Protein AF-A0A9P3LY08-F1 (afdb_monomer_lite)

Foldseek 3Di:
DLVQLCCVLPVVCPPDPDRHDLEDEDDQQQAAFWKWKWWFDPNDIRIHTDDYPPLFDADPVRVVVNVCCPPPVNVVVVVVSVVVSQPDPGTDIDIDGDHDDDDDPDDDDDDDDDDPPPPDDDDDDDDDPPVVVVCVVDDDDDDDDDDDDDDDDDDDDDDDDDDDDDDDPDPDPCPPTFFDDPPDFDDPVRLVVVLVVLLVVLQVLLCVQLPVPQFQAAFLFPCRVPSVLSQLLLQLLQQLQVAWDWDFAFDLVLPQQDFPAAVLLQVLVVLLLVQVVVVPDDDDQQDQDPVVRGGSYFRQSRIAIDGDCVDQNACHPTGHNDRLSDQDDDDLVLLVVLCVLAEEEFEAAPQSVVLVRLLCSRLVWDDQAHDQCGQQVTDFIDSDVSYTYGYDYFQLLAADVVDDPVVPPDAPPLGDHGHQNDPVNLVRHQEYEDEHFFDDDPSVSSLVRLLVNLSVCLVPPRSHAYEYEQQAFFDQDCVVCVVLVQLRSFDDPVPRDGDDPPRCLDDFAPWFDDDDRDDCPDPDPDSGDHSSRSVSSLSSNCSNQSSSNYHYNHNHGVCSSPQNQFNHPSGRRHGRPPGSSSNVSSSVSSSSSSSHDDDPDD

Sequence (602 aa):
MEQFMDAHANKNSMPGNRVIPPFFFPKGNPTGPNIVFSIRINGDLFPVFVQLKLRKILSAAQVKYAASTVSAPKIERHATGSRRFCLSNNTFISIIVAYPAGVVDKLKRPAPSYDLSRLLPRTASKSTYLTQLVLFFKSHGPSPDSYDSQEFETSSSFSSDPNNNQDNSNKHWDDPGRNRHPTVPLSLKDLLVLDELADKIAKIEADRVFEDKEAGRIHGTPIRSNPFLASKMREQINCWTTHGRWVRQDSESTKTLKHLGDSRFAKCDKNFMKALDREGHGHFLGQYDHVHERLLVREAVKYKWVPDEMICGPGTDIGLKDIKAEYQTFTKPRFCEIMDRREILVVGDLTQYQIHDVLLSAFQSSFVCYGELGCLHHSSHGLCPGVALKYARNDLLSVPWAVNPEEEEFPSASTVEQPWATPEMLLKYKVLILNRGLFWRPDEVFMGEMVFTMKHLAKYYPDLLILYRASHPVTSDCTQLKTQGEDEAIFDKETGGTVVEGTILQKPLSEPPKRTESSSTSGKAEFRPTVADIQRQNRIAKTIVEAAGGIYLDTEAMFAMRPDGRMGEGDCTRFCAPGPLDAYADLIYNTLRILRAPLPQE

Structure (mmCIF, N/CA/C/O backbone):
data_AF-A0A9P3LY08-F1
#
_entry.id   AF-A0A9P3LY08-F1
#
loop_
_atom_site.group_PDB
_atom_site.id
_atom_site.type_symbol
_atom_site.label_atom_id
_atom_site.label_alt_id
_atom_site.label_comp_id
_atom_site.label_asym_id
_atom_site.label_entity_id
_atom_site.label_seq_id
_atom_site.pdbx_PDB_ins_code
_atom_site.Cartn_x
_atom_site.Cartn_y
_atom_site.Cartn_z
_atom_site.occupancy
_atom_site.B_iso_or_equiv
_atom_site.auth_seq_id
_atom_site.auth_comp_id
_atom_site.auth_asym_id
_atom_site.auth_atom_id
_atom_site.pdbx_PDB_model_num
ATOM 1 N N . MET A 1 1 ? -14.993 30.500 25.871 1.00 62.88 1 MET A N 1
ATOM 2 C CA . MET A 1 1 ? -15.206 30.144 27.286 1.00 62.88 1 MET A CA 1
ATOM 3 C C . MET A 1 1 ? -16.562 30.617 27.784 1.00 62.88 1 MET A C 1
ATOM 5 O O . MET A 1 1 ? -17.350 29.767 28.136 1.00 62.88 1 MET A O 1
ATOM 9 N N . GLU A 1 2 ? -16.897 31.912 27.767 1.00 71.31 2 GLU A N 1
ATOM 10 C CA . GLU A 1 2 ? -18.178 32.388 28.333 1.00 71.31 2 GLU A CA 1
ATOM 11 C C . GLU A 1 2 ? -19.435 31.729 27.744 1.00 71.31 2 GLU A C 1
ATOM 13 O O . GLU A 1 2 ? -20.264 31.246 28.501 1.00 71.31 2 GLU A O 1
ATOM 18 N N . GLN A 1 3 ? -19.551 31.644 26.416 1.00 71.44 3 GLN A N 1
ATOM 19 C CA . GLN A 1 3 ? -20.675 30.957 25.757 1.00 71.44 3 GLN A CA 1
ATOM 20 C C . GLN A 1 3 ? -20.732 29.458 26.092 1.00 71.44 3 GLN A C 1
ATOM 22 O O . GLN A 1 3 ? -21.809 28.884 26.193 1.00 71.44 3 GLN A O 1
ATOM 27 N N . PHE A 1 4 ? -19.566 28.833 26.281 1.00 72.56 4 PHE A N 1
ATOM 28 C CA . PHE A 1 4 ? -19.446 27.432 26.683 1.00 72.56 4 PHE A CA 1
ATOM 29 C C . PHE A 1 4 ? -19.890 27.243 28.145 1.00 72.56 4 PHE A C 1
ATOM 31 O O . PHE A 1 4 ? -20.673 26.351 28.446 1.00 72.56 4 PHE A O 1
ATOM 38 N N . MET A 1 5 ? -19.458 28.131 29.045 1.00 72.06 5 MET A N 1
ATOM 39 C CA . MET A 1 5 ? -19.880 28.126 30.447 1.00 72.06 5 MET A CA 1
ATOM 40 C C . MET A 1 5 ? -21.378 28.383 30.589 1.00 72.06 5 MET A C 1
ATOM 42 O O . MET A 1 5 ? -22.031 27.692 31.355 1.00 72.06 5 MET A O 1
ATOM 46 N N . ASP A 1 6 ? -21.934 29.319 29.821 1.00 78.06 6 ASP A N 1
ATOM 47 C CA . ASP A 1 6 ? -23.372 29.596 29.797 1.00 78.06 6 ASP A CA 1
ATOM 48 C C . ASP A 1 6 ? -24.183 28.391 29.292 1.00 78.06 6 ASP A C 1
ATOM 50 O O . ASP A 1 6 ? -25.204 28.031 29.875 1.00 78.06 6 ASP A O 1
ATOM 54 N N . ALA A 1 7 ? -23.689 27.717 28.248 1.00 76.88 7 ALA A N 1
ATOM 55 C CA . ALA A 1 7 ? -24.290 26.495 27.728 1.00 76.88 7 ALA A CA 1
ATOM 56 C C . ALA A 1 7 ? -24.394 25.399 28.799 1.00 76.88 7 ALA A C 1
ATOM 58 O O . ALA A 1 7 ? -25.456 24.802 28.967 1.00 76.88 7 ALA A O 1
ATOM 59 N N . HIS A 1 8 ? -23.315 25.150 29.542 1.00 72.25 8 HIS A N 1
ATOM 60 C CA . HIS A 1 8 ? -23.301 24.108 30.566 1.00 72.25 8 HIS A CA 1
ATOM 61 C C . HIS A 1 8 ? -24.016 24.529 31.850 1.00 72.25 8 HIS A C 1
ATOM 63 O O . HIS A 1 8 ? -24.848 23.773 32.333 1.00 72.25 8 HIS A O 1
ATOM 69 N N . ALA A 1 9 ? -23.746 25.726 32.375 1.00 71.81 9 ALA A N 1
ATOM 70 C CA . ALA A 1 9 ? -24.271 26.170 33.666 1.00 71.81 9 ALA A CA 1
ATOM 71 C C . ALA A 1 9 ? -25.758 26.552 33.623 1.00 71.81 9 ALA A C 1
ATOM 73 O O . ALA A 1 9 ? -26.477 26.263 34.573 1.00 71.81 9 ALA A O 1
ATOM 74 N N . ASN A 1 10 ? -26.223 27.183 32.537 1.00 76.44 10 ASN A N 1
ATOM 75 C CA . ASN A 1 10 ? -27.567 27.770 32.477 1.00 76.44 10 ASN A CA 1
ATOM 76 C C . ASN A 1 10 ? -28.501 27.083 31.472 1.00 76.44 10 ASN A C 1
ATOM 78 O O . ASN A 1 10 ? -29.710 27.293 31.525 1.00 76.44 10 ASN A O 1
ATOM 82 N N . LYS A 1 11 ? -27.968 26.293 30.530 1.00 77.62 11 LYS A N 1
ATOM 83 C CA . LYS A 1 11 ? -28.745 25.730 29.409 1.00 77.62 11 LYS A CA 1
ATOM 84 C C . LYS A 1 11 ? -28.697 24.203 29.340 1.00 77.62 11 LYS A C 1
ATOM 86 O O . LYS A 1 11 ? -28.913 23.650 28.269 1.00 77.62 11 LYS A O 1
ATOM 91 N N . ASN A 1 12 ? -28.391 23.514 30.445 1.00 77.06 12 ASN A N 1
ATOM 92 C CA . ASN A 1 12 ? -28.292 22.045 30.510 1.00 77.06 12 ASN A CA 1
ATOM 93 C C . ASN A 1 12 ? -27.431 21.432 29.387 1.00 77.06 12 ASN A C 1
ATOM 95 O O . ASN A 1 12 ? -27.752 20.383 28.835 1.00 77.06 12 ASN A O 1
ATOM 99 N N . SER A 1 13 ? -26.326 22.090 29.024 1.00 74.69 13 SER A N 1
ATOM 100 C CA . SER A 1 13 ? -25.446 21.687 27.912 1.00 74.69 13 SER A CA 1
ATOM 101 C C . SER A 1 13 ? -26.122 21.695 26.528 1.00 74.69 13 SER A C 1
ATOM 103 O O . SER A 1 13 ? -25.612 21.083 25.590 1.00 74.69 13 SER A O 1
ATOM 105 N N . MET A 1 14 ? -27.246 22.403 26.377 1.00 76.19 14 MET A N 1
ATOM 106 C CA . MET A 1 14 ? -28.053 22.500 25.155 1.00 76.19 14 MET A CA 1
ATOM 107 C C . MET A 1 14 ? -28.388 23.959 24.779 1.00 76.19 14 MET A C 1
ATOM 109 O O . MET A 1 14 ? -29.523 24.418 24.913 1.00 76.19 14 MET A O 1
ATOM 113 N N . PRO A 1 15 ? -27.420 24.752 24.294 1.00 75.25 15 PRO A N 1
ATOM 114 C CA . PRO A 1 15 ? -27.709 26.027 23.656 1.00 75.25 15 PRO A CA 1
ATOM 115 C C . PRO A 1 15 ? -28.429 25.796 22.314 1.00 75.25 15 PRO A C 1
ATOM 117 O O . PRO A 1 15 ? -27.815 25.463 21.299 1.00 75.25 15 PRO A O 1
ATOM 120 N N . GLY A 1 16 ? -29.753 25.980 22.317 1.00 80.88 16 GLY A N 1
ATOM 121 C CA . GLY A 1 16 ? -30.627 25.648 21.186 1.00 80.88 16 GLY A CA 1
ATOM 122 C C . GLY A 1 16 ? -30.883 24.138 21.091 1.00 80.88 16 GLY A C 1
ATOM 123 O O . GLY A 1 16 ? -30.967 23.462 22.109 1.00 80.88 16 GLY A O 1
ATOM 124 N N . ASN A 1 17 ? -30.954 23.589 19.872 1.00 79.44 17 ASN A N 1
ATOM 125 C CA . ASN A 1 17 ? -31.139 22.143 19.629 1.00 79.44 17 ASN A CA 1
ATOM 126 C C . ASN A 1 17 ? -29.815 21.368 19.469 1.00 79.44 17 ASN A C 1
ATOM 128 O O . ASN A 1 17 ? -29.797 20.276 18.903 1.00 79.44 17 ASN A O 1
ATOM 132 N N . ARG A 1 18 ? -28.681 21.933 19.903 1.00 69.25 18 ARG A N 1
ATOM 133 C CA . ARG A 1 18 ? -27.362 21.294 19.787 1.00 69.25 18 ARG A CA 1
ATOM 134 C C . ARG A 1 18 ? -26.812 20.962 21.166 1.00 69.25 18 ARG A C 1
ATOM 136 O O . ARG A 1 18 ? -26.703 21.842 22.012 1.00 69.25 18 ARG A O 1
ATOM 143 N N . VAL A 1 19 ? -26.425 19.703 21.359 1.00 76.31 19 VAL A N 1
ATOM 144 C CA . VAL A 1 19 ? -25.704 19.252 22.555 1.00 76.31 19 VAL A CA 1
ATOM 145 C C . VAL A 1 19 ? -24.260 19.736 22.463 1.00 76.31 19 VAL A C 1
ATOM 147 O O . VAL A 1 19 ? -23.573 19.462 21.477 1.00 76.31 19 VAL A O 1
ATOM 150 N N . ILE A 1 20 ? -23.795 20.451 23.484 1.00 69.69 20 ILE A N 1
ATOM 151 C CA . ILE A 1 20 ? -22.395 20.851 23.611 1.00 69.69 20 ILE A CA 1
ATOM 152 C C . ILE A 1 20 ? -21.678 19.804 24.466 1.00 69.69 20 ILE A C 1
ATOM 154 O O . ILE A 1 20 ? -22.097 19.552 25.597 1.00 69.69 20 ILE A O 1
ATOM 158 N N . PRO A 1 21 ? -20.625 19.155 23.941 1.00 68.88 21 PRO A N 1
ATOM 159 C CA . PRO A 1 21 ? -19.878 18.160 24.695 1.00 68.88 21 PRO A CA 1
ATOM 160 C C . PRO A 1 21 ? -19.071 18.836 25.820 1.00 68.88 21 PRO A C 1
ATOM 162 O O . PRO A 1 21 ? -18.706 20.002 25.678 1.00 68.88 21 PRO A O 1
ATOM 165 N N . PRO A 1 22 ? -18.709 18.122 26.903 1.00 65.81 22 PRO A N 1
ATOM 166 C CA . PRO A 1 22 ? -18.007 18.688 28.064 1.00 65.81 22 PRO A CA 1
ATOM 167 C C . PRO A 1 22 ? -16.520 19.016 27.800 1.00 65.81 22 PRO A C 1
ATOM 169 O O . PRO A 1 22 ? -15.693 19.046 28.713 1.00 65.81 22 PRO A O 1
ATOM 172 N N . PHE A 1 23 ? -16.159 19.261 26.541 1.00 67.56 23 PHE A N 1
ATOM 173 C CA . PHE A 1 23 ? -14.809 19.567 26.093 1.00 67.56 23 PHE A CA 1
ATOM 174 C C . PHE A 1 23 ? -14.803 20.937 25.416 1.00 67.56 23 PHE A C 1
ATOM 176 O O . PHE A 1 23 ? -15.587 21.190 24.500 1.00 67.56 23 PHE A O 1
ATOM 183 N N . PHE A 1 24 ? -13.891 21.813 25.833 1.00 63.16 24 PHE A N 1
ATOM 184 C CA . PHE A 1 24 ? -13.678 23.109 25.196 1.00 63.16 24 PHE A CA 1
ATOM 185 C C . PHE A 1 24 ? -12.280 23.170 24.580 1.00 63.16 24 PHE A C 1
ATOM 187 O O . PHE A 1 24 ? -11.275 23.093 25.285 1.00 63.16 24 PHE A O 1
ATOM 194 N N . PHE A 1 25 ? -12.224 23.368 23.263 1.00 61.38 25 PHE A N 1
ATOM 195 C CA . PHE A 1 25 ? -10.988 23.636 22.532 1.00 61.38 25 PHE A CA 1
ATOM 196 C C . PHE A 1 25 ? -10.928 25.135 22.209 1.00 61.38 25 PHE A C 1
ATOM 198 O O . PHE A 1 25 ? -11.711 25.606 21.380 1.00 61.38 25 PHE A O 1
ATOM 205 N N . PRO A 1 26 ? -10.054 25.930 22.847 1.00 55.81 26 PRO A N 1
ATOM 206 C CA . PRO A 1 26 ? -9.899 27.324 22.458 1.00 55.81 26 PRO A CA 1
ATOM 207 C C . PRO A 1 26 ? -9.272 27.452 21.068 1.00 55.81 26 PRO A C 1
ATOM 209 O O . PRO A 1 26 ? -8.606 26.544 20.569 1.00 55.81 26 PRO A O 1
ATOM 212 N N . LYS A 1 27 ? -9.493 28.620 20.453 1.00 53.78 27 LYS A N 1
ATOM 213 C CA . LYS A 1 27 ? -8.933 28.993 19.146 1.00 53.78 27 LYS A CA 1
ATOM 214 C C . LYS A 1 27 ? -7.400 28.880 19.153 1.00 53.78 27 LYS A C 1
ATOM 216 O O . LYS A 1 27 ? -6.785 29.068 20.200 1.00 53.78 27 LYS A O 1
ATOM 221 N N . GLY A 1 28 ? -6.812 28.609 17.982 1.00 54.00 28 GLY A N 1
ATOM 222 C CA . GLY A 1 28 ? -5.448 28.094 17.745 1.00 54.00 28 GLY A CA 1
ATOM 223 C C . GLY A 1 28 ? -4.234 28.907 18.223 1.00 54.00 28 GLY A C 1
ATOM 224 O O . GLY A 1 28 ? -3.115 28.616 17.801 1.00 54.00 28 GLY A O 1
ATOM 225 N N . ASN A 1 29 ? -4.412 29.883 19.110 1.00 55.03 29 ASN A N 1
ATOM 226 C CA . ASN A 1 29 ? -3.307 30.558 19.776 1.00 55.03 29 ASN A CA 1
ATOM 227 C C . ASN A 1 29 ? -2.895 29.771 21.031 1.00 55.03 29 ASN A C 1
ATOM 229 O O . ASN A 1 29 ? -3.770 29.319 21.778 1.00 55.03 29 ASN A O 1
ATOM 233 N N . PRO A 1 30 ? -1.585 29.614 21.299 1.00 57.19 30 PRO A N 1
ATOM 234 C CA . PRO A 1 30 ? -1.107 28.945 22.500 1.00 57.19 30 PRO A CA 1
ATOM 235 C C . PRO A 1 30 ? -1.609 29.707 23.725 1.00 57.19 30 PRO A C 1
ATOM 237 O O . PRO A 1 30 ? -1.185 30.822 24.027 1.00 57.19 30 PRO A O 1
ATOM 240 N N . THR A 1 31 ? -2.562 29.102 24.414 1.00 53.84 31 THR A N 1
ATOM 241 C CA . THR A 1 31 ? -3.161 29.627 25.631 1.00 53.84 31 THR A CA 1
ATOM 242 C C . THR A 1 31 ? -2.867 28.585 26.692 1.00 53.84 31 THR A C 1
ATOM 244 O O . THR A 1 31 ? -3.355 27.483 26.561 1.00 53.84 31 THR A O 1
ATOM 247 N N . GLY A 1 32 ? -1.995 28.898 27.654 1.00 56.59 32 GLY A N 1
ATOM 248 C CA . GLY A 1 32 ? -1.827 28.212 28.945 1.00 56.59 32 GLY A CA 1
ATOM 249 C C . GLY A 1 32 ? -1.667 26.673 29.026 1.00 56.59 32 GLY A C 1
ATOM 250 O O . GLY A 1 32 ? -1.485 25.981 28.029 1.00 56.59 32 GLY A O 1
ATOM 251 N N . PRO A 1 33 ? -1.660 26.134 30.262 1.00 55.25 33 PRO A N 1
ATOM 252 C CA . PRO A 1 33 ? -1.739 24.697 30.585 1.00 55.25 33 PRO A CA 1
ATOM 253 C C . PRO A 1 33 ? -3.168 24.150 30.515 1.00 55.25 33 PRO A C 1
ATOM 255 O O . PRO A 1 33 ? -4.097 24.895 30.808 1.00 55.25 33 PRO A O 1
ATOM 258 N N . ASN A 1 34 ? -3.342 22.855 30.213 1.00 57.06 34 ASN A N 1
ATOM 259 C CA . ASN A 1 34 ? -4.658 22.201 30.180 1.00 57.06 34 ASN A CA 1
ATOM 260 C C . ASN A 1 34 ? -5.414 22.456 31.490 1.00 57.06 34 ASN A C 1
ATOM 262 O O . ASN A 1 34 ? -4.885 22.240 32.584 1.00 57.06 34 ASN A O 1
ATOM 266 N N . ILE A 1 35 ? -6.658 22.914 31.375 1.00 58.97 35 ILE A N 1
ATOM 267 C CA . ILE A 1 35 ? -7.492 23.204 32.539 1.00 58.97 35 ILE A CA 1
ATOM 268 C C . ILE A 1 35 ? -8.557 22.121 32.606 1.00 58.97 35 ILE A C 1
ATOM 270 O O . ILE A 1 35 ? -9.348 21.962 31.683 1.00 58.97 35 ILE A O 1
ATOM 274 N N . VAL A 1 36 ? -8.595 21.381 33.703 1.00 55.62 36 VAL A N 1
ATOM 275 C CA . VAL A 1 36 ? -9.724 20.514 34.032 1.00 55.62 36 VAL A CA 1
ATOM 276 C C . VAL A 1 36 ? -10.491 21.215 35.131 1.00 55.62 36 VAL A C 1
ATOM 278 O O . VAL A 1 36 ? -9.899 21.600 36.134 1.00 55.62 36 VAL A O 1
ATOM 281 N N . PHE A 1 37 ? -11.792 21.404 34.976 1.00 64.62 37 PHE A N 1
ATOM 282 C CA . PHE A 1 37 ? -12.605 21.843 36.099 1.00 64.62 37 PHE A CA 1
ATOM 283 C C . PHE A 1 37 ? -13.894 21.055 36.198 1.00 64.62 37 PHE A C 1
ATOM 285 O O . PHE A 1 37 ? -14.440 20.619 35.196 1.00 64.62 37 PHE A O 1
ATOM 292 N N . SER A 1 38 ? -14.380 20.863 37.417 1.00 55.50 38 SER A N 1
ATOM 293 C CA . SER A 1 38 ? -15.657 20.192 37.652 1.00 55.50 38 SER A CA 1
ATOM 294 C C . SER A 1 38 ? -16.731 21.237 37.915 1.00 55.50 38 SER A C 1
ATOM 296 O O . SER A 1 38 ? -16.536 22.107 38.768 1.00 55.50 38 SER A O 1
ATOM 298 N N . ILE A 1 39 ? -17.852 21.144 37.200 1.00 60.84 39 ILE A N 1
ATOM 299 C CA . ILE A 1 39 ? -19.060 21.930 37.469 1.00 60.84 39 ILE A CA 1
ATOM 300 C C . ILE A 1 39 ? -20.062 21.015 38.175 1.00 60.84 39 ILE A C 1
ATOM 302 O O . ILE A 1 39 ? -20.380 19.947 37.657 1.00 60.84 39 ILE A O 1
ATOM 306 N N . ARG A 1 40 ? -20.581 21.420 39.341 1.00 56.66 40 ARG A N 1
ATOM 307 C CA . ARG A 1 40 ? -21.734 20.749 39.963 1.00 56.66 40 ARG A CA 1
ATOM 308 C C . ARG A 1 40 ? -23.033 21.462 39.582 1.00 56.66 40 ARG A C 1
ATOM 310 O O . ARG A 1 40 ? -23.174 22.652 39.863 1.00 56.66 40 ARG A O 1
ATOM 317 N N . ILE A 1 41 ? -23.972 20.737 38.978 1.00 55.97 41 ILE A N 1
ATOM 318 C CA . ILE A 1 41 ? -25.290 21.242 38.565 1.00 55.97 41 ILE A CA 1
ATOM 319 C C . ILE A 1 41 ? -26.349 20.306 39.145 1.00 55.97 41 ILE A C 1
ATOM 321 O O . ILE A 1 41 ? -26.326 19.114 38.869 1.00 55.97 41 ILE A O 1
ATOM 325 N N . ASN A 1 42 ? -27.249 20.833 39.982 1.00 60.56 42 ASN A N 1
ATOM 326 C CA . ASN A 1 42 ? -28.344 20.073 40.610 1.00 60.56 42 ASN A CA 1
ATOM 327 C C . ASN A 1 42 ? -27.914 18.792 41.360 1.00 60.56 42 ASN A C 1
ATOM 329 O O . ASN A 1 42 ? -28.679 17.843 41.460 1.00 60.56 42 ASN A O 1
ATOM 333 N N . GLY A 1 43 ? -26.701 18.777 41.922 1.00 57.94 43 GLY A N 1
ATOM 334 C CA . GLY A 1 43 ? -26.147 17.627 42.649 1.00 57.94 43 GLY A CA 1
ATOM 335 C C . GLY A 1 43 ? -25.213 16.747 41.815 1.00 57.94 43 GLY A C 1
ATOM 336 O O . GLY A 1 43 ? -24.321 16.123 42.391 1.00 57.94 43 GLY A O 1
ATOM 337 N N . ASP A 1 44 ? -25.319 16.802 40.488 1.00 50.53 44 ASP A N 1
ATOM 338 C CA . ASP A 1 44 ? -24.503 16.019 39.561 1.00 50.53 44 ASP A CA 1
ATOM 339 C C . ASP A 1 44 ? -23.204 16.739 39.197 1.00 50.53 44 ASP A C 1
ATOM 341 O O . ASP A 1 44 ? -23.160 17.966 39.062 1.00 50.53 44 ASP A O 1
ATOM 345 N N . LEU A 1 45 ? -22.118 15.973 39.061 1.00 49.88 45 LEU A N 1
ATOM 346 C CA . LEU A 1 45 ? -20.777 16.493 38.806 1.00 49.88 45 LEU A CA 1
ATOM 347 C C . LEU A 1 45 ? -20.389 16.272 37.342 1.00 49.88 45 LEU A C 1
ATOM 349 O O . LEU A 1 45 ? -20.257 15.137 36.889 1.00 49.88 45 LEU A O 1
ATOM 353 N N . PHE A 1 46 ? -20.145 17.360 36.622 1.00 48.88 46 PHE A N 1
ATOM 354 C CA . PHE A 1 46 ? -19.749 17.345 35.221 1.00 48.88 46 PHE A CA 1
ATOM 355 C C . PHE A 1 46 ? -18.266 17.706 35.112 1.00 48.88 46 PHE A C 1
ATOM 357 O O . PHE A 1 46 ? -17.895 18.849 35.406 1.00 48.88 46 PHE A O 1
ATOM 364 N N . PRO A 1 47 ? -17.395 16.762 34.718 1.00 44.38 47 PRO A N 1
ATOM 365 C CA . PRO A 1 47 ? -16.009 17.083 34.431 1.00 44.38 47 PRO A CA 1
ATOM 366 C C . PRO A 1 47 ? -15.947 17.856 33.114 1.00 44.38 47 PRO A C 1
ATOM 368 O O . PRO A 1 47 ? -16.411 17.377 32.084 1.00 44.38 47 PRO A O 1
ATOM 371 N N . VAL A 1 48 ? -15.370 19.050 33.148 1.00 55.59 48 VAL A N 1
ATOM 372 C CA . VAL A 1 48 ? -15.107 19.877 31.976 1.00 55.59 48 VAL A CA 1
ATOM 373 C C . VAL A 1 48 ? -13.620 19.853 31.681 1.00 55.59 48 VAL A C 1
ATOM 375 O O . VAL A 1 48 ? -12.786 20.227 32.509 1.00 55.59 48 VAL A O 1
ATOM 378 N N . PHE A 1 49 ? -13.292 19.456 30.460 1.00 50.16 49 PHE A N 1
ATOM 379 C CA . PHE A 1 49 ? -11.921 19.399 29.985 1.00 50.16 49 PHE A CA 1
ATOM 380 C C . PHE A 1 49 ? -11.675 20.547 29.010 1.00 50.16 49 PHE A C 1
ATOM 382 O O . PHE A 1 49 ? -12.237 20.601 27.916 1.00 50.16 49 PHE A O 1
ATOM 389 N N . VAL A 1 50 ? -10.796 21.465 29.387 1.00 58.59 50 VAL A N 1
ATOM 390 C CA . VAL A 1 50 ? -10.247 22.473 28.483 1.00 58.59 50 VAL A CA 1
ATOM 391 C C . VAL A 1 50 ? -8.916 21.950 27.981 1.00 58.59 50 VAL A C 1
ATOM 393 O O . VAL A 1 50 ? -7.874 22.105 28.625 1.00 58.59 50 VAL A O 1
ATOM 396 N N . GLN A 1 51 ? -8.969 21.289 26.830 1.00 52.03 51 GLN A N 1
ATOM 397 C CA . GLN A 1 51 ? -7.779 20.777 26.176 1.00 52.03 51 GLN A CA 1
ATOM 398 C C . GLN A 1 51 ? -7.224 21.846 25.241 1.00 52.03 51 GLN A C 1
ATOM 400 O O . GLN A 1 51 ? -7.863 22.276 24.278 1.00 52.03 51 GLN A O 1
ATOM 405 N N . LEU A 1 52 ? -6.005 22.274 25.532 1.00 58.78 52 LEU A N 1
ATOM 406 C CA . LEU A 1 52 ? -5.307 23.291 24.769 1.00 58.78 52 LEU A CA 1
ATOM 407 C C . LEU A 1 52 ? -4.541 22.559 23.674 1.00 58.78 52 LEU A C 1
ATOM 409 O O . LEU A 1 52 ? -3.792 21.619 23.945 1.00 58.78 52 LEU A O 1
ATOM 413 N N . LYS A 1 53 ? -4.763 22.943 22.411 1.00 51.44 53 LYS A N 1
ATOM 414 C CA . LYS A 1 53 ? -4.004 22.398 21.280 1.00 51.44 53 LYS A CA 1
ATOM 415 C C . LYS A 1 53 ? -2.563 22.912 21.362 1.00 51.44 53 LYS A C 1
ATOM 417 O O . LYS A 1 53 ? -2.187 23.844 20.660 1.00 51.44 53 LYS A O 1
ATOM 422 N N . LEU A 1 54 ? -1.727 22.287 22.183 1.00 51.72 54 LEU A N 1
ATOM 423 C CA . LEU A 1 54 ? -0.276 22.455 22.117 1.00 51.72 54 LEU A CA 1
ATOM 424 C C . LEU A 1 54 ? 0.266 21.564 20.994 1.00 51.72 54 LEU A C 1
ATOM 426 O O . LEU A 1 54 ? 0.954 20.581 21.225 1.00 51.72 54 LEU A O 1
ATOM 430 N N . ARG A 1 55 ? -0.107 21.898 19.752 1.00 44.25 55 ARG A N 1
ATOM 431 C CA . ARG A 1 55 ? 0.410 21.258 18.529 1.00 44.25 55 ARG A CA 1
ATOM 432 C C . ARG A 1 55 ? 1.655 21.965 17.971 1.00 44.25 55 ARG A C 1
ATOM 434 O O . ARG A 1 55 ? 2.080 21.660 16.863 1.00 44.25 55 ARG A O 1
ATOM 441 N N . LYS A 1 56 ? 2.213 22.948 18.688 1.00 51.94 56 LYS A N 1
ATOM 442 C CA . LYS A 1 56 ? 3.370 23.742 18.248 1.00 51.94 56 LYS A CA 1
ATOM 443 C C . LYS A 1 56 ? 4.460 23.738 19.318 1.00 51.94 56 LYS A C 1
ATOM 445 O O . LYS A 1 56 ? 4.155 23.916 20.497 1.00 51.94 56 LYS A O 1
ATOM 450 N N . ILE A 1 57 ? 5.715 23.584 18.890 1.00 54.28 57 ILE A N 1
ATOM 451 C CA . ILE A 1 57 ? 6.888 23.903 19.711 1.00 54.28 57 ILE A CA 1
ATOM 452 C C . ILE A 1 57 ? 6.774 25.382 20.089 1.00 54.28 57 ILE A C 1
ATOM 454 O O . ILE A 1 57 ? 6.652 26.242 19.218 1.00 54.28 57 ILE A O 1
ATOM 458 N N . LEU A 1 58 ? 6.753 25.672 21.387 1.00 55.97 58 LEU A N 1
ATOM 459 C CA . LEU A 1 58 ? 6.636 27.037 21.886 1.00 55.97 58 LEU A CA 1
ATOM 460 C C . LEU A 1 58 ? 8.018 27.696 21.903 1.00 55.97 58 LEU A C 1
ATOM 462 O O . LEU A 1 58 ? 8.966 27.143 22.461 1.00 55.97 58 LEU A O 1
ATOM 466 N N . SER A 1 59 ? 8.135 28.906 21.356 1.00 66.06 59 SER A N 1
ATOM 467 C CA . SER A 1 59 ? 9.319 29.741 21.575 1.00 66.06 59 SER A CA 1
ATOM 468 C C . SER A 1 59 ? 9.474 30.069 23.064 1.00 66.06 59 SER A C 1
ATOM 470 O O . SER A 1 59 ? 8.493 30.085 23.807 1.00 66.06 59 SER A O 1
ATOM 472 N N . ALA A 1 60 ? 10.682 30.401 23.529 1.00 63.88 60 ALA A N 1
ATOM 473 C CA . ALA A 1 60 ? 10.898 30.782 24.930 1.00 63.88 60 ALA A CA 1
ATOM 474 C C . ALA A 1 60 ? 9.977 31.938 25.381 1.00 63.88 60 ALA A C 1
ATOM 476 O O . ALA A 1 60 ? 9.481 31.943 26.509 1.00 63.88 60 ALA A O 1
ATOM 477 N N . ALA A 1 61 ? 9.679 32.880 24.480 1.00 67.56 61 ALA A N 1
ATOM 478 C CA . ALA A 1 61 ? 8.717 33.952 24.721 1.00 67.56 61 ALA A CA 1
ATOM 479 C C . ALA A 1 61 ? 7.278 33.424 24.857 1.00 67.56 61 ALA A C 1
ATOM 481 O O . ALA A 1 61 ? 6.557 33.848 25.757 1.00 67.56 61 ALA A O 1
ATOM 482 N N . GLN A 1 62 ? 6.872 32.463 24.021 1.00 62.78 62 GLN A N 1
ATOM 483 C CA . GLN A 1 62 ? 5.562 31.809 24.104 1.00 62.78 62 GLN A CA 1
ATOM 484 C C . GLN A 1 62 ? 5.431 30.920 25.345 1.00 62.78 62 GLN A C 1
ATOM 486 O O . GLN A 1 62 ? 4.371 30.916 25.961 1.00 62.78 62 GLN A O 1
ATOM 491 N N . VAL A 1 63 ? 6.497 30.229 25.765 1.00 60.44 63 VAL A N 1
ATOM 492 C CA . VAL A 1 63 ? 6.545 29.483 27.035 1.00 60.44 63 VAL A CA 1
ATOM 493 C C . VAL A 1 63 ? 6.399 30.443 28.210 1.00 60.44 63 VAL A C 1
ATOM 495 O O . VAL A 1 63 ? 5.568 30.217 29.086 1.00 60.44 63 VAL A O 1
ATOM 498 N N . LYS A 1 64 ? 7.152 31.552 28.218 1.00 64.19 64 LYS A N 1
ATOM 499 C CA . LYS A 1 64 ? 7.067 32.578 29.267 1.00 64.19 64 LYS A CA 1
ATOM 500 C C . LYS A 1 64 ? 5.680 33.223 29.304 1.00 64.19 64 LYS A C 1
ATOM 502 O O . LYS A 1 64 ? 5.133 33.430 30.383 1.00 64.19 64 LYS A O 1
ATOM 507 N N . TYR A 1 65 ? 5.083 33.478 28.142 1.00 67.06 65 TYR A N 1
ATOM 508 C CA . TYR A 1 65 ? 3.715 33.972 28.024 1.00 67.06 65 TYR A CA 1
ATOM 509 C C . TYR A 1 65 ? 2.693 32.950 28.538 1.00 67.06 65 TYR A C 1
ATOM 511 O O . TYR A 1 65 ? 1.886 33.295 29.400 1.00 67.06 65 TYR A O 1
ATOM 519 N N . ALA A 1 66 ? 2.757 31.692 28.096 1.00 61.62 66 ALA A N 1
ATOM 520 C CA . ALA A 1 66 ? 1.878 30.617 28.550 1.00 61.62 66 ALA A CA 1
ATOM 521 C C . ALA A 1 66 ? 1.998 30.396 30.067 1.00 61.62 66 ALA A C 1
ATOM 523 O O . ALA A 1 66 ? 0.982 30.340 30.755 1.00 61.62 66 ALA A O 1
ATOM 524 N N . ALA A 1 67 ? 3.213 30.392 30.617 1.00 61.75 67 ALA A N 1
ATOM 525 C CA . ALA A 1 67 ? 3.445 30.348 32.060 1.00 61.75 67 ALA A CA 1
ATOM 526 C C . ALA A 1 67 ? 2.900 31.599 32.774 1.00 61.75 67 ALA A C 1
ATOM 528 O O . ALA A 1 67 ? 2.352 31.503 33.865 1.00 61.75 67 ALA A O 1
ATOM 529 N N . SER A 1 68 ? 2.964 32.783 32.156 1.00 65.88 68 SER A N 1
ATOM 530 C CA . SER A 1 68 ? 2.368 33.995 32.736 1.00 65.88 68 SER A CA 1
ATOM 531 C C . SER A 1 68 ? 0.839 33.935 32.821 1.00 65.88 68 SER A C 1
ATOM 533 O O . SER A 1 68 ? 0.254 34.608 33.671 1.00 65.88 68 SER A O 1
ATOM 535 N N . THR A 1 69 ? 0.171 33.114 31.997 1.00 57.59 69 THR A N 1
ATOM 536 C CA . THR A 1 69 ? -1.296 32.964 32.048 1.00 57.59 69 THR A CA 1
ATOM 537 C C . THR A 1 69 ? -1.791 32.282 33.325 1.00 57.59 69 THR A C 1
ATOM 539 O O . THR A 1 69 ? -2.946 32.478 33.692 1.00 57.59 69 THR A O 1
ATOM 542 N N . VAL A 1 70 ? -0.913 31.577 34.053 1.00 52.75 70 VAL A N 1
ATOM 543 C CA . VAL A 1 70 ? -1.210 31.040 35.394 1.00 52.75 70 VAL A CA 1
ATOM 544 C C . VAL A 1 70 ? -0.771 31.957 36.534 1.00 52.75 70 VAL A C 1
ATOM 546 O O . VAL A 1 70 ? -0.820 31.569 37.698 1.00 52.75 70 VAL A O 1
ATOM 549 N N . SER A 1 71 ? -0.307 33.171 36.235 1.00 61.06 71 SER A N 1
ATOM 550 C CA . SER A 1 71 ? -0.054 34.147 37.294 1.00 61.06 71 SER A CA 1
ATOM 551 C C . SER A 1 71 ? -1.358 34.456 38.030 1.00 61.06 71 SER A C 1
ATOM 553 O O . SER A 1 71 ? -2.420 34.521 37.405 1.00 61.06 71 SER A O 1
ATOM 555 N N . ALA A 1 72 ? -1.282 34.678 39.345 1.00 57.38 72 ALA A N 1
ATOM 556 C CA . ALA A 1 72 ? -2.453 35.013 40.156 1.00 57.38 72 ALA A CA 1
ATOM 557 C C . ALA A 1 72 ? -3.315 36.139 39.536 1.00 57.38 72 ALA A C 1
ATOM 559 O O . ALA A 1 72 ? -4.519 35.930 39.427 1.00 57.38 72 ALA A O 1
ATOM 560 N N . PRO A 1 73 ? -2.755 37.238 38.980 1.00 67.19 73 PRO A N 1
ATOM 561 C CA . PRO A 1 73 ? -3.558 38.287 38.338 1.00 67.19 73 PRO A CA 1
ATOM 562 C C . PRO A 1 73 ? -4.279 37.844 37.054 1.00 67.19 73 PRO A C 1
ATOM 564 O O . PRO A 1 73 ? -5.347 38.361 36.718 1.00 67.19 73 PRO A O 1
ATOM 567 N N . LYS A 1 74 ? -3.698 36.910 36.290 1.00 62.53 74 LYS A N 1
ATOM 568 C CA . LYS A 1 74 ? -4.313 36.369 35.067 1.00 62.53 74 LYS A CA 1
ATOM 569 C C . LYS A 1 74 ? -5.376 35.332 35.408 1.00 62.53 74 LYS A C 1
ATOM 571 O O . LYS A 1 74 ? -6.467 35.409 34.848 1.00 62.53 74 LYS A O 1
ATOM 576 N N . ILE A 1 75 ? -5.096 34.436 36.357 1.00 54.78 75 ILE A N 1
ATOM 577 C CA . ILE A 1 75 ? -6.082 33.493 36.900 1.00 54.78 75 ILE A 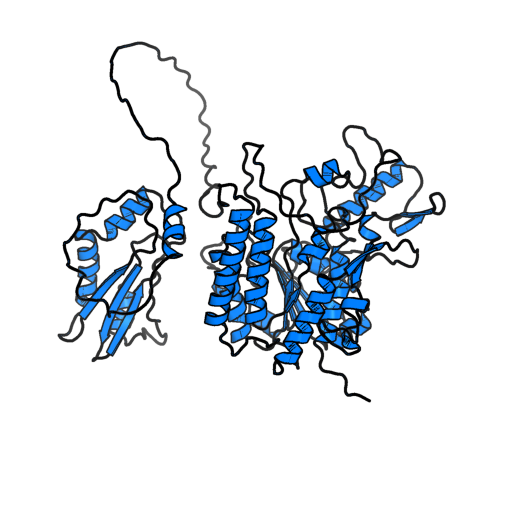CA 1
ATOM 578 C C . ILE A 1 75 ? -7.255 34.256 37.498 1.00 54.78 75 ILE A C 1
ATOM 580 O O . ILE A 1 75 ? -8.391 33.931 37.183 1.00 54.78 75 ILE A O 1
ATOM 584 N N . GLU A 1 76 ? -7.001 35.292 38.297 1.00 58.56 76 GLU A N 1
ATOM 585 C CA . GLU A 1 76 ? -8.048 36.117 38.889 1.00 58.56 76 GLU A CA 1
ATOM 586 C C . GLU A 1 76 ? -8.899 36.759 37.798 1.00 58.56 76 GLU A C 1
ATOM 588 O O . GLU A 1 76 ? -10.105 36.570 37.808 1.00 58.56 76 GLU A O 1
ATOM 593 N N . ARG A 1 77 ? -8.295 37.365 36.767 1.00 64.19 77 ARG A N 1
ATOM 594 C CA . ARG A 1 77 ? -9.035 37.901 35.611 1.00 64.19 77 ARG A CA 1
ATOM 595 C C . ARG A 1 77 ? -9.895 36.846 34.898 1.00 64.19 77 ARG A C 1
ATOM 597 O O . ARG A 1 77 ? -11.022 37.148 34.509 1.00 64.19 77 ARG A O 1
ATOM 604 N N . HIS A 1 78 ? -9.389 35.624 34.724 1.00 55.78 78 HIS A N 1
ATOM 605 C CA . HIS A 1 78 ? -10.157 34.510 34.155 1.00 55.78 78 HIS A CA 1
ATOM 606 C C . HIS A 1 78 ? -11.277 34.038 35.103 1.00 55.78 78 HIS A C 1
ATOM 608 O O . HIS A 1 78 ? -12.385 33.726 34.659 1.00 55.78 78 HIS A O 1
ATOM 614 N N . ALA A 1 79 ? -11.027 34.045 36.412 1.00 55.41 79 ALA A N 1
ATOM 615 C CA . ALA A 1 79 ? -11.971 33.658 37.450 1.00 55.41 79 ALA A CA 1
ATOM 616 C C . ALA A 1 79 ? -13.076 34.706 37.658 1.00 55.41 79 ALA A C 1
ATOM 618 O O . ALA A 1 79 ? -14.222 34.323 37.885 1.00 55.41 79 ALA A O 1
ATOM 619 N N . THR A 1 80 ? -12.799 36.007 37.515 1.00 60.31 80 THR A N 1
ATOM 620 C CA . THR A 1 80 ? -13.800 37.076 37.674 1.00 60.31 80 THR A C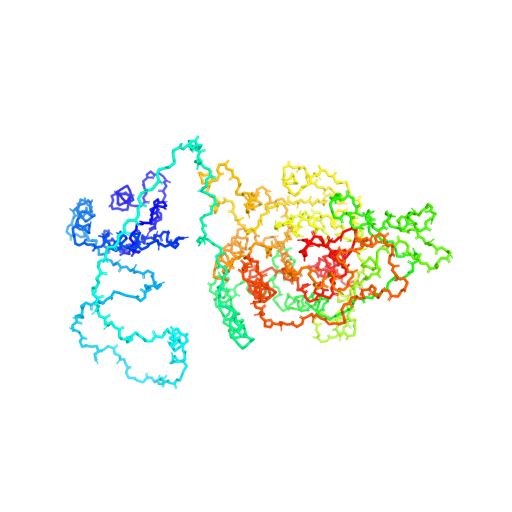A 1
ATOM 621 C C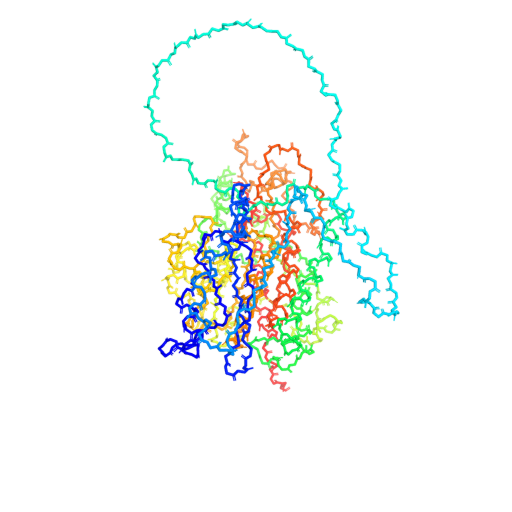 . THR A 1 80 ? -14.936 36.927 36.662 1.00 60.31 80 THR A C 1
ATOM 623 O O . THR A 1 80 ? -16.100 37.036 37.037 1.00 60.31 80 THR A O 1
ATOM 626 N N . GLY A 1 81 ? -14.624 36.568 35.409 1.00 62.47 81 GLY A N 1
ATOM 627 C CA . GLY A 1 81 ? -15.636 36.244 34.390 1.00 62.47 81 GLY A CA 1
ATOM 628 C C . GLY A 1 81 ? -16.372 34.921 34.640 1.00 62.47 81 GLY A C 1
ATOM 629 O O . GLY A 1 81 ? -17.458 34.705 34.108 1.00 62.47 81 GLY A O 1
ATOM 630 N N . SER A 1 82 ? -15.804 34.048 35.477 1.00 59.06 82 SER A N 1
ATOM 631 C CA . SER A 1 82 ? -16.365 32.738 35.828 1.00 59.06 82 SER A CA 1
ATOM 632 C C . SER A 1 82 ? -17.315 32.804 37.031 1.00 59.06 82 SER A C 1
ATOM 634 O O . SER A 1 82 ? -18.259 32.023 37.108 1.00 59.06 82 SER A O 1
ATOM 636 N N . ARG A 1 83 ? -17.116 33.766 37.949 1.00 63.50 83 ARG A N 1
ATOM 637 C CA . ARG A 1 83 ? -17.928 33.938 39.174 1.00 63.50 83 ARG A CA 1
ATOM 638 C C . ARG A 1 83 ? -19.417 34.124 38.895 1.00 63.50 83 ARG A C 1
ATOM 640 O O . ARG A 1 83 ? -20.235 33.624 39.655 1.00 63.50 83 ARG A O 1
ATOM 647 N N . ARG A 1 84 ? -19.776 34.780 37.787 1.00 68.94 84 ARG A N 1
ATOM 648 C CA . ARG A 1 84 ? -21.180 34.965 37.375 1.00 68.94 84 ARG A CA 1
ATOM 649 C C . ARG A 1 84 ? -21.897 33.666 36.990 1.00 68.94 84 ARG A C 1
ATOM 651 O O . ARG A 1 84 ? -23.090 33.707 36.740 1.00 68.94 84 ARG A O 1
ATOM 658 N N . PHE A 1 85 ? -21.180 32.546 36.894 1.00 65.88 85 PHE A N 1
ATOM 659 C CA . PHE A 1 85 ? -21.748 31.216 36.661 1.00 65.88 85 PHE A CA 1
ATOM 660 C C . PHE A 1 85 ? -21.818 30.377 37.951 1.00 65.88 85 PHE A C 1
ATOM 662 O O . PHE A 1 85 ? -22.323 29.261 37.931 1.00 65.88 85 PHE A O 1
ATOM 669 N N . CYS A 1 86 ? -21.363 30.923 39.085 1.00 64.94 86 CYS A N 1
ATOM 670 C CA . CYS A 1 86 ? -21.503 30.347 40.424 1.00 64.94 86 CYS A CA 1
ATOM 671 C C . CYS A 1 86 ? -22.649 31.050 41.179 1.00 64.94 86 CYS A C 1
ATOM 673 O O . CYS A 1 86 ? -22.426 31.666 42.217 1.00 64.94 86 CYS A O 1
ATOM 675 N N . LEU A 1 87 ? -23.863 31.045 40.615 1.00 56.75 87 LEU A N 1
ATOM 676 C CA . LEU A 1 87 ? -24.988 31.871 41.097 1.00 56.75 87 LEU A CA 1
ATOM 677 C C . LEU A 1 87 ? -25.773 31.262 42.272 1.00 56.75 87 LEU A C 1
ATOM 679 O O . LEU A 1 87 ? -26.649 31.926 42.818 1.00 56.75 87 LEU A O 1
ATOM 683 N N . SER A 1 88 ? -25.486 30.018 42.668 1.00 57.50 88 SER A N 1
ATOM 684 C CA . SER A 1 88 ? -26.198 29.325 43.749 1.00 57.50 88 SER A CA 1
ATOM 685 C C . SER A 1 88 ? -25.241 28.746 44.791 1.00 57.50 88 SER A C 1
ATOM 687 O O . SER A 1 88 ? -24.102 28.405 44.467 1.00 57.50 88 SER A O 1
ATOM 689 N N . ASN A 1 89 ? -25.734 28.535 46.018 1.00 55.19 89 ASN A N 1
ATOM 690 C CA . ASN A 1 89 ? -25.000 27.858 47.101 1.00 55.19 89 ASN A CA 1
ATOM 691 C C . ASN A 1 89 ? -24.542 26.425 46.739 1.00 55.19 89 ASN A C 1
ATOM 693 O O . ASN A 1 89 ? -23.744 25.844 47.467 1.00 55.19 89 ASN A O 1
ATOM 697 N N . ASN A 1 90 ? -25.015 25.865 45.617 1.00 55.78 90 ASN A N 1
ATOM 698 C CA . ASN A 1 90 ? -24.732 24.497 45.182 1.00 55.78 90 ASN A CA 1
ATOM 699 C C . ASN A 1 90 ? -23.906 24.407 43.885 1.00 55.78 90 ASN A C 1
ATOM 701 O O . ASN A 1 90 ? -23.637 23.296 43.422 1.00 55.78 90 ASN A O 1
ATOM 705 N N . THR A 1 91 ? -23.477 25.536 43.307 1.00 54.38 91 THR A N 1
ATOM 706 C CA . THR A 1 91 ? -22.656 25.566 42.086 1.00 54.38 91 THR A CA 1
ATOM 707 C C . THR A 1 91 ? -21.262 26.086 42.409 1.00 54.38 91 THR A C 1
ATOM 709 O O . THR A 1 91 ? -21.057 27.282 42.600 1.00 54.38 91 THR A O 1
ATOM 712 N N . PHE A 1 92 ? -20.282 25.185 42.444 1.00 56.91 92 PHE A N 1
ATOM 713 C CA . PHE A 1 92 ? -18.871 25.530 42.597 1.00 56.91 92 PHE A CA 1
ATOM 714 C C . PHE A 1 92 ? -18.070 25.041 41.391 1.00 56.91 92 PHE A C 1
ATOM 716 O O . PHE A 1 92 ? -18.348 23.978 40.835 1.00 56.91 92 PHE A O 1
ATOM 723 N N . ILE A 1 93 ? -17.069 25.828 40.999 1.00 58.00 93 ILE A N 1
ATOM 724 C CA . ILE A 1 93 ? -16.102 25.480 39.958 1.00 58.00 93 ILE A CA 1
ATOM 725 C C . ILE A 1 93 ? -14.794 25.136 40.670 1.00 58.00 93 ILE A C 1
ATOM 727 O O . ILE A 1 93 ? -14.162 26.009 41.263 1.00 58.00 93 ILE A O 1
ATOM 731 N N . SER A 1 94 ? -14.391 23.867 40.628 1.00 51.47 94 SER A N 1
ATOM 732 C CA . SER A 1 94 ? -13.071 23.439 41.110 1.00 51.47 94 SER A CA 1
ATOM 733 C C . SER A 1 94 ? -12.121 23.351 39.927 1.00 5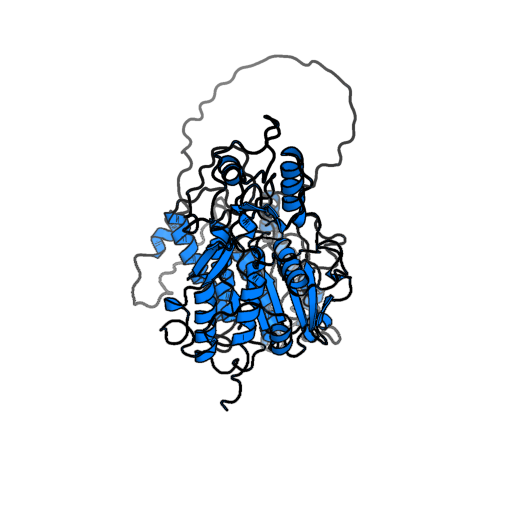1.47 94 SER A C 1
ATOM 735 O O . SER A 1 94 ? -12.409 22.603 39.001 1.00 51.47 94 SER A O 1
ATOM 737 N N . ILE A 1 95 ? -11.031 24.122 39.934 1.00 55.00 95 ILE A N 1
ATOM 738 C CA . ILE A 1 95 ? -10.095 24.228 38.808 1.00 55.00 95 ILE A CA 1
ATOM 739 C C . ILE A 1 95 ? -8.809 23.468 39.130 1.00 55.00 95 ILE A C 1
ATOM 741 O O . ILE A 1 95 ? -8.076 23.822 40.050 1.00 55.00 95 ILE A O 1
ATOM 745 N N . ILE A 1 96 ? -8.509 22.460 38.320 1.00 52.56 96 ILE A N 1
ATOM 746 C CA . ILE A 1 96 ? -7.240 21.744 38.286 1.00 52.56 96 ILE A CA 1
ATOM 747 C C . ILE A 1 96 ? -6.483 22.210 37.046 1.00 52.56 96 ILE A C 1
ATOM 749 O O . ILE A 1 96 ? -6.940 22.071 35.912 1.00 52.56 96 ILE A O 1
ATOM 753 N N . VAL A 1 97 ? -5.296 22.760 37.265 1.00 52.19 97 VAL A N 1
ATOM 754 C CA . VAL A 1 97 ? -4.411 23.198 36.189 1.00 52.19 97 VAL A CA 1
ATOM 755 C C . VAL A 1 97 ? -3.312 22.155 36.003 1.00 52.19 97 VAL A C 1
ATOM 757 O O . VAL A 1 97 ? -2.486 21.964 36.895 1.00 52.19 97 VAL A O 1
ATOM 760 N N . ALA A 1 98 ? -3.297 21.483 34.852 1.00 48.28 98 ALA A N 1
ATOM 761 C CA . ALA A 1 98 ? -2.347 20.422 34.533 1.00 48.28 98 ALA A CA 1
ATOM 762 C C . ALA A 1 98 ? -1.480 20.807 33.325 1.00 48.28 98 ALA A C 1
ATOM 764 O O . ALA A 1 98 ? -1.975 21.182 32.264 1.00 48.28 98 ALA A O 1
ATOM 765 N N . TYR A 1 99 ? -0.162 20.689 33.470 1.00 47.53 99 TYR A N 1
ATOM 766 C CA . TYR A 1 99 ? 0.768 20.878 32.359 1.00 47.53 99 TYR A CA 1
ATOM 767 C C . TYR A 1 99 ? 0.921 19.560 31.596 1.00 47.53 99 TYR A C 1
ATOM 769 O O . TYR A 1 99 ? 1.124 18.530 32.241 1.00 47.53 99 TYR A O 1
ATOM 777 N N . PRO A 1 100 ? 0.893 19.556 30.253 1.00 44.62 100 PRO A N 1
ATOM 778 C CA . PRO A 1 100 ? 1.506 18.453 29.532 1.00 44.62 100 PRO A CA 1
ATOM 779 C C . PRO A 1 100 ? 3.011 18.463 29.839 1.00 44.62 100 PRO A C 1
ATOM 781 O O . PRO A 1 100 ? 3.669 19.497 29.719 1.00 44.62 100 PRO A O 1
ATOM 784 N N . ALA A 1 101 ? 3.554 17.335 30.291 1.00 35.28 101 ALA A N 1
ATOM 785 C CA . ALA A 1 101 ? 5.000 17.125 30.335 1.00 35.28 101 ALA A CA 1
ATOM 786 C C . ALA A 1 101 ? 5.549 17.107 28.886 1.00 35.28 101 ALA A C 1
ATOM 788 O O . ALA A 1 101 ? 4.846 16.654 27.990 1.00 35.28 101 ALA A O 1
ATOM 789 N N . GLY A 1 102 ? 6.760 17.573 28.563 1.00 42.47 102 GLY A N 1
ATOM 790 C CA . GLY A 1 102 ? 7.884 17.953 29.417 1.00 42.47 102 GLY A CA 1
ATOM 791 C C . GLY A 1 102 ? 8.261 19.437 29.354 1.00 42.47 102 GLY A C 1
ATOM 792 O O . GLY A 1 102 ? 8.408 20.037 28.291 1.00 42.47 102 GLY A O 1
ATOM 793 N N . VAL A 1 103 ? 8.457 20.019 30.538 1.00 38.94 103 VAL A N 1
ATOM 794 C CA . VAL A 1 103 ? 9.113 21.316 30.713 1.00 38.94 103 VAL A CA 1
ATOM 795 C C . VAL A 1 103 ? 10.611 21.068 30.603 1.00 38.94 103 VAL A C 1
ATOM 797 O O . VAL A 1 103 ? 11.190 20.415 31.465 1.00 38.94 103 VAL A O 1
ATOM 800 N N . VAL A 1 104 ? 11.212 21.577 29.531 1.00 36.56 104 VAL A N 1
ATOM 801 C CA . VAL A 1 104 ? 12.664 21.633 29.344 1.00 36.56 104 VAL A CA 1
ATOM 802 C C . VAL A 1 104 ? 13.298 22.245 30.598 1.00 36.56 104 VAL A C 1
ATOM 804 O O . VAL A 1 104 ? 12.842 23.287 31.080 1.00 36.56 104 VAL A O 1
ATOM 807 N N . ASP A 1 105 ? 14.310 21.568 31.137 1.00 40.03 105 ASP A N 1
ATOM 808 C CA . ASP A 1 105 ? 15.093 21.950 32.312 1.00 40.03 105 ASP A CA 1
ATOM 809 C C . ASP A 1 105 ? 15.369 23.461 32.355 1.00 40.03 105 ASP A C 1
ATOM 811 O O . ASP A 1 105 ? 16.083 23.947 31.479 1.00 40.03 105 ASP A O 1
ATOM 815 N N . LYS A 1 106 ? 14.809 24.195 33.344 1.00 39.12 106 LYS A N 1
ATOM 816 C CA . LYS A 1 106 ? 15.349 25.471 33.907 1.00 39.12 106 LYS A CA 1
ATOM 817 C C . LYS A 1 106 ? 14.443 26.269 34.862 1.00 39.12 106 LYS A C 1
ATOM 819 O O . LYS A 1 106 ? 14.841 27.353 35.281 1.00 39.12 106 LYS A O 1
ATOM 824 N N . LEU A 1 107 ? 13.276 25.788 35.293 1.00 33.59 107 LEU A N 1
ATOM 825 C CA . LEU A 1 107 ? 12.500 26.499 36.326 1.00 33.59 107 LEU A CA 1
ATOM 826 C C . LEU A 1 107 ? 12.737 25.892 37.717 1.00 33.59 107 LEU A C 1
ATOM 828 O O . LEU A 1 107 ? 12.141 24.876 38.067 1.00 33.59 107 LEU A O 1
ATOM 832 N N . LYS A 1 108 ? 13.592 26.528 38.536 1.00 33.75 108 LYS A N 1
ATOM 833 C CA . LYS A 1 108 ? 13.688 26.219 39.975 1.00 33.75 108 LYS A CA 1
ATOM 834 C C . LYS A 1 108 ? 12.372 26.614 40.653 1.00 33.75 108 LYS A C 1
ATOM 836 O O . LYS A 1 108 ? 12.065 27.796 40.787 1.00 33.75 108 LYS A O 1
ATOM 841 N N . ARG A 1 109 ? 11.585 25.618 41.062 1.00 34.34 109 ARG A N 1
ATOM 842 C CA . ARG A 1 109 ? 10.365 25.793 41.864 1.00 34.34 109 ARG A CA 1
ATOM 843 C C . ARG A 1 109 ? 10.741 25.995 43.343 1.00 34.34 109 ARG A C 1
ATOM 845 O O . ARG A 1 109 ? 11.612 25.267 43.817 1.00 34.34 109 ARG A O 1
ATOM 852 N N . PRO A 1 110 ? 10.082 26.891 44.099 1.00 32.03 110 PRO A N 1
ATOM 853 C CA . PRO A 1 110 ? 10.147 26.859 45.557 1.00 32.03 110 PRO A CA 1
ATOM 854 C C . PRO A 1 110 ? 9.395 25.618 46.059 1.00 32.03 110 PRO A C 1
ATOM 856 O O . PRO A 1 110 ? 8.280 25.347 45.607 1.00 32.03 110 PRO A O 1
ATOM 859 N N . ALA A 1 111 ? 10.010 24.840 46.949 1.00 29.16 111 ALA A N 1
ATOM 860 C CA . ALA A 1 111 ? 9.420 23.619 47.490 1.00 29.16 111 ALA A CA 1
ATOM 861 C C . ALA A 1 111 ? 8.383 23.941 48.585 1.00 29.16 111 ALA A C 1
ATOM 863 O O . ALA A 1 111 ? 8.733 24.622 49.547 1.00 29.16 111 ALA A O 1
ATOM 864 N N . PRO A 1 112 ? 7.141 23.433 48.505 1.00 30.67 112 PRO A N 1
ATOM 865 C CA . PRO A 1 112 ? 6.286 23.303 49.676 1.00 30.67 112 PRO A CA 1
ATOM 866 C C . PRO A 1 112 ? 6.598 21.980 50.394 1.00 30.67 112 PRO A C 1
ATOM 868 O O . PRO A 1 112 ? 6.675 20.927 49.758 1.00 30.67 112 PRO A O 1
ATOM 871 N N . SER A 1 113 ? 6.787 22.024 51.715 1.00 32.09 113 SER A N 1
ATOM 872 C CA . SER A 1 113 ? 6.971 20.827 52.537 1.00 32.09 113 SER A CA 1
ATOM 873 C C . SER A 1 113 ? 5.631 20.121 52.752 1.00 32.09 113 SER A C 1
ATOM 875 O O . SER A 1 113 ? 4.740 20.629 53.426 1.00 32.09 113 SER A O 1
ATOM 877 N N . TYR A 1 114 ? 5.497 18.917 52.202 1.00 31.86 114 TYR A N 1
ATOM 878 C CA . TYR A 1 114 ? 4.458 17.977 52.609 1.00 31.86 114 TYR A CA 1
ATOM 879 C C . TYR A 1 114 ? 5.074 16.591 52.796 1.00 31.86 114 TYR A C 1
ATOM 881 O O . TYR A 1 114 ? 5.762 16.074 51.916 1.00 31.86 114 TYR A O 1
ATOM 889 N N . ASP A 1 115 ? 4.834 16.016 53.972 1.00 34.66 115 ASP A N 1
ATOM 890 C CA . ASP A 1 115 ? 5.271 14.682 54.372 1.00 34.66 115 ASP A CA 1
ATOM 891 C C . ASP A 1 115 ? 4.376 13.614 53.719 1.00 34.66 115 ASP A C 1
ATOM 893 O O . ASP A 1 115 ? 3.214 13.423 54.080 1.00 34.66 115 ASP A O 1
ATOM 897 N N . LEU A 1 116 ? 4.931 12.936 52.713 1.00 33.28 116 LEU A N 1
ATOM 898 C CA . LEU A 1 116 ? 4.279 11.901 51.904 1.00 33.28 116 LEU A CA 1
ATOM 899 C C . LEU A 1 116 ? 4.361 10.492 52.519 1.00 33.28 116 LEU A C 1
ATOM 901 O O . LEU A 1 116 ? 3.959 9.519 51.880 1.00 33.28 116 LEU A O 1
ATOM 905 N N . SER A 1 117 ? 4.833 10.346 53.761 1.00 33.59 117 SER A N 1
ATOM 906 C CA . SER A 1 117 ? 4.979 9.037 54.417 1.00 33.59 117 SER A CA 1
ATOM 907 C C . SER A 1 117 ? 3.656 8.330 54.765 1.00 33.59 117 SER A C 1
ATOM 909 O O . SER A 1 117 ? 3.673 7.169 55.169 1.00 33.59 117 SER A O 1
ATOM 911 N N . ARG A 1 118 ? 2.495 8.974 54.565 1.00 34.06 118 ARG A N 1
ATOM 912 C CA . ARG A 1 118 ? 1.173 8.435 54.946 1.00 34.06 118 ARG A CA 1
ATOM 913 C C . ARG A 1 118 ? 0.307 7.866 53.812 1.00 34.06 118 ARG A C 1
ATOM 915 O O . ARG A 1 118 ? -0.815 7.460 54.094 1.00 34.06 118 ARG A O 1
ATOM 922 N N . LEU A 1 119 ? 0.775 7.807 52.559 1.00 31.91 119 LEU A N 1
ATOM 923 C CA . LEU A 1 119 ? -0.091 7.455 51.411 1.00 31.91 119 LEU A CA 1
ATOM 924 C C . LEU A 1 119 ? 0.337 6.241 50.567 1.00 31.91 119 LEU A C 1
ATOM 926 O O . LEU A 1 119 ? -0.099 6.118 49.426 1.00 31.91 119 LEU A O 1
ATOM 930 N N . LEU A 1 120 ? 1.123 5.299 51.097 1.00 32.09 120 LEU A N 1
ATOM 931 C CA . LEU A 1 120 ? 1.370 4.029 50.398 1.00 32.09 120 LEU A CA 1
ATOM 932 C C . LEU A 1 120 ? 0.942 2.813 51.233 1.00 32.09 120 LEU A C 1
ATOM 934 O O . LEU A 1 120 ? 1.384 2.683 52.378 1.00 32.09 120 LEU A O 1
ATOM 938 N N . PRO A 1 121 ? 0.154 1.880 50.664 1.00 29.83 121 PRO A N 1
ATOM 939 C CA . PRO A 1 121 ? 0.031 0.533 51.197 1.00 29.83 121 PRO A CA 1
ATOM 940 C C . PRO A 1 121 ? 1.385 -0.179 51.116 1.00 29.83 121 PRO A C 1
ATOM 942 O O . PRO A 1 121 ? 2.101 -0.102 50.116 1.00 29.83 121 PRO A O 1
ATOM 945 N N . ARG A 1 122 ? 1.736 -0.877 52.196 1.00 38.56 122 ARG A N 1
ATOM 946 C CA . ARG A 1 122 ? 2.890 -1.776 52.251 1.00 38.56 122 ARG A CA 1
ATOM 947 C C . ARG A 1 122 ? 2.610 -3.031 51.413 1.00 38.56 122 ARG A C 1
ATOM 949 O O . ARG A 1 122 ? 1.512 -3.571 51.487 1.00 38.56 122 ARG A O 1
ATOM 956 N N . THR A 1 123 ? 3.664 -3.527 50.753 1.00 34.44 123 THR A N 1
ATOM 957 C CA . THR A 1 123 ? 3.776 -4.769 49.944 1.00 34.44 123 THR A CA 1
ATOM 958 C C . THR A 1 123 ? 3.249 -4.628 48.499 1.00 34.44 123 THR A C 1
ATOM 960 O O . THR A 1 123 ? 2.160 -4.121 48.301 1.00 34.44 123 THR A O 1
ATOM 963 N N . ALA A 1 124 ? 3.954 -4.970 47.414 1.00 30.81 124 ALA A N 1
ATOM 964 C CA . ALA A 1 124 ? 5.192 -5.720 47.219 1.00 30.81 124 ALA A CA 1
ATOM 965 C C . ALA A 1 124 ? 5.954 -5.259 45.946 1.00 30.81 124 ALA A C 1
ATOM 967 O O . ALA A 1 124 ? 5.358 -4.787 44.984 1.00 30.81 124 ALA A O 1
ATOM 968 N N . SER A 1 125 ? 7.279 -5.450 45.986 1.00 29.33 125 SER A N 1
ATOM 969 C CA . SER A 1 125 ? 8.272 -5.504 44.895 1.00 29.33 125 SER A CA 1
ATOM 970 C C . SER A 1 125 ? 8.400 -4.324 43.910 1.00 29.33 125 SER A C 1
ATOM 972 O O . SER A 1 125 ? 7.847 -4.304 42.814 1.00 29.33 125 SER A O 1
ATOM 974 N N . LYS A 1 126 ? 9.269 -3.372 44.275 1.00 33.50 126 LYS A N 1
ATOM 975 C CA . LYS A 1 126 ? 10.065 -2.568 43.332 1.00 33.50 126 LYS A CA 1
ATOM 976 C C . LYS A 1 126 ? 11.424 -3.245 43.148 1.00 33.50 126 LYS A C 1
ATOM 978 O O . LYS A 1 126 ? 11.953 -3.741 44.137 1.00 33.50 126 LYS A O 1
ATOM 983 N N . SER A 1 127 ? 12.025 -3.103 41.960 1.00 37.91 127 SER A N 1
ATOM 984 C CA . SER A 1 127 ? 13.430 -2.665 41.769 1.00 37.91 127 SER A CA 1
ATOM 985 C C . SER A 1 127 ? 14.139 -3.399 40.627 1.00 37.91 127 SER A C 1
ATOM 987 O O . SER A 1 127 ? 14.727 -4.446 40.872 1.00 37.91 127 SER A O 1
ATOM 989 N N . THR A 1 128 ? 14.147 -2.820 39.413 1.00 29.45 128 THR A N 1
ATOM 990 C CA . THR A 1 128 ? 15.376 -2.673 38.581 1.00 29.45 128 THR A CA 1
ATOM 991 C C . THR A 1 128 ? 15.165 -1.840 37.306 1.00 29.45 128 THR A C 1
ATOM 993 O O . THR A 1 128 ? 16.075 -1.127 36.900 1.00 29.45 128 THR A O 1
ATOM 996 N N . TYR A 1 129 ? 13.976 -1.846 36.693 1.00 31.95 129 TYR A N 1
ATOM 997 C CA . TYR A 1 129 ? 13.808 -1.293 35.333 1.00 31.95 129 TYR A CA 1
ATOM 998 C C . TYR A 1 129 ? 13.557 0.224 35.238 1.00 31.95 129 TYR A C 1
ATOM 1000 O O . TYR A 1 129 ? 13.873 0.835 34.221 1.00 31.95 129 TYR A O 1
ATOM 1008 N N . LEU A 1 130 ? 13.042 0.872 36.290 1.00 31.31 130 LEU A N 1
ATOM 1009 C CA . LEU A 1 130 ? 12.695 2.303 36.224 1.00 31.31 130 LEU A CA 1
ATOM 1010 C C . LEU A 1 130 ? 13.925 3.235 36.243 1.00 31.31 130 LEU A C 1
ATOM 1012 O O . LEU A 1 130 ? 13.846 4.377 35.797 1.00 31.31 130 LEU A O 1
ATOM 1016 N N . THR A 1 131 ? 15.066 2.764 36.752 1.00 30.05 131 THR A N 1
ATOM 1017 C CA . THR A 1 131 ? 16.264 3.596 36.956 1.00 30.05 131 THR A CA 1
ATOM 1018 C C . THR A 1 131 ? 17.073 3.799 35.669 1.00 30.05 131 THR A C 1
ATOM 1020 O O . THR A 1 131 ? 17.748 4.817 35.534 1.00 30.05 131 THR A O 1
ATOM 1023 N N . GLN A 1 132 ? 16.965 2.897 34.685 1.00 30.88 132 GLN A N 1
ATOM 1024 C CA . GLN A 1 132 ? 17.617 3.073 33.377 1.00 30.88 132 GLN A CA 1
ATOM 1025 C C . GLN A 1 132 ? 16.913 4.117 32.495 1.00 30.88 132 GLN A C 1
ATOM 1027 O O . GLN A 1 132 ? 17.575 4.797 31.715 1.00 30.88 132 GLN A O 1
ATOM 1032 N N . LEU A 1 133 ? 15.604 4.328 32.681 1.00 30.91 133 LEU A N 1
ATOM 1033 C CA . LEU A 1 133 ? 14.814 5.284 31.893 1.00 30.91 133 LEU A CA 1
ATOM 1034 C C . LEU A 1 133 ? 15.156 6.756 32.196 1.00 30.91 133 LEU A C 1
ATOM 1036 O O . LEU A 1 133 ? 14.986 7.622 31.345 1.00 30.91 133 LEU A O 1
ATOM 1040 N N . VAL A 1 134 ? 15.661 7.047 33.401 1.00 32.66 134 VAL A N 1
ATOM 1041 C CA . VAL A 1 134 ? 16.006 8.416 33.839 1.00 32.66 134 VAL A CA 1
ATOM 1042 C C . VAL A 1 134 ? 17.455 8.791 33.497 1.00 32.66 134 VAL A C 1
ATOM 1044 O O . VAL A 1 134 ? 17.768 9.972 33.364 1.00 32.66 134 VAL A O 1
ATOM 1047 N N . LEU A 1 135 ? 18.344 7.810 33.309 1.00 28.80 135 LEU A N 1
ATOM 1048 C CA . LEU A 1 135 ? 19.751 8.068 32.981 1.00 28.80 135 LEU A CA 1
ATOM 1049 C C . LEU A 1 135 ? 19.986 8.354 31.489 1.00 28.80 135 LEU A C 1
ATOM 1051 O O . LEU A 1 135 ? 20.923 9.076 31.164 1.00 28.80 135 LEU A O 1
ATOM 1055 N N . PHE A 1 136 ? 19.108 7.893 30.591 1.00 30.75 136 PHE A N 1
ATOM 1056 C CA . PHE A 1 136 ? 19.245 8.128 29.145 1.00 30.75 136 PHE A CA 1
ATOM 1057 C C . PHE A 1 136 ? 19.069 9.601 28.725 1.00 30.75 136 PHE A C 1
ATOM 1059 O O . PHE A 1 136 ? 19.637 10.024 27.725 1.00 30.75 136 PHE A O 1
ATOM 1066 N N . PHE A 1 137 ? 18.355 10.417 29.511 1.00 33.41 137 PHE A N 1
ATOM 1067 C CA . PHE A 1 137 ? 18.191 11.857 29.245 1.00 33.41 137 PHE A CA 1
ATOM 1068 C C . PHE A 1 137 ? 19.257 12.743 29.917 1.00 33.41 137 PHE A C 1
ATOM 1070 O O . PHE A 1 137 ? 19.176 13.969 29.853 1.00 33.41 137 PHE A O 1
ATOM 1077 N N . LYS A 1 138 ? 20.279 12.148 30.548 1.00 28.62 138 LYS A N 1
ATOM 1078 C CA . LYS A 1 138 ? 21.425 12.863 31.129 1.00 28.62 138 LYS A CA 1
ATOM 1079 C C . LYS A 1 138 ? 22.736 12.321 30.562 1.00 28.62 138 LYS A C 1
ATOM 1081 O O . LYS A 1 138 ? 23.434 11.563 31.226 1.00 28.62 138 LYS A O 1
ATOM 1086 N N . SER A 1 139 ? 23.130 12.767 29.372 1.00 26.44 139 SER A N 1
ATOM 1087 C CA . SER A 1 139 ? 24.515 12.605 28.922 1.00 26.44 139 SER A CA 1
ATOM 1088 C C . SER A 1 139 ? 25.099 13.904 28.354 1.00 26.44 139 SER A C 1
ATOM 1090 O O . SER A 1 139 ? 24.800 14.296 27.234 1.00 26.44 139 SER A O 1
ATOM 1092 N N . HIS A 1 140 ? 25.961 14.507 29.179 1.00 28.84 140 HIS A N 1
ATOM 1093 C CA . HIS A 1 140 ? 27.185 15.255 28.856 1.00 28.84 140 HIS A CA 1
ATOM 1094 C C . HIS A 1 140 ? 27.089 16.525 27.987 1.00 28.84 140 HIS A C 1
ATOM 1096 O O . HIS A 1 140 ? 27.376 16.511 26.796 1.00 28.84 140 HIS A O 1
ATOM 1102 N N . GLY A 1 141 ? 26.834 17.663 28.643 1.00 27.80 141 GLY A N 1
ATOM 1103 C CA . GLY A 1 141 ? 27.411 18.954 28.241 1.00 27.80 141 GLY A CA 1
ATOM 1104 C C . GLY A 1 141 ? 28.650 19.254 29.104 1.00 27.80 141 GLY A C 1
ATOM 1105 O O . GLY A 1 141 ? 28.639 18.885 30.282 1.00 27.80 141 GLY A O 1
ATOM 1106 N N . PRO A 1 142 ? 29.718 19.869 28.566 1.00 30.34 142 PRO A N 1
ATOM 1107 C CA . PRO A 1 142 ? 30.928 20.161 29.332 1.00 30.34 142 PRO A CA 1
ATOM 1108 C C . PRO A 1 142 ? 30.664 21.233 30.401 1.00 30.34 142 PRO A C 1
ATOM 1110 O O . PRO A 1 142 ? 29.908 22.180 30.180 1.00 30.34 142 PRO A O 1
ATOM 1113 N N . SER A 1 143 ? 31.273 21.047 31.575 1.00 27.78 143 SER A N 1
ATOM 1114 C CA . SER A 1 143 ? 31.201 21.968 32.716 1.00 27.78 143 SER A CA 1
ATOM 1115 C C . SER A 1 143 ? 31.926 23.288 32.403 1.00 27.78 143 SER A C 1
ATOM 1117 O O . SER A 1 143 ? 32.966 23.242 31.743 1.00 27.78 143 SER A O 1
ATOM 1119 N N . PRO A 1 144 ? 31.425 24.449 32.865 1.00 30.48 144 PRO A N 1
ATOM 1120 C CA . PRO A 1 144 ? 32.080 25.734 32.674 1.00 30.48 144 PRO A CA 1
ATOM 1121 C C . PRO A 1 144 ? 32.977 26.046 33.874 1.00 30.48 144 PRO A C 1
ATOM 1123 O O . PRO A 1 144 ? 32.467 26.270 34.967 1.00 30.48 144 PRO A O 1
ATOM 1126 N N . ASP A 1 145 ? 34.287 26.117 33.657 1.00 28.64 145 ASP A N 1
ATOM 1127 C CA . ASP A 1 145 ? 35.215 26.758 34.588 1.00 28.64 145 ASP A CA 1
ATOM 1128 C C . ASP A 1 145 ? 35.971 27.890 33.875 1.00 28.64 145 ASP A C 1
ATOM 1130 O O . ASP A 1 145 ? 36.223 27.835 32.673 1.00 28.64 145 ASP A O 1
ATOM 1134 N N . SER A 1 146 ? 36.286 28.914 34.672 1.00 26.88 146 SER A N 1
ATOM 1135 C CA . SER A 1 146 ? 37.024 30.156 34.399 1.00 26.88 146 SER A CA 1
ATOM 1136 C C . SER A 1 146 ? 36.344 31.215 33.518 1.00 26.88 146 SER A C 1
ATOM 1138 O O . SER A 1 146 ? 36.590 31.332 32.320 1.00 26.88 146 SER A O 1
ATOM 1140 N N . TYR A 1 147 ? 35.561 32.072 34.178 1.00 26.30 147 TYR A N 1
ATOM 1141 C CA . TYR A 1 147 ? 35.608 33.507 33.900 1.00 26.30 147 TYR A CA 1
ATOM 1142 C C . TYR A 1 147 ? 36.899 34.051 34.516 1.00 26.30 147 TYR A C 1
ATOM 1144 O O . TYR A 1 147 ? 37.082 33.921 35.726 1.00 26.30 147 TYR A O 1
ATOM 1152 N N . ASP A 1 148 ? 37.743 34.682 33.706 1.00 25.48 148 ASP A N 1
ATOM 1153 C CA . ASP A 1 148 ? 38.652 35.710 34.195 1.00 25.48 148 ASP A CA 1
ATOM 1154 C C . ASP A 1 148 ? 38.541 36.932 33.283 1.00 25.48 148 ASP A C 1
ATOM 1156 O O . ASP A 1 148 ? 38.419 36.835 32.059 1.00 25.48 148 ASP A O 1
ATOM 1160 N N . SER A 1 149 ? 38.453 38.079 33.929 1.00 29.89 149 SER A N 1
ATOM 1161 C CA . SER A 1 149 ? 38.122 39.379 33.364 1.00 29.89 149 SER A CA 1
ATOM 1162 C C . SER A 1 149 ? 39.385 40.208 33.237 1.00 29.89 149 SER A C 1
ATOM 1164 O O . SER A 1 149 ? 40.076 40.370 34.236 1.00 29.89 149 SER A O 1
ATOM 1166 N N . GLN A 1 150 ? 39.628 40.821 32.076 1.00 26.44 150 GLN A N 1
ATOM 1167 C CA . GLN A 1 150 ? 40.406 42.058 32.023 1.00 26.44 150 GLN A CA 1
ATOM 1168 C C . GLN A 1 150 ? 40.085 42.910 30.789 1.00 26.44 150 GLN A C 1
ATOM 1170 O O . GLN A 1 150 ? 39.943 42.425 29.669 1.00 26.44 150 GLN A O 1
ATOM 1175 N N . GLU A 1 151 ? 39.915 44.194 31.086 1.00 27.09 151 GLU A N 1
ATOM 1176 C CA . GLU A 1 151 ? 39.704 45.345 30.215 1.00 27.09 151 GLU A CA 1
ATOM 1177 C C . GLU A 1 151 ? 40.914 45.602 29.298 1.00 27.09 151 GLU A C 1
ATOM 1179 O O . GLU A 1 151 ? 42.039 45.322 29.697 1.00 27.09 151 GLU A O 1
ATOM 1184 N N . PHE A 1 152 ? 40.698 46.176 28.105 1.00 25.53 152 PHE A N 1
ATOM 1185 C CA . PHE A 1 152 ? 41.216 47.502 27.705 1.00 25.53 152 PHE A CA 1
ATOM 1186 C C . PHE A 1 152 ? 40.898 47.825 26.224 1.00 25.53 152 PHE A C 1
ATOM 1188 O O . PHE A 1 152 ? 41.258 47.100 25.304 1.00 25.53 152 PHE A O 1
ATOM 1195 N N . GLU A 1 153 ? 40.180 48.938 26.059 1.00 24.22 153 GLU A N 1
ATOM 1196 C CA . GLU A 1 153 ? 40.330 50.041 25.094 1.00 24.22 153 GLU A CA 1
ATOM 1197 C C . GLU A 1 153 ? 40.613 49.858 23.578 1.00 24.22 153 GLU A C 1
ATOM 1199 O O . GLU A 1 153 ? 41.666 49.431 23.125 1.00 24.22 153 GLU A O 1
ATOM 1204 N N . THR A 1 154 ? 39.695 50.481 22.818 1.00 25.72 154 THR A N 1
ATOM 1205 C CA . THR A 1 154 ? 39.901 51.419 21.686 1.00 25.72 154 THR A CA 1
ATOM 1206 C C . THR A 1 154 ? 40.498 50.933 20.356 1.00 25.72 154 THR A C 1
ATOM 1208 O O . THR A 1 154 ? 41.687 50.679 20.228 1.00 25.72 154 THR A O 1
ATOM 1211 N N . SER A 1 155 ? 39.715 51.046 19.275 1.00 25.98 155 SER A N 1
ATOM 1212 C CA . SER A 1 155 ? 39.718 52.216 18.364 1.00 25.98 155 SER A CA 1
ATOM 1213 C C . SER A 1 155 ? 39.269 51.856 16.936 1.00 25.98 155 SER A C 1
ATOM 1215 O O . SER A 1 155 ? 39.808 50.944 16.330 1.00 25.98 155 SER A O 1
ATOM 1217 N N . SER A 1 156 ? 38.366 52.686 16.385 1.00 25.47 156 SER A N 1
ATOM 1218 C CA . SER A 1 156 ? 38.209 53.036 14.953 1.00 25.47 156 SER A CA 1
ATOM 1219 C C . SER A 1 156 ? 37.866 51.907 13.951 1.00 25.47 156 SER A C 1
ATOM 1221 O O . SER A 1 156 ? 38.382 50.810 14.007 1.00 25.47 156 SER A O 1
ATOM 1223 N N . SER A 1 157 ? 37.023 52.070 12.936 1.00 25.41 157 SER A N 1
ATOM 1224 C CA . SER A 1 157 ? 36.643 53.255 12.174 1.00 25.41 157 SER A CA 1
ATOM 1225 C C . SER A 1 157 ? 35.362 52.952 11.386 1.00 25.41 157 SER A C 1
ATOM 1227 O O . SER A 1 157 ? 35.146 51.847 10.892 1.00 25.41 157 SER A O 1
ATOM 1229 N N . PHE A 1 158 ? 34.515 53.971 11.284 1.00 25.48 158 PHE A N 1
ATOM 1230 C CA . PHE A 1 158 ? 33.429 54.070 10.320 1.00 25.48 158 PHE A CA 1
ATOM 1231 C C . PHE A 1 158 ? 34.010 54.198 8.905 1.00 25.48 158 PHE A C 1
ATOM 1233 O O . PHE A 1 158 ? 34.874 55.041 8.677 1.00 25.48 158 PHE A O 1
ATOM 1240 N N . SER A 1 159 ? 33.457 53.454 7.948 1.00 26.92 159 SER A N 1
ATOM 1241 C CA . SER A 1 159 ? 33.408 53.882 6.550 1.00 26.92 159 SER A CA 1
ATOM 1242 C C . SER A 1 159 ? 32.046 53.521 5.977 1.00 26.92 159 SER A C 1
ATOM 1244 O O . SER A 1 159 ? 31.636 52.364 5.947 1.00 26.92 159 SER A O 1
ATOM 1246 N N . SER A 1 160 ? 31.344 54.576 5.597 1.00 27.78 160 SER A N 1
ATOM 1247 C CA . SER A 1 160 ? 30.050 54.643 4.940 1.00 27.78 160 SER A CA 1
ATOM 1248 C C . SER A 1 160 ? 30.093 54.095 3.518 1.00 27.78 160 SER A C 1
ATOM 1250 O O . SER A 1 160 ? 30.944 54.523 2.745 1.00 27.78 160 SER A O 1
ATOM 1252 N N . ASP A 1 161 ? 29.101 53.285 3.153 1.00 26.98 161 ASP A N 1
ATOM 1253 C CA . ASP A 1 161 ? 28.643 53.196 1.767 1.00 26.98 161 ASP A CA 1
ATOM 1254 C C . ASP A 1 161 ? 27.109 53.040 1.737 1.00 26.98 161 ASP A C 1
ATOM 1256 O O . ASP A 1 161 ? 26.577 52.058 2.268 1.00 26.98 161 ASP A O 1
ATOM 1260 N N . PRO A 1 162 ? 26.362 54.018 1.191 1.00 32.38 162 PRO A N 1
ATOM 1261 C CA . PRO A 1 162 ? 24.926 53.928 0.993 1.00 32.38 162 PRO A CA 1
ATOM 1262 C C . PRO A 1 162 ? 24.645 53.535 -0.459 1.00 32.38 162 PRO A C 1
ATOM 1264 O O . PRO A 1 162 ? 25.039 54.267 -1.357 1.00 32.38 162 PRO A O 1
ATOM 1267 N N . ASN A 1 163 ? 23.971 52.402 -0.691 1.00 30.19 163 ASN A N 1
ATOM 1268 C CA . ASN A 1 163 ? 23.037 52.160 -1.809 1.00 30.19 163 ASN A CA 1
ATOM 1269 C C . ASN A 1 163 ? 22.758 50.656 -1.965 1.00 30.19 163 ASN A C 1
ATOM 1271 O O . ASN A 1 163 ? 23.529 49.947 -2.599 1.00 30.19 163 ASN A O 1
ATOM 1275 N N . ASN A 1 164 ? 21.627 50.172 -1.448 1.00 29.45 164 ASN A N 1
ATOM 1276 C CA . ASN A 1 164 ? 20.545 49.694 -2.317 1.00 29.45 164 ASN A CA 1
ATOM 1277 C C . ASN A 1 164 ? 19.324 49.294 -1.481 1.00 29.45 164 ASN A C 1
ATOM 1279 O O . ASN A 1 164 ? 19.317 48.278 -0.788 1.00 29.45 164 ASN A O 1
ATOM 1283 N N . ASN A 1 165 ? 18.271 50.101 -1.593 1.00 33.59 165 ASN A N 1
ATOM 1284 C CA . ASN A 1 165 ? 16.918 49.694 -1.256 1.00 33.59 165 ASN A CA 1
ATOM 1285 C C . ASN A 1 165 ? 16.456 48.676 -2.301 1.00 33.59 165 ASN A C 1
ATOM 1287 O O . ASN A 1 165 ? 16.152 49.047 -3.433 1.00 33.59 165 ASN A O 1
ATOM 1291 N N . GLN A 1 166 ? 16.339 47.413 -1.905 1.00 31.50 166 GLN A N 1
ATOM 1292 C CA . GLN A 1 166 ? 15.381 46.514 -2.530 1.00 31.50 166 GLN A CA 1
ATOM 1293 C C . GLN A 1 166 ? 14.674 45.702 -1.451 1.00 31.50 166 GLN A C 1
ATOM 1295 O O . GLN A 1 166 ? 15.249 44.851 -0.771 1.00 31.50 166 GLN A O 1
ATOM 1300 N N . ASP A 1 167 ? 13.408 46.070 -1.299 1.00 36.59 167 ASP A N 1
ATOM 1301 C CA . ASP A 1 167 ? 12.348 45.414 -0.557 1.00 36.59 167 ASP A CA 1
ATOM 1302 C C . ASP A 1 167 ? 12.416 43.890 -0.738 1.00 36.59 167 ASP A C 1
ATOM 1304 O O . ASP A 1 167 ? 12.252 43.368 -1.839 1.00 36.59 167 ASP A O 1
ATOM 1308 N N . ASN A 1 168 ? 12.692 43.170 0.349 1.00 31.61 168 ASN A N 1
ATOM 1309 C CA . ASN A 1 168 ? 12.749 41.709 0.371 1.00 31.61 168 ASN A CA 1
ATOM 1310 C C . ASN A 1 168 ? 11.822 41.181 1.473 1.00 31.61 168 ASN A C 1
ATOM 1312 O O . ASN A 1 168 ? 12.222 40.473 2.397 1.00 31.61 168 ASN A O 1
ATOM 1316 N N . SER A 1 169 ? 10.542 41.526 1.363 1.00 32.25 169 SER A N 1
ATOM 1317 C CA . SER A 1 169 ? 9.443 40.956 2.147 1.00 32.25 169 SER A CA 1
ATOM 1318 C C . SER A 1 169 ? 8.972 39.610 1.567 1.00 32.25 169 SER A C 1
ATOM 1320 O O . SER A 1 169 ? 7.786 39.383 1.379 1.00 32.25 169 SER A O 1
ATOM 1322 N N . ASN A 1 170 ? 9.905 38.691 1.281 1.00 33.56 170 ASN A N 1
ATOM 1323 C CA . ASN A 1 170 ? 9.589 37.371 0.708 1.00 33.56 170 ASN A CA 1
ATOM 1324 C C . ASN A 1 170 ? 10.421 36.212 1.297 1.00 33.56 170 ASN A C 1
ATOM 1326 O O . ASN A 1 170 ? 10.838 35.293 0.596 1.00 33.56 170 ASN A O 1
ATOM 1330 N N . LYS A 1 171 ? 10.660 36.221 2.614 1.00 32.75 171 LYS A N 1
ATOM 1331 C CA . LYS A 1 171 ? 11.253 35.079 3.336 1.00 32.75 171 LYS A CA 1
ATOM 1332 C C . LYS A 1 171 ? 10.507 34.795 4.637 1.00 32.75 171 LYS A C 1
ATOM 1334 O O . LYS A 1 171 ? 10.985 35.099 5.725 1.00 32.75 171 LYS A O 1
ATOM 1339 N N . HIS A 1 172 ? 9.327 34.193 4.528 1.00 31.78 172 HIS A N 1
ATOM 1340 C CA . HIS A 1 172 ? 8.667 33.586 5.686 1.00 31.78 172 HIS A CA 1
ATOM 1341 C C . HIS A 1 172 ? 7.994 32.252 5.335 1.00 31.78 172 HIS A C 1
ATOM 1343 O O . HIS A 1 172 ? 6.843 32.016 5.678 1.00 31.78 172 HIS A O 1
ATOM 1349 N N . TRP A 1 173 ? 8.728 31.383 4.629 1.00 33.03 173 TRP A N 1
ATOM 1350 C CA . TRP A 1 173 ? 8.262 30.045 4.232 1.00 33.03 173 TRP A CA 1
ATOM 1351 C C . TRP A 1 173 ? 8.957 28.887 4.966 1.00 33.03 173 TRP A C 1
ATOM 1353 O O . TRP A 1 173 ? 8.595 27.735 4.760 1.00 33.03 173 TRP A O 1
ATOM 1363 N N . ASP A 1 174 ? 9.865 29.184 5.898 1.00 37.25 174 ASP A N 1
ATOM 1364 C CA . ASP A 1 174 ? 10.542 28.185 6.727 1.00 37.25 174 ASP A CA 1
ATOM 1365 C C . ASP A 1 174 ? 10.126 28.348 8.197 1.00 37.25 174 ASP A C 1
ATOM 1367 O O . ASP A 1 174 ? 10.852 28.955 8.982 1.00 37.25 174 ASP A O 1
ATOM 1371 N N . ASP A 1 175 ? 8.959 27.829 8.600 1.00 37.66 175 ASP A N 1
ATOM 1372 C CA . ASP A 1 175 ? 8.725 27.527 10.023 1.00 37.66 175 ASP A CA 1
ATOM 1373 C C . ASP A 1 175 ? 9.293 26.120 10.316 1.00 37.66 175 ASP A C 1
ATOM 1375 O O . ASP A 1 175 ? 8.639 25.108 10.033 1.00 37.66 175 ASP A O 1
ATOM 1379 N N . PRO A 1 176 ? 10.519 25.996 10.864 1.00 37.81 176 PRO A N 1
ATOM 1380 C CA . PRO A 1 176 ? 11.289 24.753 10.895 1.00 37.81 176 PRO A CA 1
ATOM 1381 C C . PRO A 1 176 ? 10.905 23.846 12.079 1.00 37.81 176 PRO A C 1
ATOM 1383 O O . PRO A 1 176 ? 11.675 22.962 12.463 1.00 37.81 176 PRO A O 1
ATOM 1386 N N . GLY A 1 177 ? 9.763 24.099 12.728 1.00 37.34 177 GLY A N 1
ATOM 1387 C CA . GLY A 1 177 ? 9.337 23.423 13.956 1.00 37.34 177 GLY A CA 1
ATOM 1388 C C . GLY A 1 177 ? 8.417 22.215 13.764 1.00 37.34 177 GLY A C 1
ATOM 1389 O O . GLY A 1 177 ? 8.181 21.493 14.729 1.00 37.34 177 GLY A O 1
ATOM 1390 N N . ARG A 1 178 ? 7.875 21.978 12.560 1.00 40.78 178 ARG A N 1
ATOM 1391 C CA . ARG A 1 178 ? 6.847 20.935 12.347 1.00 40.78 178 ARG A CA 1
ATOM 1392 C C . ARG A 1 178 ? 7.383 19.548 11.973 1.00 40.78 178 ARG A C 1
ATOM 1394 O O . ARG A 1 178 ? 6.689 18.577 12.247 1.00 40.78 178 ARG A O 1
ATOM 1401 N N . ASN A 1 179 ? 8.592 19.440 11.412 1.00 41.34 179 ASN A N 1
ATOM 1402 C CA . ASN A 1 179 ? 9.098 18.199 10.797 1.00 41.34 179 ASN A CA 1
ATOM 1403 C C . ASN A 1 179 ? 10.577 17.904 11.127 1.00 41.34 179 ASN A C 1
ATOM 1405 O O . ASN A 1 179 ? 11.328 17.458 10.262 1.00 41.34 179 ASN A O 1
ATOM 1409 N N . ARG A 1 180 ? 11.050 18.179 12.350 1.00 44.00 180 ARG A N 1
ATOM 1410 C CA . ARG A 1 180 ? 12.426 17.793 12.700 1.00 44.00 180 ARG A CA 1
ATOM 1411 C C . ARG A 1 180 ? 12.475 16.302 13.019 1.00 44.00 180 ARG A C 1
ATOM 1413 O O . ARG A 1 180 ? 11.976 15.875 14.056 1.00 44.00 180 ARG A O 1
ATOM 1420 N N . HIS A 1 181 ? 13.092 15.541 12.121 1.00 43.41 181 HIS A N 1
ATOM 1421 C CA . HIS A 1 181 ? 13.657 14.229 12.427 1.00 43.41 181 HIS A CA 1
ATOM 1422 C C . HIS A 1 181 ? 14.532 14.346 13.689 1.00 43.41 181 HIS A C 1
ATOM 1424 O O . HIS A 1 181 ? 15.179 15.391 13.852 1.00 43.41 181 HIS A O 1
ATOM 1430 N N . PRO A 1 182 ? 14.583 13.339 14.584 1.00 46.56 182 PRO A N 1
ATOM 1431 C CA . PRO A 1 182 ? 15.572 13.321 15.653 1.00 46.56 182 PRO A CA 1
ATOM 1432 C C . PRO A 1 182 ? 16.950 13.617 15.054 1.00 46.56 182 PRO A C 1
ATOM 1434 O O . PRO A 1 182 ? 17.436 12.886 14.196 1.00 46.56 182 PRO A O 1
ATOM 1437 N N . THR A 1 183 ? 17.560 14.734 15.446 1.00 48.06 183 THR A N 1
ATOM 1438 C CA . THR A 1 183 ? 18.869 15.166 14.926 1.00 48.06 183 THR A CA 1
ATOM 1439 C C . THR A 1 183 ? 20.022 14.381 15.552 1.00 48.06 183 THR A C 1
ATOM 1441 O O . THR A 1 183 ? 21.182 14.710 15.325 1.00 48.06 183 THR A O 1
ATOM 1444 N N . VAL A 1 184 ? 19.707 13.387 16.384 1.00 56.28 184 VAL A N 1
ATOM 1445 C CA . VAL A 1 184 ? 20.678 12.536 17.060 1.00 56.28 184 VAL A CA 1
ATOM 1446 C C . VAL A 1 184 ? 20.765 11.228 16.273 1.00 56.28 184 VAL A C 1
ATOM 1448 O O . VAL A 1 184 ? 19.763 10.512 16.213 1.00 56.28 184 VAL A O 1
ATOM 1451 N N . PRO A 1 185 ? 21.915 10.908 15.655 1.00 61.75 185 PRO A N 1
ATOM 1452 C CA . PRO A 1 185 ? 22.129 9.586 15.083 1.00 61.75 185 PRO A CA 1
ATOM 1453 C C . PRO A 1 185 ? 21.996 8.535 16.194 1.00 61.75 185 PRO A C 1
ATOM 1455 O O . PRO A 1 185 ? 22.617 8.658 17.250 1.00 61.75 185 PRO A O 1
ATOM 1458 N N . LEU A 1 186 ? 21.149 7.530 15.973 1.00 65.81 186 LEU A N 1
ATOM 1459 C CA . LEU A 1 186 ? 20.915 6.436 16.917 1.00 65.81 186 LEU A CA 1
ATOM 1460 C C . LEU A 1 186 ? 21.830 5.255 16.582 1.00 65.81 186 LEU A C 1
ATOM 1462 O O . LEU A 1 186 ? 22.020 4.934 15.406 1.00 65.81 186 LEU A O 1
ATOM 1466 N N . SER A 1 187 ? 22.360 4.581 17.606 1.00 74.25 187 SER A N 1
ATOM 1467 C CA . SER A 1 187 ? 23.071 3.312 17.404 1.00 74.25 187 SER A CA 1
ATOM 1468 C C . SER A 1 187 ? 22.100 2.205 16.976 1.00 74.25 187 SER A C 1
ATOM 1470 O O . SER A 1 187 ? 20.893 2.298 17.224 1.00 74.25 187 SER A O 1
ATOM 1472 N N . LEU A 1 188 ? 22.602 1.104 16.398 1.00 73.94 188 LEU A N 1
ATOM 1473 C CA . LEU A 1 188 ? 21.748 -0.060 16.099 1.00 73.94 188 LEU A CA 1
ATOM 1474 C C . LEU A 1 188 ? 21.033 -0.591 17.347 1.00 73.94 188 LEU A C 1
ATOM 1476 O O . LEU A 1 188 ? 19.879 -1.008 17.269 1.00 73.94 188 LEU A O 1
ATOM 1480 N N . LYS A 1 189 ? 21.697 -0.547 18.506 1.00 77.56 189 LYS A N 1
ATOM 1481 C CA . LYS A 1 189 ? 21.108 -0.974 19.778 1.00 77.56 189 LYS A CA 1
ATOM 1482 C C . LYS A 1 189 ? 19.951 -0.065 20.194 1.00 77.56 189 LYS A C 1
ATOM 1484 O O . LYS A 1 189 ? 18.910 -0.573 20.601 1.00 77.56 189 LYS A O 1
ATOM 1489 N N . ASP A 1 190 ? 20.113 1.249 20.068 1.00 73.62 190 ASP A N 1
ATOM 1490 C CA . ASP A 1 190 ? 19.056 2.208 20.411 1.00 73.62 190 ASP A CA 1
ATOM 1491 C C . ASP A 1 190 ? 17.868 2.085 19.456 1.00 73.62 190 ASP A C 1
ATOM 1493 O O . ASP A 1 190 ? 16.718 2.141 19.885 1.00 73.62 190 ASP A O 1
ATOM 1497 N N . LEU A 1 191 ? 18.139 1.837 18.173 1.00 75.19 191 LEU A N 1
ATOM 1498 C CA . LEU A 1 191 ? 17.108 1.560 17.181 1.00 75.19 191 LEU A CA 1
ATOM 1499 C C . LEU A 1 191 ? 16.314 0.287 17.511 1.00 75.19 191 LEU A C 1
ATOM 1501 O O . LEU A 1 191 ? 15.096 0.294 17.375 1.00 75.19 191 LEU A O 1
ATOM 1505 N N . LEU A 1 192 ? 16.965 -0.780 17.986 1.00 77.19 192 LEU A N 1
ATOM 1506 C CA . LEU A 1 192 ? 16.271 -1.996 18.434 1.00 77.19 192 LEU A CA 1
ATOM 1507 C C . LEU A 1 192 ? 15.378 -1.738 19.656 1.00 77.19 192 LEU A C 1
ATOM 1509 O O . LEU A 1 192 ? 14.251 -2.225 19.704 1.00 77.19 192 LEU A O 1
ATOM 1513 N N . VAL A 1 193 ? 15.854 -0.949 20.626 1.00 78.56 193 VAL A N 1
ATOM 1514 C CA . VAL A 1 193 ? 15.050 -0.563 21.799 1.00 78.56 193 VAL A CA 1
ATOM 1515 C C . VAL A 1 193 ? 13.849 0.285 21.378 1.00 78.56 193 VAL A C 1
ATOM 1517 O O . VAL A 1 193 ? 12.739 0.067 21.864 1.00 78.56 193 VAL A O 1
ATOM 1520 N N . LEU A 1 194 ? 14.056 1.238 20.466 1.00 78.50 194 LEU A N 1
ATOM 1521 C CA . LEU A 1 194 ? 12.990 2.082 19.933 1.00 78.50 194 LEU A CA 1
ATOM 1522 C C . LEU A 1 194 ? 11.948 1.255 19.173 1.00 78.50 194 LEU A C 1
ATOM 1524 O O . LEU A 1 194 ? 10.753 1.483 19.335 1.00 78.50 194 LEU A O 1
ATOM 1528 N N . ASP A 1 195 ? 12.391 0.278 18.384 1.00 80.88 195 ASP A N 1
ATOM 1529 C CA . ASP A 1 195 ? 11.516 -0.645 17.669 1.00 80.88 195 ASP A CA 1
ATOM 1530 C C . ASP A 1 195 ? 10.657 -1.477 18.636 1.00 80.88 195 ASP A C 1
ATOM 1532 O O . ASP A 1 195 ? 9.439 -1.532 18.478 1.00 80.88 195 ASP A O 1
ATOM 1536 N N . GLU A 1 196 ? 11.266 -2.066 19.671 1.00 81.12 196 GLU A N 1
ATOM 1537 C CA . GLU A 1 196 ? 10.546 -2.841 20.690 1.00 81.12 196 GLU A CA 1
ATOM 1538 C C . GLU A 1 196 ? 9.524 -1.972 21.441 1.00 81.12 196 GLU A C 1
ATOM 1540 O O . GLU A 1 196 ? 8.408 -2.410 21.737 1.00 81.12 196 GLU A O 1
ATOM 1545 N N . LEU A 1 197 ? 9.895 -0.727 21.753 1.00 80.00 197 LEU A N 1
ATOM 1546 C CA . LEU A 1 197 ? 9.012 0.219 22.421 1.00 80.00 197 LEU A CA 1
ATOM 1547 C C . LEU A 1 197 ? 7.840 0.625 21.519 1.00 80.00 197 LEU A C 1
ATOM 1549 O O . LEU A 1 197 ? 6.699 0.614 21.982 1.00 80.00 197 LEU A O 1
ATOM 1553 N N . ALA A 1 198 ? 8.104 0.947 20.252 1.00 80.12 198 ALA A N 1
ATOM 1554 C CA . ALA A 1 198 ? 7.081 1.302 19.273 1.00 80.12 198 ALA A CA 1
ATOM 1555 C C . ALA A 1 198 ? 6.064 0.168 19.093 1.00 80.12 198 ALA A C 1
ATOM 1557 O O . ALA A 1 198 ? 4.859 0.415 19.146 1.00 80.12 198 ALA A O 1
ATOM 1558 N N . ASP A 1 199 ? 6.533 -1.077 18.985 1.00 84.75 199 ASP A N 1
ATOM 1559 C CA . ASP A 1 199 ? 5.668 -2.252 18.872 1.00 84.75 199 ASP A CA 1
ATOM 1560 C C . ASP A 1 199 ? 4.808 -2.449 20.132 1.00 84.75 199 ASP A C 1
ATOM 1562 O O . ASP A 1 199 ? 3.610 -2.726 20.035 1.00 84.75 199 ASP A O 1
ATOM 1566 N N . LYS A 1 200 ? 5.383 -2.278 21.332 1.00 86.31 200 LYS A N 1
ATOM 1567 C CA . LYS A 1 200 ? 4.630 -2.366 22.598 1.00 86.31 200 LYS A CA 1
ATOM 1568 C C . LYS A 1 200 ? 3.565 -1.281 22.706 1.00 86.31 200 LYS A C 1
ATOM 1570 O O . LYS A 1 200 ? 2.434 -1.584 23.078 1.00 86.31 200 LYS A O 1
ATOM 1575 N N . ILE A 1 201 ? 3.912 -0.035 22.390 1.00 86.31 201 ILE A N 1
ATOM 1576 C CA . ILE A 1 201 ? 2.975 1.092 22.442 1.00 86.31 201 ILE A CA 1
ATOM 1577 C C . ILE A 1 201 ? 1.852 0.888 21.420 1.00 86.31 201 ILE A C 1
ATOM 1579 O O . ILE A 1 201 ? 0.685 1.035 21.778 1.00 86.31 201 ILE A O 1
ATOM 1583 N N . ALA A 1 202 ? 2.180 0.490 20.187 1.00 89.94 202 ALA A N 1
ATOM 1584 C CA . ALA A 1 202 ? 1.188 0.229 19.149 1.00 89.94 202 ALA A CA 1
ATOM 1585 C C . ALA A 1 202 ? 0.206 -0.877 19.557 1.00 89.94 202 ALA A C 1
ATOM 1587 O O . ALA A 1 202 ? -0.992 -0.720 19.341 1.00 89.94 202 ALA A O 1
ATOM 1588 N N . LYS A 1 203 ? 0.687 -1.954 20.196 1.00 90.94 203 LYS A N 1
ATOM 1589 C CA . LYS A 1 203 ? -0.170 -3.024 20.735 1.00 90.94 203 LYS A CA 1
ATOM 1590 C C . LYS A 1 203 ? -1.089 -2.518 21.844 1.00 90.94 203 LYS A C 1
ATOM 1592 O O . LYS A 1 203 ? -2.293 -2.706 21.756 1.00 90.94 203 LYS A O 1
ATOM 1597 N N . ILE A 1 204 ? -0.547 -1.800 22.832 1.00 89.94 204 ILE A N 1
ATOM 1598 C CA . ILE A 1 204 ? -1.348 -1.226 23.927 1.00 89.94 204 ILE A CA 1
ATOM 1599 C C . ILE A 1 204 ? -2.439 -0.298 23.378 1.00 89.94 204 ILE A C 1
ATOM 1601 O O . ILE A 1 204 ? -3.587 -0.360 23.817 1.00 89.94 204 ILE A O 1
ATOM 1605 N N . GLU A 1 205 ? -2.101 0.565 22.419 1.00 90.31 205 GLU A N 1
ATOM 1606 C CA . GLU A 1 205 ? -3.068 1.477 21.807 1.00 90.31 205 GLU A CA 1
ATOM 1607 C C . GLU A 1 205 ? -4.092 0.750 20.931 1.00 90.31 205 GLU A C 1
ATOM 1609 O O . GLU A 1 205 ? -5.273 1.103 20.968 1.00 90.31 205 GLU A O 1
ATOM 1614 N N . ALA A 1 206 ? -3.676 -0.278 20.190 1.00 91.31 206 ALA A N 1
ATOM 1615 C CA . ALA A 1 206 ? -4.578 -1.140 19.438 1.00 91.31 206 ALA A CA 1
ATOM 1616 C C . ALA A 1 206 ? -5.601 -1.818 20.362 1.00 91.31 206 ALA A C 1
ATOM 1618 O O . ALA A 1 206 ? -6.807 -1.644 20.166 1.00 91.31 206 ALA A O 1
ATOM 1619 N N . ASP A 1 207 ? -5.130 -2.492 21.412 1.00 88.75 207 ASP A N 1
ATOM 1620 C CA . ASP A 1 207 ? -5.965 -3.200 22.387 1.00 88.75 207 ASP A CA 1
ATOM 1621 C C . ASP A 1 207 ? -6.945 -2.238 23.074 1.00 88.75 207 ASP A C 1
ATOM 1623 O O . ASP A 1 207 ? -8.142 -2.512 23.197 1.00 88.75 207 ASP A O 1
ATOM 1627 N N . ARG A 1 208 ? -6.456 -1.052 23.463 1.00 89.56 208 ARG A N 1
ATOM 1628 C CA . ARG A 1 208 ? -7.259 -0.002 24.104 1.00 89.56 208 ARG A CA 1
ATOM 1629 C C . ARG A 1 208 ? -8.367 0.534 23.197 1.00 89.56 208 ARG A C 1
ATOM 1631 O O . ARG A 1 208 ? -9.412 0.951 23.698 1.00 89.56 208 ARG A O 1
ATOM 1638 N N . VAL A 1 209 ? -8.126 0.639 21.890 1.00 90.06 209 VAL A N 1
ATOM 1639 C CA . VAL A 1 209 ? -9.031 1.340 20.965 1.00 90.06 209 VAL A CA 1
ATOM 1640 C C . VAL A 1 209 ? -10.017 0.411 20.281 1.00 90.06 209 VAL A C 1
ATOM 1642 O O . VAL A 1 209 ? -11.178 0.802 20.119 1.00 90.06 209 VAL A O 1
ATOM 1645 N N . PHE A 1 210 ? -9.558 -0.759 19.850 1.00 88.56 210 PHE A N 1
ATOM 1646 C CA . PHE A 1 210 ? -10.367 -1.684 19.066 1.00 88.56 210 PHE A CA 1
ATOM 1647 C C . PHE A 1 210 ? -11.081 -2.723 19.941 1.00 88.56 210 PHE A C 1
ATOM 1649 O O . PHE A 1 210 ? -12.064 -3.295 19.472 1.00 88.56 210 PHE A O 1
ATOM 1656 N N . GLU A 1 211 ? -10.678 -2.868 21.218 1.00 70.62 211 GLU A N 1
ATOM 1657 C CA . GLU A 1 211 ? -11.088 -3.946 22.136 1.00 70.62 211 GLU A CA 1
ATOM 1658 C C . GLU A 1 211 ? -10.888 -5.345 21.496 1.00 70.62 211 GLU A C 1
ATOM 1660 O O . GLU A 1 211 ? -10.793 -5.505 20.280 1.00 70.62 211 GLU A O 1
ATOM 1665 N N . ASP A 1 212 ? -10.908 -6.423 22.282 1.00 61.59 212 ASP A N 1
ATOM 1666 C CA . ASP A 1 212 ? -10.867 -7.803 21.742 1.00 61.59 212 ASP A CA 1
ATOM 1667 C C . ASP A 1 212 ? -12.058 -8.144 20.806 1.00 61.59 212 ASP A C 1
ATOM 1669 O O . ASP A 1 212 ? -12.166 -9.244 20.269 1.00 61.59 212 ASP A O 1
ATOM 1673 N N . LYS A 1 213 ? -12.999 -7.211 20.605 1.00 62.38 213 LYS A N 1
ATOM 1674 C CA . LYS A 1 213 ? -14.199 -7.396 19.780 1.00 62.38 213 LYS A CA 1
ATOM 1675 C C . LYS A 1 213 ? -13.903 -7.407 18.287 1.00 62.38 213 LYS A C 1
ATOM 1677 O O . LYS A 1 213 ? -14.575 -8.142 17.569 1.00 62.38 213 LYS A O 1
ATOM 1682 N N . GLU A 1 214 ? -12.967 -6.590 17.810 1.00 64.25 214 GLU A N 1
ATOM 1683 C CA . GLU A 1 214 ? -12.585 -6.565 16.389 1.00 64.25 214 GLU A CA 1
ATOM 1684 C C . GLU A 1 214 ? -11.266 -7.299 16.120 1.00 64.25 214 GLU A C 1
ATOM 1686 O O . GLU A 1 214 ? -11.018 -7.715 14.982 1.00 64.25 214 GLU A O 1
ATOM 1691 N N . ALA A 1 215 ? -10.475 -7.544 17.172 1.00 60.41 215 ALA A N 1
ATOM 1692 C CA . ALA A 1 215 ? -9.261 -8.339 17.108 1.00 60.41 215 ALA A CA 1
ATOM 1693 C C . ALA A 1 215 ? -9.545 -9.721 16.493 1.00 60.41 215 ALA A C 1
ATOM 1695 O O . ALA A 1 215 ? -10.473 -10.440 16.865 1.00 60.41 215 ALA A O 1
ATOM 1696 N N . GLY A 1 216 ? -8.758 -10.072 15.477 1.00 72.94 216 GLY A N 1
ATOM 1697 C CA . GLY A 1 216 ? -8.900 -11.336 14.760 1.00 72.94 216 GLY A CA 1
ATOM 1698 C C . GLY A 1 216 ? -9.973 -11.357 13.668 1.00 72.94 216 GLY A C 1
ATOM 1699 O O . GLY A 1 216 ? -10.045 -12.343 12.955 1.00 72.94 216 GLY A O 1
ATOM 1700 N N . ARG A 1 217 ? -10.767 -10.304 13.442 1.00 88.06 217 ARG A N 1
ATOM 1701 C CA . ARG A 1 217 ? -11.742 -10.272 12.328 1.00 88.06 217 ARG A CA 1
ATOM 1702 C C . ARG A 1 217 ? -11.140 -9.693 11.051 1.00 88.06 217 ARG A C 1
ATOM 1704 O O . ARG A 1 217 ? -10.152 -8.971 11.118 1.00 88.06 217 ARG A O 1
ATOM 1711 N N . ILE A 1 218 ? -11.759 -9.959 9.897 1.00 92.31 218 ILE A N 1
ATOM 1712 C CA . ILE A 1 218 ? -11.487 -9.246 8.635 1.00 92.31 218 ILE A CA 1
ATOM 1713 C C . ILE A 1 218 ? -12.786 -8.613 8.123 1.00 92.31 218 ILE A C 1
ATOM 1715 O O . ILE A 1 218 ? -13.730 -9.320 7.764 1.00 92.31 218 ILE A O 1
ATOM 1719 N N . HIS A 1 219 ? -12.856 -7.282 8.116 1.00 91.94 219 HIS A N 1
ATOM 1720 C CA . HIS A 1 219 ? -14.043 -6.518 7.702 1.00 91.94 219 HIS A CA 1
ATOM 1721 C C . HIS A 1 219 ? -14.291 -6.605 6.193 1.00 91.94 219 HIS A C 1
ATOM 1723 O O . HIS A 1 219 ? -13.389 -6.922 5.420 1.00 91.94 219 HIS A O 1
ATOM 1729 N N . GLY A 1 220 ? -15.541 -6.385 5.775 1.00 90.75 220 GLY A N 1
ATOM 1730 C CA . GLY A 1 220 ? -15.936 -6.465 4.362 1.00 90.75 220 GLY A CA 1
ATOM 1731 C C . GLY A 1 220 ? -15.755 -7.841 3.706 1.00 90.75 220 GLY A C 1
ATOM 1732 O O . GLY A 1 220 ? -15.669 -7.933 2.478 1.00 90.75 220 GLY A O 1
ATOM 1733 N N . THR A 1 221 ? -15.684 -8.913 4.508 1.00 91.06 221 THR A N 1
ATOM 1734 C CA . THR A 1 221 ? -15.550 -10.297 4.028 1.00 91.06 221 THR A CA 1
ATOM 1735 C C . THR A 1 221 ? -16.550 -11.245 4.697 1.00 91.06 221 THR A C 1
ATOM 1737 O O . THR A 1 221 ? -16.968 -11.000 5.833 1.00 91.06 221 THR A O 1
ATOM 1740 N N . PRO A 1 222 ? -16.895 -12.375 4.049 1.00 87.19 222 PRO A N 1
ATOM 1741 C CA . PRO A 1 222 ? -17.745 -13.406 4.650 1.00 87.19 222 PRO A CA 1
ATOM 1742 C C . PRO A 1 222 ? -17.126 -14.086 5.878 1.00 87.19 222 PRO A C 1
ATOM 1744 O O . PRO A 1 222 ? -17.842 -14.650 6.698 1.00 87.19 222 PRO A O 1
ATOM 1747 N N . ILE A 1 223 ? -15.797 -14.043 6.018 1.00 86.69 223 ILE A N 1
ATOM 1748 C CA . ILE A 1 223 ? -15.065 -14.716 7.100 1.00 86.69 223 ILE A CA 1
ATOM 1749 C C . ILE A 1 223 ? -14.910 -13.851 8.356 1.00 86.69 223 ILE A C 1
ATOM 1751 O O . ILE A 1 223 ? -14.246 -14.263 9.305 1.00 86.69 223 ILE A O 1
ATOM 1755 N N . ARG A 1 224 ? -15.529 -12.663 8.392 1.00 83.81 224 ARG A N 1
ATOM 1756 C CA . ARG A 1 224 ? -15.446 -11.717 9.515 1.00 83.81 224 ARG A CA 1
ATOM 1757 C C . ARG A 1 224 ? -15.759 -12.356 10.871 1.00 83.81 224 ARG A C 1
ATOM 1759 O O . ARG A 1 224 ? -15.198 -11.945 11.880 1.00 83.81 224 ARG A O 1
ATOM 1766 N N . SER A 1 225 ? -16.655 -13.339 10.904 1.00 83.00 225 SER A N 1
ATOM 1767 C CA . SER A 1 225 ? -17.085 -14.038 12.118 1.00 83.00 225 SER A CA 1
ATOM 1768 C C . SER A 1 225 ? -16.176 -15.197 12.543 1.00 83.00 225 SER A C 1
ATOM 1770 O O . SER A 1 225 ? -16.442 -15.800 13.580 1.00 83.00 225 SER A O 1
ATOM 1772 N N . ASN A 1 226 ? -15.113 -15.511 11.791 1.00 89.06 226 ASN A N 1
ATOM 1773 C CA . ASN A 1 226 ? -14.200 -16.619 12.077 1.00 89.06 226 ASN A CA 1
ATOM 1774 C C . ASN A 1 226 ? -12.761 -16.115 12.320 1.00 89.06 226 ASN A C 1
ATOM 1776 O O . ASN A 1 226 ? -11.964 -16.059 11.377 1.00 89.06 226 ASN A O 1
ATOM 1780 N N . PRO A 1 227 ? -12.405 -15.783 13.578 1.00 88.44 227 PRO A N 1
ATOM 1781 C CA . PRO A 1 227 ? -11.086 -15.250 13.901 1.00 88.44 227 PRO A CA 1
ATOM 1782 C C . PRO A 1 227 ? -9.923 -16.191 13.591 1.00 88.44 227 PRO A C 1
ATOM 1784 O O . PRO A 1 227 ? -8.853 -15.750 13.177 1.00 88.44 227 PRO A O 1
ATOM 1787 N N . PHE A 1 228 ? -10.137 -17.499 13.748 1.00 89.88 228 PHE A N 1
ATOM 1788 C CA . PHE A 1 228 ? -9.121 -18.503 13.441 1.00 89.88 228 PHE A CA 1
ATOM 1789 C C . PHE A 1 228 ? -8.789 -18.516 11.945 1.00 89.88 228 PHE A C 1
ATOM 1791 O O . PHE A 1 228 ? -7.623 -18.429 11.562 1.00 89.88 228 PHE A O 1
ATOM 1798 N N . LEU A 1 229 ? -9.814 -18.557 11.088 1.00 90.81 229 LEU A N 1
ATOM 1799 C CA . LEU A 1 229 ? -9.623 -18.533 9.639 1.00 90.81 229 LEU A CA 1
ATOM 1800 C C . LEU A 1 229 ? -9.022 -17.203 9.168 1.00 90.81 229 LEU A C 1
ATOM 1802 O O . LEU A 1 229 ? -8.146 -17.201 8.310 1.00 90.81 229 LEU A O 1
ATOM 1806 N N . ALA A 1 230 ? -9.446 -16.083 9.752 1.00 91.50 230 ALA A N 1
ATOM 1807 C CA . ALA A 1 230 ? -8.859 -14.775 9.484 1.00 91.50 230 ALA A CA 1
ATOM 1808 C C . ALA A 1 230 ? -7.362 -14.722 9.833 1.00 91.50 230 ALA A C 1
ATOM 1810 O O . ALA A 1 230 ? -6.577 -14.216 9.031 1.00 91.50 230 ALA A O 1
ATOM 1811 N N . SER A 1 231 ? -6.952 -15.297 10.972 1.00 92.19 231 SER A N 1
ATOM 1812 C CA . SER A 1 231 ? -5.531 -15.450 11.322 1.00 92.19 231 SER A CA 1
ATOM 1813 C C . SER A 1 231 ? -4.782 -16.250 10.260 1.00 92.19 231 SER A C 1
ATOM 1815 O O . SER A 1 231 ? -3.765 -15.789 9.749 1.00 92.19 231 SER A O 1
ATOM 1817 N N . LYS A 1 232 ? -5.325 -17.403 9.846 1.00 93.88 232 LYS A N 1
ATOM 1818 C CA . LYS A 1 232 ? -4.709 -18.234 8.803 1.00 93.88 232 LYS A CA 1
ATOM 1819 C C . LYS A 1 232 ? -4.622 -17.541 7.445 1.00 93.88 232 LYS A C 1
ATOM 1821 O O . LYS A 1 232 ? -3.626 -17.702 6.750 1.00 93.88 232 LYS A O 1
ATOM 1826 N N . MET A 1 233 ? -5.597 -16.714 7.077 1.00 94.25 233 MET A N 1
ATOM 1827 C CA . MET A 1 233 ? -5.505 -15.920 5.848 1.00 94.25 233 MET A CA 1
ATOM 1828 C C . MET A 1 233 ? -4.445 -14.820 5.935 1.00 94.25 233 MET A C 1
ATOM 1830 O O . MET A 1 233 ? -3.720 -14.610 4.965 1.00 94.25 233 MET A O 1
ATOM 1834 N N . ARG A 1 234 ? -4.308 -14.142 7.082 1.00 95.06 234 ARG A N 1
ATOM 1835 C CA . ARG A 1 234 ? -3.224 -13.167 7.296 1.00 95.06 234 ARG A CA 1
ATOM 1836 C C . ARG A 1 234 ? -1.853 -13.836 7.245 1.00 95.06 234 ARG A C 1
ATOM 1838 O O . ARG A 1 234 ? -0.972 -13.335 6.557 1.00 95.06 234 ARG A O 1
ATOM 1845 N N . GLU A 1 235 ? -1.699 -14.988 7.899 1.00 95.75 235 GLU A N 1
ATOM 1846 C CA . GLU A 1 235 ? -0.484 -15.810 7.825 1.00 95.75 235 GLU A CA 1
ATOM 1847 C C . GLU A 1 235 ? -0.157 -16.201 6.378 1.00 95.75 235 GLU A C 1
ATOM 1849 O O . GLU A 1 235 ? 0.990 -16.063 5.963 1.00 95.75 235 GLU A O 1
ATOM 1854 N N . GLN A 1 236 ? -1.160 -16.611 5.593 1.00 97.25 236 GLN A N 1
ATOM 1855 C CA . GLN A 1 236 ? -0.991 -16.960 4.181 1.00 97.25 236 GLN A CA 1
ATOM 1856 C C . GLN A 1 236 ? -0.512 -15.770 3.337 1.00 97.25 236 GLN A C 1
ATOM 1858 O O . GLN A 1 236 ? 0.446 -15.890 2.575 1.00 97.25 236 GLN A O 1
ATOM 1863 N N . ILE A 1 237 ? -1.161 -14.611 3.485 1.00 97.00 237 ILE A N 1
ATOM 1864 C CA . ILE A 1 237 ? -0.807 -13.390 2.746 1.00 97.00 237 ILE A CA 1
ATOM 1865 C C . ILE A 1 237 ? 0.602 -12.933 3.114 1.00 97.00 237 ILE A C 1
ATOM 1867 O O . ILE A 1 237 ? 1.390 -12.612 2.226 1.00 97.00 237 ILE A O 1
ATOM 1871 N N . ASN A 1 238 ? 0.924 -12.945 4.409 1.00 96.75 238 ASN A N 1
ATOM 1872 C CA . ASN A 1 238 ? 2.257 -12.627 4.899 1.00 96.75 238 ASN A CA 1
ATOM 1873 C C . ASN A 1 238 ? 3.289 -13.610 4.335 1.00 96.75 238 ASN A C 1
ATOM 1875 O O . ASN A 1 238 ? 4.339 -13.181 3.877 1.00 96.75 238 ASN A O 1
ATOM 1879 N N . CYS A 1 239 ? 2.976 -14.910 4.296 1.00 97.19 239 CYS A N 1
ATOM 1880 C CA . CYS A 1 239 ? 3.868 -15.918 3.732 1.00 97.19 239 CYS A CA 1
ATOM 1881 C C . CYS A 1 239 ? 4.245 -15.588 2.288 1.00 97.19 239 CYS A C 1
ATOM 1883 O O . CYS A 1 239 ? 5.428 -15.546 1.957 1.00 97.19 239 CYS A O 1
ATOM 1885 N N . TRP A 1 240 ? 3.260 -15.265 1.444 1.00 97.31 240 TRP A N 1
ATOM 1886 C CA . TRP A 1 240 ? 3.523 -14.949 0.043 1.00 97.31 240 TRP A CA 1
ATOM 1887 C C . TRP A 1 240 ? 4.431 -13.740 -0.162 1.00 97.31 240 TRP A C 1
ATOM 1889 O O . TRP A 1 240 ? 5.101 -13.675 -1.188 1.00 97.31 240 TRP A O 1
ATOM 1899 N N . THR A 1 241 ? 4.457 -12.776 0.759 1.00 95.19 241 THR A N 1
ATOM 1900 C CA . THR A 1 241 ? 5.304 -11.583 0.625 1.00 95.19 241 THR A CA 1
ATOM 1901 C C . THR A 1 241 ? 6.653 -11.716 1.331 1.00 95.19 241 THR A C 1
ATOM 1903 O O . THR A 1 241 ? 7.606 -11.057 0.916 1.00 95.19 241 THR A O 1
ATOM 1906 N N . THR A 1 242 ? 6.771 -12.571 2.355 1.00 93.56 242 THR A N 1
ATOM 1907 C CA . THR A 1 242 ? 8.014 -12.756 3.127 1.00 93.56 242 THR A CA 1
ATOM 1908 C C . THR A 1 242 ? 8.836 -13.969 2.700 1.00 93.56 242 THR A C 1
ATOM 1910 O O . THR A 1 242 ? 10.055 -13.956 2.858 1.00 93.56 242 THR A O 1
ATOM 1913 N N . HIS A 1 243 ? 8.201 -15.007 2.153 1.00 94.62 243 HIS A N 1
ATOM 1914 C CA . HIS A 1 243 ? 8.845 -16.240 1.700 1.00 94.62 243 HIS A CA 1
ATOM 1915 C C . HIS A 1 243 ? 8.671 -16.387 0.191 1.00 94.62 243 HIS A C 1
ATOM 1917 O O . HIS A 1 243 ? 7.716 -16.979 -0.304 1.00 94.62 243 HIS A O 1
ATOM 1923 N N . GLY A 1 244 ? 9.613 -15.827 -0.555 1.00 94.00 244 GLY A N 1
ATOM 1924 C CA . GLY A 1 244 ? 9.635 -15.910 -2.005 1.00 94.00 244 GLY A CA 1
ATOM 1925 C C . GLY A 1 244 ? 10.922 -15.337 -2.567 1.00 94.00 244 GLY A C 1
ATOM 1926 O O . GLY A 1 244 ? 11.840 -14.970 -1.830 1.00 94.00 244 GLY A O 1
ATOM 1927 N N . ARG A 1 245 ? 10.994 -15.269 -3.892 1.00 94.81 245 ARG A N 1
ATOM 1928 C CA . ARG A 1 245 ? 12.147 -14.716 -4.603 1.00 94.81 245 ARG A CA 1
ATOM 1929 C C . ARG A 1 245 ? 11.740 -14.083 -5.919 1.00 94.81 245 ARG A C 1
ATOM 1931 O O . ARG A 1 245 ? 10.743 -14.454 -6.538 1.00 94.81 245 ARG A O 1
ATOM 1938 N N . TRP A 1 246 ? 12.566 -13.154 -6.377 1.00 93.19 246 TRP A N 1
ATOM 1939 C CA . TRP A 1 246 ? 12.477 -12.619 -7.726 1.00 93.19 246 TRP A CA 1
ATOM 1940 C C . TRP A 1 246 ? 13.088 -13.615 -8.711 1.00 93.19 246 TRP A C 1
ATOM 1942 O O . TRP A 1 246 ? 14.284 -13.892 -8.679 1.00 93.19 246 TRP A O 1
ATOM 1952 N N . VAL A 1 247 ? 12.251 -14.172 -9.581 1.00 92.00 247 VAL A N 1
ATOM 1953 C CA . VAL A 1 247 ? 12.643 -15.137 -10.609 1.00 92.00 247 VAL A CA 1
ATOM 1954 C C . VAL A 1 247 ? 12.696 -14.425 -11.950 1.00 92.00 247 VAL A C 1
ATOM 1956 O O . VAL A 1 247 ? 11.737 -13.759 -12.346 1.00 92.00 247 VAL A O 1
ATOM 1959 N N . ARG A 1 248 ? 13.823 -14.574 -12.645 1.00 89.12 248 ARG A N 1
ATOM 1960 C CA . ARG A 1 248 ? 14.021 -14.011 -13.978 1.00 89.12 248 ARG A CA 1
ATOM 1961 C C . ARG A 1 248 ? 13.163 -14.745 -15.017 1.00 89.12 248 ARG A C 1
ATOM 1963 O O . ARG A 1 248 ? 13.007 -15.961 -14.953 1.00 89.12 248 ARG A O 1
ATOM 1970 N N . GLN A 1 249 ? 12.603 -13.992 -15.951 1.00 84.00 249 GLN A N 1
ATOM 1971 C CA . GLN A 1 249 ? 11.690 -14.403 -17.009 1.00 84.00 249 GLN A CA 1
ATOM 1972 C C . GLN A 1 249 ? 12.259 -13.882 -18.338 1.00 84.00 249 GLN A C 1
ATOM 1974 O O . GLN A 1 249 ? 11.986 -12.756 -18.744 1.00 84.00 249 GLN A O 1
ATOM 1979 N N . ASP A 1 250 ? 13.094 -14.686 -18.998 1.00 72.50 250 ASP A N 1
ATOM 1980 C CA . ASP A 1 250 ? 13.761 -14.308 -20.259 1.00 72.50 250 ASP A CA 1
ATOM 1981 C C . ASP A 1 250 ? 12.978 -14.726 -21.520 1.00 72.50 250 ASP A C 1
ATOM 1983 O O . ASP A 1 250 ? 13.454 -14.555 -22.639 1.00 72.50 250 ASP A O 1
ATOM 1987 N N . SER A 1 251 ? 11.776 -15.288 -21.364 1.00 66.69 251 SER A N 1
ATOM 1988 C CA . SER A 1 251 ? 11.007 -15.825 -22.493 1.00 66.69 251 SER A CA 1
ATOM 1989 C C . SER A 1 251 ? 10.264 -14.737 -23.279 1.00 66.69 251 SER A C 1
ATOM 1991 O O . SER A 1 251 ? 9.714 -13.812 -22.681 1.00 66.69 251 SER A O 1
ATOM 1993 N N . GLU A 1 252 ? 10.139 -14.900 -24.599 1.00 54.91 252 GLU A N 1
ATOM 1994 C CA . GLU A 1 252 ? 9.287 -14.063 -25.468 1.00 54.91 252 GLU A CA 1
ATOM 1995 C C . GLU A 1 252 ? 7.797 -14.120 -25.061 1.00 54.91 252 GLU A C 1
ATOM 1997 O O . GLU A 1 252 ? 7.044 -13.167 -25.250 1.00 54.91 252 GLU A O 1
ATOM 2002 N N . SER A 1 253 ? 7.370 -15.207 -24.400 1.00 51.25 253 SER A N 1
ATOM 2003 C CA . SER A 1 253 ? 6.033 -15.326 -23.802 1.00 51.25 253 SER A CA 1
ATOM 2004 C C . SER A 1 253 ? 5.803 -14.426 -22.584 1.00 51.25 253 SER A C 1
ATOM 2006 O O . SER A 1 253 ? 4.658 -14.268 -22.147 1.00 51.25 253 SER A O 1
ATOM 2008 N N . THR A 1 254 ? 6.857 -13.809 -22.042 1.00 56.84 254 THR A N 1
ATOM 2009 C CA . THR A 1 254 ? 6.760 -12.848 -20.940 1.00 56.84 254 THR A CA 1
ATOM 2010 C C . THR A 1 254 ? 6.207 -11.533 -21.483 1.00 56.84 254 THR A C 1
ATOM 2012 O O . THR A 1 254 ? 6.943 -10.600 -21.793 1.00 56.84 254 THR A O 1
ATOM 2015 N N . LYS A 1 255 ? 4.880 -11.447 -21.622 1.00 61.41 255 LYS A N 1
ATOM 2016 C CA . LYS A 1 255 ? 4.218 -10.178 -21.935 1.00 61.41 255 LYS A CA 1
ATOM 2017 C C . LYS A 1 255 ? 4.479 -9.204 -20.795 1.00 61.41 255 LYS A C 1
ATOM 2019 O O . LYS A 1 255 ? 3.901 -9.335 -19.716 1.00 61.41 255 LYS A O 1
ATOM 2024 N N . THR A 1 256 ? 5.341 -8.229 -21.045 1.00 68.94 256 THR A N 1
ATOM 2025 C CA . THR A 1 256 ? 5.546 -7.116 -20.128 1.00 68.94 256 THR A CA 1
ATOM 2026 C C . THR A 1 256 ? 4.260 -6.312 -20.023 1.00 68.94 256 THR A C 1
ATOM 2028 O O . THR A 1 256 ? 3.504 -6.159 -20.992 1.00 68.94 256 THR A O 1
ATOM 2031 N N . LEU A 1 257 ? 3.965 -5.837 -18.815 1.00 78.50 257 LEU A N 1
ATOM 2032 C CA . LEU A 1 257 ? 2.773 -5.042 -18.605 1.00 78.50 257 LEU A CA 1
ATOM 2033 C C . LEU A 1 257 ? 2.936 -3.713 -19.343 1.00 78.50 257 LEU A C 1
ATOM 2035 O O . LEU A 1 257 ? 3.867 -2.954 -19.087 1.00 78.50 257 LEU A O 1
ATOM 2039 N N . LYS A 1 258 ? 2.039 -3.428 -20.290 1.00 80.88 258 LYS A N 1
ATOM 2040 C CA . LYS A 1 258 ? 2.062 -2.151 -20.999 1.00 80.88 258 LYS A CA 1
ATOM 2041 C C . LYS A 1 258 ? 1.437 -1.085 -20.110 1.00 80.88 258 LYS A C 1
ATOM 2043 O O . LYS A 1 258 ? 0.215 -1.036 -19.979 1.00 80.88 258 LYS A O 1
ATOM 2048 N N . HIS A 1 259 ? 2.274 -0.226 -19.541 1.00 81.50 259 HIS A N 1
ATOM 2049 C CA . HIS A 1 259 ? 1.800 0.917 -18.770 1.00 81.50 259 HIS A CA 1
ATOM 2050 C C . HIS A 1 259 ? 1.316 2.034 -19.685 1.00 81.50 259 HIS A C 1
ATOM 2052 O O . HIS A 1 259 ? 2.002 2.424 -20.631 1.00 81.50 259 HIS A O 1
ATOM 2058 N N . LEU A 1 260 ? 0.104 2.516 -19.417 1.00 73.19 260 LEU A N 1
ATOM 2059 C CA . LEU A 1 260 ? -0.551 3.590 -20.175 1.00 73.19 260 LEU A CA 1
ATOM 2060 C C . LEU A 1 260 ? -0.753 4.859 -19.335 1.00 73.19 260 LEU A C 1
ATOM 2062 O O . LEU A 1 260 ? -1.333 5.822 -19.838 1.00 73.19 260 LEU A O 1
ATOM 2066 N N . GLY A 1 261 ? -0.311 4.842 -18.075 1.00 73.44 261 GLY A N 1
ATOM 2067 C CA . GLY A 1 261 ? -0.485 5.932 -17.131 1.00 73.44 261 GLY A CA 1
ATOM 2068 C C . GLY A 1 261 ? 0.533 7.052 -17.277 1.00 73.44 261 GLY A C 1
ATOM 2069 O O . GLY A 1 261 ? 0.783 7.565 -18.371 1.00 73.44 261 GLY A O 1
ATOM 2070 N N . ASP A 1 262 ? 1.073 7.513 -16.151 1.00 76.50 262 ASP A N 1
ATOM 2071 C CA . ASP A 1 262 ? 1.862 8.741 -16.134 1.00 76.50 262 ASP A CA 1
ATOM 2072 C C . ASP A 1 262 ? 3.179 8.563 -16.900 1.00 76.50 262 ASP A C 1
ATOM 2074 O O . ASP A 1 262 ? 4.044 7.749 -16.562 1.00 76.50 262 ASP A O 1
ATOM 2078 N N . SER A 1 263 ? 3.364 9.397 -17.924 1.00 79.06 263 SER A N 1
ATOM 2079 C CA . SER A 1 263 ? 4.566 9.406 -18.757 1.00 79.06 263 SER A CA 1
ATOM 2080 C C . SER A 1 263 ? 5.867 9.614 -17.970 1.00 79.06 263 SER A C 1
ATOM 2082 O O . SER A 1 263 ? 6.944 9.300 -18.490 1.00 79.06 263 SER A O 1
ATOM 2084 N N . ARG A 1 264 ? 5.777 10.130 -16.735 1.00 81.56 264 ARG A N 1
ATOM 2085 C CA . ARG A 1 264 ? 6.887 10.267 -15.795 1.00 81.56 264 ARG A CA 1
ATOM 2086 C C . ARG A 1 264 ? 7.428 8.910 -15.353 1.00 81.56 264 ARG A C 1
ATOM 2088 O O . ARG A 1 264 ? 8.645 8.757 -15.322 1.00 81.56 264 ARG A O 1
ATOM 2095 N N . PHE A 1 265 ? 6.575 7.923 -15.076 1.00 82.12 265 PHE A N 1
ATOM 2096 C CA . PHE A 1 265 ? 7.018 6.583 -14.661 1.00 82.12 265 PHE A CA 1
ATOM 2097 C C . PHE A 1 265 ? 7.579 5.769 -15.831 1.00 82.12 265 PHE A C 1
ATOM 2099 O O . PHE A 1 265 ? 8.502 4.978 -15.644 1.00 82.12 265 PHE A O 1
ATOM 2106 N N . ALA A 1 266 ? 7.107 6.052 -17.048 1.00 80.00 266 ALA A N 1
ATOM 2107 C CA . ALA A 1 266 ? 7.642 5.497 -18.292 1.00 80.00 266 ALA A CA 1
ATOM 2108 C C . ALA A 1 266 ? 8.946 6.177 -18.768 1.00 80.00 266 ALA A C 1
ATOM 2110 O O . ALA A 1 266 ? 9.488 5.824 -19.818 1.00 80.00 266 ALA A O 1
ATOM 2111 N N . LYS A 1 267 ? 9.472 7.174 -18.036 1.00 81.75 267 LYS A N 1
ATOM 2112 C CA . LYS A 1 267 ? 10.715 7.873 -18.409 1.00 81.75 267 LYS A CA 1
ATOM 2113 C C . LYS A 1 267 ? 11.901 6.911 -18.512 1.00 81.75 267 LYS A C 1
ATOM 2115 O O . LYS A 1 267 ? 12.714 7.063 -19.418 1.00 81.75 267 LYS A O 1
ATOM 2120 N N . CYS A 1 268 ? 11.962 5.909 -17.639 1.00 79.62 268 CYS A N 1
ATOM 2121 C CA . CYS A 1 268 ? 13.044 4.928 -17.629 1.00 79.62 268 CYS A CA 1
ATOM 2122 C C . CYS A 1 268 ? 13.101 4.121 -18.932 1.00 79.62 268 CYS A C 1
ATOM 2124 O O . CYS A 1 268 ? 14.178 3.915 -19.478 1.00 79.62 268 CYS A O 1
ATOM 2126 N N . ASP A 1 269 ? 11.946 3.736 -19.480 1.00 79.62 269 ASP A N 1
ATOM 2127 C CA . ASP A 1 269 ? 11.877 3.024 -20.759 1.00 79.62 269 ASP A CA 1
ATOM 2128 C C . ASP A 1 269 ? 12.229 3.941 -21.937 1.00 79.62 269 ASP A C 1
ATOM 2130 O O . ASP A 1 269 ? 12.909 3.521 -22.868 1.00 79.62 269 ASP A O 1
ATOM 2134 N N . LYS A 1 270 ? 11.843 5.224 -21.885 1.00 80.19 270 LYS A N 1
ATOM 2135 C CA . LYS A 1 270 ? 12.266 6.212 -22.894 1.00 80.19 270 LYS A CA 1
ATOM 2136 C C . LYS A 1 270 ? 13.782 6.407 -22.900 1.00 80.19 270 LYS A C 1
ATOM 2138 O O . LYS A 1 270 ? 14.366 6.523 -23.972 1.00 80.19 270 LYS A O 1
ATOM 2143 N N . ASN A 1 271 ? 14.403 6.482 -21.724 1.00 78.50 271 ASN A N 1
ATOM 2144 C CA . ASN A 1 271 ? 15.855 6.596 -21.594 1.00 78.50 271 ASN A CA 1
ATOM 2145 C C . ASN A 1 271 ? 16.548 5.324 -22.102 1.00 78.50 271 ASN A C 1
ATOM 2147 O O . ASN A 1 271 ? 17.468 5.423 -22.909 1.00 78.50 271 ASN A O 1
ATOM 2151 N N . PHE A 1 272 ? 16.023 4.153 -21.730 1.00 78.50 272 PHE A N 1
ATOM 2152 C CA . PHE A 1 272 ? 16.494 2.858 -22.211 1.00 78.50 272 PHE A CA 1
ATOM 2153 C C . PHE A 1 272 ? 16.476 2.765 -23.747 1.00 78.50 272 PHE A C 1
ATOM 2155 O O . PHE A 1 272 ? 17.496 2.468 -24.362 1.00 78.50 272 PHE A O 1
ATOM 2162 N N . MET A 1 273 ? 15.348 3.102 -24.384 1.00 78.19 273 MET A N 1
ATOM 2163 C CA . MET A 1 273 ? 15.229 3.055 -25.848 1.00 78.19 273 MET A CA 1
ATOM 2164 C C . MET A 1 273 ? 16.144 4.058 -26.550 1.00 78.19 273 MET A C 1
ATOM 2166 O O . MET A 1 273 ? 16.801 3.702 -27.520 1.00 78.19 273 MET A O 1
ATOM 2170 N N . LYS A 1 274 ? 16.258 5.289 -26.032 1.00 79.44 274 LYS A N 1
ATOM 2171 C CA . LYS A 1 274 ? 17.169 6.303 -26.593 1.00 79.44 274 LYS A CA 1
ATOM 2172 C C . LYS A 1 274 ? 18.622 5.857 -26.611 1.00 79.44 274 LYS A C 1
ATOM 2174 O O . LYS A 1 274 ? 19.390 6.342 -27.437 1.00 79.44 274 LYS A O 1
ATOM 2179 N N . ALA A 1 275 ? 19.013 5.020 -25.662 1.00 73.31 275 ALA A N 1
ATOM 2180 C CA . ALA A 1 275 ? 20.352 4.489 -25.643 1.00 73.31 275 ALA A CA 1
ATOM 2181 C C . ALA A 1 275 ? 20.550 3.342 -26.626 1.00 73.31 275 ALA A C 1
ATOM 2183 O O . ALA A 1 275 ? 21.556 3.341 -27.326 1.00 73.31 275 ALA A O 1
ATOM 2184 N N . LEU A 1 276 ? 19.579 2.432 -26.733 1.00 72.62 276 LEU A N 1
ATOM 2185 C CA . LEU A 1 276 ? 19.598 1.385 -27.755 1.00 72.62 276 LEU A CA 1
ATOM 2186 C C . LEU A 1 276 ? 19.636 1.976 -29.169 1.00 72.62 276 LEU A C 1
ATOM 2188 O O . LEU A 1 276 ? 20.412 1.522 -29.996 1.00 72.62 276 LEU A O 1
ATOM 2192 N N . ASP A 1 277 ? 18.889 3.051 -29.437 1.00 74.75 277 ASP A N 1
ATOM 2193 C CA . ASP A 1 277 ? 18.907 3.728 -30.744 1.00 74.75 277 ASP A CA 1
ATOM 2194 C C . ASP A 1 277 ? 20.314 4.226 -31.144 1.00 74.75 277 ASP A C 1
ATOM 2196 O O . ASP A 1 277 ? 20.601 4.403 -32.330 1.00 74.75 277 ASP A O 1
ATOM 2200 N N . ARG A 1 278 ? 21.215 4.449 -30.173 1.00 72.94 278 ARG A N 1
ATOM 2201 C CA . ARG A 1 278 ? 22.616 4.831 -30.428 1.00 72.94 278 ARG A CA 1
ATOM 2202 C C . ARG A 1 278 ? 23.523 3.650 -30.748 1.00 72.94 278 ARG A C 1
ATOM 2204 O O . ARG A 1 278 ? 24.563 3.870 -31.360 1.00 72.94 278 ARG A O 1
ATOM 2211 N N . GLU A 1 279 ? 23.139 2.432 -30.369 1.00 70.06 279 GLU A N 1
ATOM 2212 C CA . GLU A 1 279 ? 23.820 1.195 -30.785 1.00 70.06 279 GLU A CA 1
ATOM 2213 C C . GLU A 1 279 ? 23.619 0.932 -32.293 1.00 70.06 279 GLU A C 1
ATOM 2215 O O . GLU A 1 279 ? 24.342 0.139 -32.892 1.00 70.06 279 GLU A O 1
ATOM 2220 N N . GLY A 1 280 ? 22.701 1.672 -32.930 1.00 63.78 280 GLY A N 1
ATOM 2221 C CA . GLY A 1 280 ? 22.284 1.465 -34.308 1.00 63.78 280 GLY A CA 1
ATOM 2222 C C . GLY A 1 280 ? 21.231 0.364 -34.374 1.00 63.78 280 GLY A C 1
ATOM 2223 O O . GLY A 1 280 ? 21.274 -0.570 -33.591 1.00 63.78 280 GLY A O 1
ATOM 2224 N N . HIS A 1 281 ? 20.306 0.485 -35.332 1.00 61.56 281 HIS A N 1
ATOM 2225 C CA . HIS A 1 281 ? 19.087 -0.324 -35.528 1.00 61.56 281 HIS A CA 1
ATOM 2226 C C . HIS A 1 281 ? 17.812 0.260 -34.889 1.00 61.56 281 HIS A C 1
ATOM 2228 O O . HIS A 1 281 ? 17.811 0.821 -33.801 1.00 61.56 281 HIS A O 1
ATOM 2234 N N . GLY A 1 282 ? 16.699 0.162 -35.628 1.00 67.19 282 GLY A N 1
ATOM 2235 C CA . GLY A 1 282 ? 15.375 0.617 -35.196 1.00 67.19 282 GLY A CA 1
ATOM 2236 C C . GLY A 1 282 ? 14.773 -0.357 -34.191 1.00 67.19 282 GLY A C 1
ATOM 2237 O O . GLY A 1 282 ? 14.010 -1.245 -34.569 1.00 67.19 282 GLY A O 1
ATOM 2238 N N . HIS A 1 283 ? 15.160 -0.213 -32.929 1.00 73.69 283 HIS A N 1
ATOM 2239 C CA . HIS A 1 283 ? 14.687 -1.046 -31.834 1.00 73.69 283 HIS A CA 1
ATOM 2240 C C . HIS A 1 283 ? 13.271 -0.645 -31.410 1.00 73.69 283 HIS A C 1
ATOM 2242 O O . HIS A 1 283 ? 12.927 0.535 -31.349 1.00 73.69 283 HIS A O 1
ATOM 2248 N N . PHE A 1 284 ? 12.450 -1.626 -31.031 1.00 77.88 284 PHE A N 1
ATOM 2249 C CA . PHE A 1 284 ? 11.176 -1.361 -30.367 1.00 77.88 284 PHE A CA 1
ATOM 2250 C C . PHE A 1 284 ? 11.141 -2.049 -29.006 1.00 77.88 284 PHE A C 1
ATOM 2252 O O . PHE A 1 284 ? 11.486 -3.223 -28.868 1.00 77.88 284 PHE A O 1
ATOM 2259 N N . LEU A 1 285 ? 10.691 -1.304 -27.998 1.00 76.75 285 LEU A N 1
ATOM 2260 C CA . LEU A 1 285 ? 10.565 -1.790 -26.630 1.00 76.75 285 LEU A CA 1
ATOM 2261 C C . LEU A 1 285 ? 9.695 -3.055 -26.580 1.00 76.75 285 LEU A C 1
ATOM 2263 O O . LEU A 1 285 ? 8.580 -3.070 -27.107 1.00 76.75 285 LEU A O 1
ATOM 2267 N N . GLY A 1 286 ? 10.192 -4.093 -25.909 1.00 76.19 286 GLY A N 1
ATOM 2268 C CA . GLY A 1 286 ? 9.498 -5.372 -25.761 1.00 76.19 286 GLY A CA 1
ATOM 2269 C C . GLY A 1 286 ? 9.682 -6.349 -26.924 1.00 76.19 286 GLY A C 1
ATOM 2270 O O . GLY A 1 286 ? 9.151 -7.452 -26.844 1.00 76.19 286 GLY A O 1
ATOM 2271 N N . GLN A 1 287 ? 10.421 -5.991 -27.979 1.00 80.25 287 GLN A N 1
ATOM 2272 C CA . GLN A 1 287 ? 10.803 -6.949 -29.019 1.00 80.25 287 GLN A CA 1
ATOM 2273 C C . GLN A 1 287 ? 11.983 -7.812 -28.585 1.00 80.25 287 GLN A C 1
ATOM 2275 O O . GLN A 1 287 ? 12.811 -7.400 -27.771 1.00 80.25 287 GLN A O 1
ATOM 2280 N N . TYR A 1 288 ? 12.066 -9.011 -29.155 1.00 79.56 288 TYR A N 1
ATOM 2281 C CA . TYR A 1 288 ? 13.243 -9.850 -29.024 1.00 79.56 288 TYR A CA 1
ATOM 2282 C C . TYR A 1 288 ? 14.265 -9.471 -30.102 1.00 79.56 288 TYR A C 1
ATOM 2284 O O . TYR A 1 288 ? 13.981 -9.492 -31.298 1.00 79.56 288 TYR A O 1
ATOM 2292 N N . ASP A 1 289 ? 15.454 -9.081 -29.665 1.00 77.00 289 ASP A N 1
ATOM 2293 C CA . ASP A 1 289 ? 16.608 -8.821 -30.511 1.00 77.00 289 ASP A CA 1
ATOM 2294 C C . ASP A 1 289 ? 17.305 -10.147 -30.800 1.00 77.00 289 ASP A C 1
ATOM 2296 O O . ASP A 1 289 ? 18.037 -10.677 -29.964 1.00 77.00 289 ASP A O 1
ATOM 2300 N N . HIS A 1 290 ? 17.046 -10.692 -31.988 1.00 79.69 290 HIS A N 1
ATOM 2301 C CA . HIS A 1 290 ? 17.644 -11.945 -32.445 1.00 79.69 290 HIS A CA 1
ATOM 2302 C C . HIS A 1 290 ? 19.150 -11.835 -32.722 1.00 79.69 290 HIS A C 1
ATOM 2304 O O . HIS A 1 290 ? 19.813 -12.864 -32.780 1.00 79.69 290 HIS A O 1
ATOM 2310 N N . VAL A 1 291 ? 19.694 -10.624 -32.905 1.00 78.12 291 VAL A N 1
ATOM 2311 C CA . VAL A 1 291 ? 21.131 -10.427 -33.164 1.00 78.12 291 VAL A CA 1
ATOM 2312 C C . VAL A 1 291 ? 21.924 -10.606 -31.874 1.00 78.12 291 VAL A C 1
ATOM 2314 O O . VAL A 1 291 ? 22.963 -11.258 -31.875 1.00 78.12 291 VAL A O 1
ATOM 2317 N N . HIS A 1 292 ? 21.405 -10.069 -30.770 1.00 73.00 292 HIS A N 1
ATOM 2318 C CA . HIS A 1 292 ? 22.042 -10.139 -29.452 1.00 73.00 292 HIS A CA 1
ATOM 2319 C C . HIS A 1 292 ? 21.346 -11.121 -28.491 1.00 73.00 292 HIS A C 1
ATOM 2321 O O . HIS A 1 292 ? 21.592 -11.069 -27.287 1.00 73.00 292 HIS A O 1
ATOM 2327 N N . GLU A 1 293 ? 20.446 -11.967 -29.008 1.00 78.06 293 GLU A N 1
ATOM 2328 C CA . GLU A 1 293 ? 19.643 -12.960 -28.271 1.00 78.06 293 GLU A CA 1
ATOM 2329 C C . GLU A 1 293 ? 19.030 -12.425 -26.960 1.00 78.06 293 GLU A C 1
ATOM 2331 O O . GLU A 1 293 ? 19.064 -13.067 -25.904 1.00 78.06 293 GLU A O 1
ATOM 2336 N N . ARG A 1 294 ? 18.452 -11.217 -27.003 1.00 75.81 294 ARG A N 1
ATOM 2337 C CA . ARG A 1 294 ? 17.964 -10.513 -25.804 1.00 75.81 294 ARG A CA 1
ATOM 2338 C C . ARG A 1 294 ? 16.573 -9.923 -25.986 1.00 75.81 294 ARG A C 1
ATOM 2340 O O . ARG A 1 294 ? 16.248 -9.353 -27.018 1.00 75.81 294 ARG A O 1
ATOM 2347 N N . LEU A 1 295 ? 15.765 -9.956 -24.929 1.00 77.06 295 LEU A N 1
ATOM 2348 C CA . LEU A 1 295 ? 14.533 -9.169 -24.872 1.00 77.06 295 LEU A CA 1
ATOM 2349 C C . LEU A 1 295 ? 14.878 -7.689 -24.632 1.00 77.06 295 LEU A C 1
ATOM 2351 O O . LEU A 1 295 ? 15.535 -7.364 -23.637 1.00 77.06 295 LEU A O 1
ATOM 2355 N N . LEU A 1 296 ? 14.416 -6.800 -25.515 1.00 80.94 296 LEU A N 1
ATOM 2356 C CA . LEU A 1 296 ? 14.661 -5.353 -25.475 1.00 80.94 296 LEU A CA 1
ATOM 2357 C C . LEU A 1 296 ? 13.773 -4.665 -24.436 1.00 80.94 296 LEU A C 1
ATOM 2359 O O . LEU A 1 296 ? 12.850 -3.911 -24.752 1.00 80.94 296 LEU A O 1
ATOM 2363 N N . VAL A 1 297 ? 14.054 -4.957 -23.172 1.00 81.56 297 VAL A N 1
ATOM 2364 C CA . VAL A 1 297 ? 13.436 -4.349 -21.992 1.00 81.56 297 VAL A CA 1
ATOM 2365 C C . VAL A 1 297 ? 14.501 -4.126 -20.924 1.00 81.56 297 VAL A C 1
ATOM 2367 O O . VAL A 1 297 ? 15.520 -4.824 -20.892 1.00 81.56 297 VAL A O 1
ATOM 2370 N N . ARG A 1 298 ? 14.250 -3.186 -20.007 1.00 83.00 298 ARG A N 1
ATOM 2371 C CA . ARG A 1 298 ? 15.119 -2.992 -18.839 1.00 83.00 298 ARG A CA 1
ATOM 2372 C C . ARG A 1 298 ? 15.207 -4.277 -18.021 1.00 83.00 298 ARG A C 1
ATOM 2374 O O . ARG A 1 298 ? 14.214 -4.986 -17.865 1.00 83.00 298 ARG A O 1
ATOM 2381 N N . GLU A 1 299 ? 16.377 -4.529 -17.441 1.00 80.12 299 GLU A N 1
ATOM 2382 C CA . GLU A 1 299 ? 16.629 -5.716 -16.614 1.00 80.12 299 GLU A CA 1
ATOM 2383 C C . GLU A 1 299 ? 15.582 -5.863 -15.498 1.00 80.12 299 GLU A C 1
ATOM 2385 O O . GLU A 1 299 ? 15.041 -6.948 -15.303 1.00 80.12 299 GLU A O 1
ATOM 2390 N N . ALA A 1 300 ? 15.161 -4.754 -14.882 1.00 82.06 300 ALA A N 1
ATOM 2391 C CA . ALA A 1 300 ? 14.137 -4.751 -13.842 1.00 82.06 300 ALA A CA 1
ATOM 2392 C C . ALA A 1 300 ? 12.756 -5.282 -14.263 1.00 82.06 300 ALA A C 1
ATOM 2394 O O . ALA A 1 300 ? 11.971 -5.719 -13.417 1.00 82.06 300 ALA A O 1
ATOM 2395 N N . VAL A 1 301 ? 12.437 -5.266 -15.556 1.00 86.69 301 VAL A N 1
ATOM 2396 C CA . VAL A 1 301 ? 11.155 -5.757 -16.085 1.00 86.69 301 VAL A CA 1
ATOM 2397 C C . VAL A 1 301 ? 11.180 -7.279 -16.276 1.00 86.69 301 VAL A C 1
ATOM 2399 O O . VAL A 1 301 ? 10.132 -7.914 -16.357 1.00 86.69 301 VAL A O 1
ATOM 2402 N N . LYS A 1 302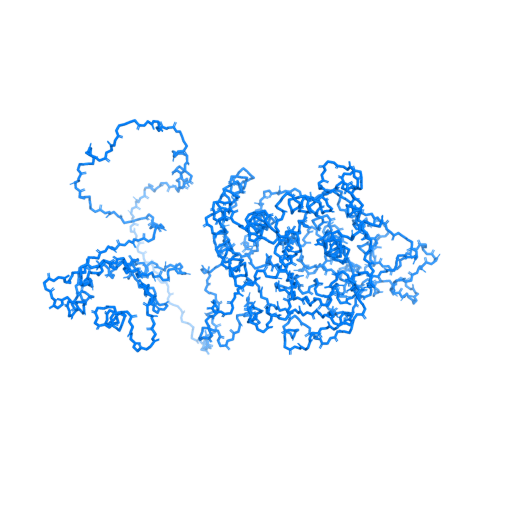 ? 12.366 -7.897 -16.281 1.00 85.50 302 LYS A N 1
ATOM 2403 C CA . LYS A 1 302 ? 12.536 -9.339 -16.505 1.00 85.50 302 LYS A CA 1
ATOM 2404 C C . LYS A 1 302 ? 12.309 -10.181 -15.255 1.00 85.50 302 LYS A C 1
ATOM 2406 O O . LYS A 1 302 ? 12.530 -11.380 -15.308 1.00 85.50 302 LYS A O 1
ATOM 2411 N N . TYR A 1 303 ? 11.909 -9.607 -14.123 1.00 89.62 303 TYR A N 1
ATOM 2412 C CA . TYR A 1 303 ? 11.760 -10.354 -12.873 1.00 89.62 303 TYR A CA 1
ATOM 2413 C C . TYR A 1 303 ? 10.321 -10.366 -12.390 1.00 89.62 303 TYR A C 1
ATOM 2415 O O . TYR A 1 303 ? 9.673 -9.325 -12.287 1.00 89.62 303 TYR A O 1
ATOM 2423 N N . LYS A 1 304 ? 9.867 -11.554 -11.991 1.00 92.12 304 LYS A N 1
ATOM 2424 C CA . LYS A 1 304 ? 8.573 -11.783 -11.355 1.00 92.12 304 LYS A CA 1
ATOM 2425 C C . LYS A 1 304 ? 8.776 -12.305 -9.938 1.00 92.12 304 LYS A C 1
ATOM 2427 O O . LYS A 1 304 ? 9.636 -13.151 -9.708 1.00 92.12 304 LYS A O 1
ATOM 2432 N N . TRP A 1 305 ? 7.987 -11.811 -8.993 1.00 94.81 305 TRP A N 1
ATOM 2433 C CA . TRP A 1 305 ? 7.966 -12.363 -7.646 1.00 94.81 305 TRP A CA 1
ATOM 2434 C C . TRP A 1 305 ? 7.233 -13.701 -7.634 1.00 94.81 305 TRP A C 1
ATOM 2436 O O . TRP A 1 305 ? 6.115 -13.803 -8.142 1.00 94.81 305 TRP A O 1
ATOM 2446 N N . VAL A 1 306 ? 7.873 -14.717 -7.062 1.00 95.19 306 VAL A N 1
ATOM 2447 C CA . VAL A 1 306 ? 7.321 -16.064 -6.928 1.00 95.19 306 VAL A CA 1
ATOM 2448 C C . VAL A 1 306 ? 7.461 -16.482 -5.464 1.00 95.19 306 VAL A C 1
ATOM 2450 O O . VAL A 1 306 ? 8.597 -16.619 -4.992 1.00 95.19 306 VAL A O 1
ATOM 2453 N N . PRO A 1 307 ? 6.343 -16.653 -4.734 1.00 96.31 307 PRO A N 1
ATOM 2454 C CA . PRO A 1 307 ? 6.364 -17.239 -3.401 1.00 96.31 307 PRO A CA 1
ATOM 2455 C C . PRO A 1 307 ? 6.974 -18.641 -3.392 1.00 96.31 307 PRO A C 1
ATOM 2457 O O . PRO A 1 307 ? 6.922 -19.366 -4.386 1.00 96.31 307 PRO A O 1
ATOM 2460 N N . ASP A 1 308 ? 7.547 -19.032 -2.261 1.00 95.62 308 ASP A N 1
ATOM 2461 C CA . ASP A 1 308 ? 8.036 -20.390 -2.067 1.00 95.62 308 ASP A CA 1
ATOM 2462 C C . ASP A 1 308 ? 6.862 -21.324 -1.746 1.00 95.62 308 ASP A C 1
ATOM 2464 O O . ASP A 1 308 ? 6.385 -21.376 -0.614 1.00 95.62 308 ASP A O 1
ATOM 2468 N N . GLU A 1 309 ? 6.389 -22.070 -2.744 1.00 93.75 309 GLU A N 1
ATOM 2469 C CA . GLU A 1 309 ? 5.281 -23.024 -2.596 1.00 93.75 309 GLU A CA 1
ATOM 2470 C C . GLU A 1 309 ? 5.597 -24.175 -1.620 1.00 93.75 309 GLU A C 1
ATOM 2472 O O . GLU A 1 309 ? 4.676 -24.781 -1.082 1.00 93.75 309 GLU A O 1
ATOM 2477 N N . MET A 1 310 ? 6.869 -24.459 -1.305 1.00 94.81 310 MET A N 1
ATOM 2478 C CA . MET A 1 310 ? 7.198 -25.441 -0.257 1.00 94.81 310 MET A CA 1
ATOM 2479 C C . MET A 1 310 ? 6.907 -24.909 1.152 1.00 94.81 310 MET A C 1
ATOM 2481 O O . MET A 1 310 ? 6.770 -25.694 2.089 1.00 94.81 310 MET A O 1
ATOM 2485 N N . ILE A 1 311 ? 6.832 -23.585 1.310 1.00 95.88 311 ILE A N 1
ATOM 2486 C CA . ILE A 1 311 ? 6.583 -22.904 2.586 1.00 95.88 311 ILE A CA 1
ATOM 2487 C C . ILE A 1 311 ? 5.144 -22.379 2.642 1.00 95.88 311 ILE A C 1
ATOM 2489 O O . ILE A 1 311 ? 4.470 -22.530 3.660 1.00 95.88 311 ILE A O 1
ATOM 2493 N N . CYS A 1 312 ? 4.663 -21.792 1.548 1.00 96.00 312 CYS A N 1
ATOM 2494 C CA . CYS A 1 312 ? 3.374 -21.110 1.468 1.00 96.00 312 CYS A CA 1
ATOM 2495 C C . CYS A 1 312 ? 2.304 -21.878 0.687 1.00 96.00 312 CYS A C 1
ATOM 2497 O O . CYS A 1 312 ? 1.180 -21.390 0.604 1.00 96.00 312 CYS A O 1
ATOM 2499 N N . GLY A 1 313 ? 2.632 -23.008 0.063 1.00 94.50 313 GLY A N 1
ATOM 2500 C CA . GLY A 1 313 ? 1.678 -23.753 -0.750 1.00 94.50 313 GLY A CA 1
ATOM 2501 C C . GLY A 1 313 ? 0.697 -24.594 0.076 1.00 94.50 313 GLY A C 1
ATOM 2502 O O . GLY A 1 313 ? 0.775 -24.650 1.305 1.00 94.50 313 GLY A O 1
ATOM 2503 N N . PRO A 1 314 ? -0.242 -25.287 -0.588 1.00 93.88 314 PRO A N 1
ATOM 2504 C CA . PRO A 1 314 ? -1.193 -26.169 0.080 1.00 93.88 314 PRO A CA 1
ATOM 2505 C C . PRO A 1 314 ? -0.499 -27.264 0.907 1.00 93.88 314 PRO A C 1
ATOM 2507 O O . PRO A 1 314 ? 0.456 -27.896 0.460 1.00 93.88 314 PRO A O 1
ATOM 2510 N N . GLY A 1 315 ? -1.023 -27.534 2.103 1.00 89.12 315 GLY A N 1
ATOM 2511 C CA . GLY A 1 315 ? -0.537 -28.588 3.000 1.00 89.12 315 GLY A CA 1
ATOM 2512 C C . GLY A 1 315 ? 0.612 -28.195 3.936 1.00 89.12 315 GLY A C 1
ATOM 2513 O O . GLY A 1 315 ? 0.974 -29.007 4.789 1.00 89.12 315 GLY A O 1
ATOM 2514 N N . THR A 1 316 ? 1.149 -26.976 3.841 1.00 92.06 316 THR A N 1
ATOM 2515 C CA . THR A 1 316 ? 2.191 -26.491 4.759 1.00 92.06 316 THR A CA 1
ATOM 2516 C C . THR A 1 316 ? 1.604 -26.071 6.114 1.00 92.06 316 THR A C 1
ATOM 2518 O O . THR A 1 316 ? 0.388 -26.023 6.316 1.00 92.06 316 THR A O 1
ATOM 2521 N N . ASP A 1 317 ? 2.465 -25.809 7.101 1.00 90.25 317 ASP A N 1
ATOM 2522 C CA . ASP A 1 317 ? 2.022 -25.394 8.440 1.00 90.25 317 ASP A CA 1
ATOM 2523 C C . ASP A 1 317 ? 1.729 -23.891 8.563 1.00 90.25 317 ASP A C 1
ATOM 2525 O O . ASP A 1 317 ? 1.085 -23.465 9.530 1.00 90.25 317 ASP A O 1
ATOM 2529 N N . ILE A 1 318 ? 2.155 -23.093 7.581 1.00 92.06 318 ILE A N 1
ATOM 2530 C CA . ILE A 1 318 ? 1.938 -21.646 7.546 1.00 92.06 318 ILE A CA 1
ATOM 2531 C C . ILE A 1 318 ? 0.685 -21.352 6.724 1.00 92.06 318 ILE A C 1
ATOM 2533 O O . ILE A 1 318 ? 0.584 -21.751 5.573 1.00 92.06 318 ILE A O 1
ATOM 2537 N N . GLY A 1 319 ? -0.258 -20.602 7.298 1.00 91.62 319 GLY A N 1
ATOM 2538 C CA . GLY A 1 319 ? -1.437 -20.155 6.563 1.00 91.62 319 GLY A CA 1
ATOM 2539 C C . GLY A 1 319 ? -2.479 -21.250 6.317 1.00 91.62 319 GLY A C 1
ATOM 2540 O O . GLY A 1 319 ? -2.927 -21.923 7.253 1.00 91.62 319 GLY A O 1
ATOM 2541 N N . LEU A 1 320 ? -2.952 -21.352 5.074 1.00 92.38 320 LEU A N 1
ATOM 2542 C CA . LEU A 1 320 ? -4.028 -22.256 4.672 1.00 92.38 320 LEU A CA 1
ATOM 2543 C C . LEU A 1 320 ? -3.459 -23.592 4.187 1.00 92.38 320 LEU A C 1
ATOM 2545 O O . LEU A 1 320 ? -2.471 -23.643 3.470 1.00 92.38 320 LEU A O 1
ATOM 2549 N N . LYS A 1 321 ? -4.136 -24.692 4.529 1.00 92.06 321 LYS A N 1
ATOM 2550 C CA . LYS A 1 321 ? -3.720 -26.043 4.112 1.00 92.06 321 LYS A CA 1
ATOM 2551 C C . LYS A 1 321 ? -4.381 -26.521 2.818 1.00 92.06 321 LYS A C 1
ATOM 2553 O O . LYS A 1 321 ? -4.048 -27.596 2.333 1.00 92.06 321 LYS A O 1
ATOM 2558 N N . ASP A 1 322 ? -5.331 -25.759 2.286 1.00 90.88 322 ASP A N 1
ATOM 2559 C CA . ASP A 1 322 ? -6.122 -26.128 1.114 1.00 90.88 322 ASP A CA 1
ATOM 2560 C C . ASP A 1 322 ? -5.629 -25.438 -0.171 1.00 90.88 322 ASP A C 1
ATOM 2562 O O . ASP A 1 322 ? -4.683 -24.651 -0.165 1.00 90.88 322 ASP A O 1
ATOM 2566 N N . ILE A 1 323 ? -6.298 -25.725 -1.291 1.00 91.25 323 ILE A N 1
ATOM 2567 C CA . ILE A 1 323 ? -5.955 -25.193 -2.618 1.00 91.25 323 ILE A CA 1
ATOM 2568 C C . ILE A 1 323 ? -6.014 -23.658 -2.708 1.00 91.25 323 ILE A C 1
ATOM 2570 O O . ILE A 1 323 ? -5.466 -23.062 -3.633 1.00 91.25 323 ILE A O 1
ATOM 2574 N N . LYS A 1 324 ? -6.649 -22.963 -1.753 1.00 90.44 324 LYS A N 1
ATOM 2575 C CA . LYS A 1 324 ? -6.634 -21.496 -1.734 1.00 90.44 324 LYS A CA 1
ATOM 2576 C C . LYS A 1 324 ? -5.227 -20.950 -1.476 1.00 90.44 324 LYS A C 1
ATOM 2578 O O . LYS A 1 324 ? -4.954 -19.842 -1.936 1.00 90.44 324 LYS A O 1
ATOM 2583 N N . ALA A 1 325 ? -4.355 -21.711 -0.811 1.00 93.75 325 ALA A N 1
ATOM 2584 C CA . ALA A 1 325 ? -2.970 -21.332 -0.526 1.00 93.75 325 ALA A CA 1
ATOM 2585 C C . ALA A 1 325 ? -2.084 -21.207 -1.780 1.00 93.75 325 ALA A C 1
ATOM 2587 O O . ALA A 1 325 ? -1.113 -20.455 -1.761 1.00 93.75 325 ALA A O 1
ATOM 2588 N N . GLU A 1 326 ? -2.445 -21.877 -2.878 1.00 94.88 326 GLU A N 1
ATOM 2589 C CA . GLU A 1 326 ? -1.700 -21.824 -4.142 1.00 94.88 326 GLU A CA 1
ATOM 2590 C C . GLU A 1 326 ? -1.650 -20.389 -4.690 1.00 94.88 326 GLU A C 1
ATOM 2592 O O . GLU A 1 326 ? -2.698 -19.757 -4.873 1.00 94.88 326 GLU A O 1
ATOM 2597 N N . TYR A 1 327 ? -0.457 -19.862 -4.979 1.00 95.56 327 TYR A N 1
ATOM 2598 C CA . TYR A 1 327 ? -0.318 -18.517 -5.531 1.00 95.56 327 TYR A CA 1
ATOM 2599 C C . TYR A 1 327 ? -0.564 -18.505 -7.044 1.00 95.56 327 TYR A C 1
ATOM 2601 O O . TYR A 1 327 ? 0.132 -19.149 -7.825 1.00 95.56 327 TYR A O 1
ATOM 2609 N N . GLN A 1 328 ? -1.551 -17.729 -7.491 1.00 94.25 328 GLN A N 1
ATOM 2610 C CA . GLN A 1 328 ? -1.988 -17.732 -8.888 1.00 94.25 328 GLN A CA 1
ATOM 2611 C C . GLN A 1 328 ? -1.618 -16.441 -9.616 1.00 94.25 328 GLN A C 1
ATOM 2613 O O . GLN A 1 328 ? -1.657 -15.353 -9.053 1.00 94.25 328 GLN A O 1
ATOM 2618 N N . THR A 1 329 ? -1.318 -16.531 -10.910 1.00 92.44 329 THR A N 1
ATOM 2619 C CA . THR A 1 329 ? -1.115 -15.324 -11.725 1.00 92.44 329 THR A CA 1
ATOM 2620 C C . THR A 1 329 ? -2.451 -14.623 -11.980 1.00 92.44 329 THR A C 1
ATOM 2622 O O . THR A 1 329 ? -3.468 -15.268 -12.251 1.00 92.44 329 THR A O 1
ATOM 2625 N N . PHE A 1 330 ? -2.442 -13.295 -11.916 1.00 92.38 330 PHE A N 1
ATOM 2626 C CA . PHE A 1 330 ? -3.569 -12.441 -12.241 1.00 92.38 330 PHE A CA 1
ATOM 2627 C C . PHE A 1 330 ? -4.114 -12.740 -13.641 1.00 92.38 330 PHE A C 1
ATOM 2629 O O . PHE A 1 330 ? -3.380 -12.825 -14.625 1.00 92.38 330 PHE A O 1
ATOM 2636 N N . THR A 1 331 ? -5.441 -12.797 -13.744 1.00 92.75 331 THR A N 1
ATOM 2637 C CA . THR A 1 331 ? -6.141 -12.674 -15.024 1.00 92.75 331 THR A CA 1
ATOM 2638 C C . THR A 1 331 ? -7.351 -11.766 -14.847 1.00 92.75 331 THR A C 1
ATOM 2640 O O . THR A 1 331 ? -8.088 -11.880 -13.863 1.00 92.75 331 THR A O 1
ATOM 2643 N N . LYS A 1 332 ? -7.586 -10.878 -15.821 1.00 93.25 332 LYS A N 1
ATOM 2644 C CA . LYS A 1 332 ? -8.713 -9.934 -15.793 1.00 93.25 332 LYS A CA 1
ATOM 2645 C C . LYS A 1 332 ? -10.065 -10.623 -15.533 1.00 93.25 332 LYS A C 1
ATOM 2647 O O . LYS A 1 332 ? -10.759 -10.170 -14.625 1.00 93.25 332 LYS A O 1
ATOM 2652 N N . PRO A 1 333 ? -10.444 -11.723 -16.223 1.00 93.62 333 PRO A N 1
ATOM 2653 C CA . PRO A 1 333 ? -11.732 -12.377 -15.983 1.00 93.62 333 PRO A CA 1
ATOM 2654 C C . PRO A 1 333 ? -11.895 -12.881 -14.545 1.00 93.62 333 PRO A C 1
ATOM 2656 O O . PRO A 1 333 ? -12.893 -12.565 -13.901 1.00 93.62 333 PRO A O 1
ATOM 2659 N N . ARG A 1 334 ? -10.889 -13.588 -14.006 1.00 93.44 334 ARG A N 1
ATOM 2660 C CA . ARG A 1 334 ? -10.956 -14.134 -12.642 1.00 93.44 334 ARG A CA 1
ATOM 2661 C C . ARG A 1 334 ? -10.956 -13.038 -11.583 1.00 93.44 334 ARG A C 1
ATOM 2663 O O . ARG A 1 334 ? -11.664 -13.155 -10.589 1.00 93.44 334 ARG A O 1
ATOM 2670 N N . PHE A 1 335 ? -10.186 -11.964 -11.771 1.00 94.50 335 PHE A N 1
ATOM 2671 C CA . PHE A 1 335 ? -10.210 -10.844 -10.829 1.00 94.50 335 PHE A CA 1
ATOM 2672 C C . PHE A 1 335 ? -11.594 -10.192 -10.792 1.00 94.50 335 PHE A C 1
ATOM 2674 O O . PHE A 1 335 ? -12.131 -9.947 -9.715 1.00 94.50 335 PHE A O 1
ATOM 2681 N N . CYS A 1 336 ? -12.196 -9.944 -11.957 1.00 93.50 336 CYS A N 1
ATOM 2682 C CA . CYS A 1 336 ? -13.537 -9.366 -12.046 1.00 93.50 336 CYS A CA 1
ATOM 2683 C C . CYS A 1 336 ? -14.594 -10.238 -11.375 1.00 93.50 336 CYS A C 1
ATOM 2685 O O . CYS A 1 336 ? -15.471 -9.712 -10.691 1.00 93.50 336 CYS A O 1
ATOM 2687 N N . GLU A 1 337 ? -14.477 -11.557 -11.523 1.00 92.69 337 GLU A N 1
ATOM 2688 C CA . GLU A 1 337 ? -15.326 -12.507 -10.817 1.00 92.69 337 GLU A CA 1
ATOM 2689 C C . GLU A 1 337 ? -15.184 -12.342 -9.299 1.00 92.69 337 GLU A C 1
ATOM 2691 O O . GLU A 1 337 ? -16.188 -12.150 -8.622 1.00 92.69 337 GLU A O 1
ATOM 2696 N N . ILE A 1 338 ? -13.953 -12.330 -8.770 1.00 92.69 338 ILE A N 1
ATOM 2697 C CA . ILE A 1 338 ? -13.654 -12.200 -7.330 1.00 92.69 338 ILE A CA 1
ATOM 2698 C C . ILE A 1 338 ? -14.175 -10.891 -6.730 1.00 92.69 338 ILE A C 1
ATOM 2700 O O . ILE A 1 338 ? -14.635 -10.857 -5.581 1.00 92.69 338 ILE A O 1
ATOM 2704 N N . MET A 1 339 ? -14.084 -9.805 -7.495 1.00 92.50 339 MET A N 1
ATOM 2705 C CA . MET A 1 339 ? -14.537 -8.496 -7.042 1.00 92.50 339 MET A CA 1
ATOM 2706 C C . MET A 1 339 ? -16.039 -8.451 -6.809 1.00 92.50 339 MET A C 1
ATOM 2708 O O . MET A 1 339 ? -16.464 -7.688 -5.946 1.00 92.50 339 MET A O 1
ATOM 2712 N N . ASP A 1 340 ? -16.821 -9.278 -7.506 1.00 89.19 340 ASP A N 1
ATOM 2713 C CA . ASP A 1 340 ? -18.276 -9.358 -7.348 1.00 89.19 340 ASP A CA 1
ATOM 2714 C C . ASP A 1 340 ? -18.949 -7.980 -7.389 1.00 89.19 340 ASP A C 1
ATOM 2716 O O . ASP A 1 340 ? -19.700 -7.586 -6.499 1.00 89.19 340 ASP A O 1
ATOM 2720 N N . ARG A 1 341 ? -18.585 -7.180 -8.399 1.00 90.44 341 ARG A N 1
ATOM 2721 C CA . ARG A 1 341 ? -19.091 -5.809 -8.589 1.00 90.44 341 ARG A CA 1
ATOM 2722 C C . ARG A 1 341 ? -18.773 -4.833 -7.441 1.00 90.44 341 ARG A C 1
ATOM 2724 O O . ARG A 1 341 ? -19.417 -3.794 -7.319 1.00 90.44 341 ARG A O 1
ATOM 2731 N N . ARG A 1 342 ? -17.784 -5.136 -6.593 1.00 93.50 342 ARG A N 1
ATOM 2732 C CA . ARG A 1 342 ? -17.243 -4.180 -5.616 1.00 93.50 342 ARG A CA 1
ATOM 2733 C C . ARG A 1 342 ? -16.259 -3.241 -6.301 1.00 93.50 342 ARG A C 1
ATOM 2735 O O . ARG A 1 342 ? -15.394 -3.678 -7.053 1.00 93.50 342 ARG A O 1
ATOM 2742 N N . GLU A 1 343 ? -16.369 -1.951 -6.013 1.00 96.00 343 GLU A N 1
ATOM 2743 C CA . GLU A 1 343 ? -15.453 -0.935 -6.533 1.00 96.00 343 GLU A CA 1
ATOM 2744 C C . GLU A 1 343 ? -14.293 -0.678 -5.558 1.00 96.00 343 GLU A C 1
ATOM 2746 O O . GLU A 1 343 ? -14.426 -0.858 -4.341 1.00 96.00 343 GLU A O 1
ATOM 2751 N N . ILE A 1 344 ? -13.154 -0.252 -6.109 1.00 97.62 344 ILE A N 1
ATOM 2752 C CA . ILE A 1 344 ? -11.888 -0.057 -5.399 1.00 97.62 344 ILE A CA 1
ATOM 2753 C C . ILE A 1 344 ? -11.585 1.437 -5.276 1.00 97.62 344 ILE A C 1
ATOM 2755 O O . ILE A 1 344 ? -11.582 2.165 -6.272 1.00 97.62 344 ILE A O 1
ATOM 2759 N N . LEU A 1 345 ? -11.256 1.875 -4.064 1.00 97.56 345 LEU A N 1
ATOM 2760 C CA . LEU A 1 345 ? -10.692 3.192 -3.801 1.00 97.56 345 LEU A CA 1
ATOM 2761 C C . LEU A 1 345 ? -9.262 3.048 -3.286 1.00 97.56 345 LEU A C 1
ATOM 2763 O O . LEU A 1 345 ? -9.004 2.459 -2.237 1.00 97.56 345 LEU A O 1
ATOM 2767 N N . VAL A 1 346 ? -8.330 3.616 -4.035 1.00 97.25 346 VAL A N 1
ATOM 2768 C CA . VAL A 1 346 ? -6.914 3.685 -3.700 1.00 97.25 346 VAL A CA 1
ATOM 2769 C C . VAL A 1 346 ? -6.647 5.041 -3.052 1.00 97.25 346 VAL A C 1
ATOM 2771 O O . VAL A 1 346 ? -6.944 6.077 -3.646 1.00 97.25 346 VAL A O 1
ATOM 2774 N N . VAL A 1 347 ? -6.093 5.051 -1.840 1.00 96.56 347 VAL A N 1
ATOM 2775 C CA . VAL A 1 347 ? -5.847 6.286 -1.079 1.00 96.56 347 VAL A CA 1
ATOM 2776 C C . VAL A 1 347 ? -4.458 6.274 -0.474 1.00 96.56 347 VAL A C 1
ATOM 2778 O O . VAL A 1 347 ? -4.061 5.304 0.172 1.00 96.56 347 VAL A O 1
ATOM 2781 N N . GLY A 1 348 ? -3.723 7.359 -0.672 1.00 94.44 348 GLY A N 1
ATOM 2782 C CA . GLY A 1 348 ? -2.407 7.536 -0.077 1.00 94.44 348 GLY A CA 1
ATOM 2783 C C . GLY A 1 348 ? -1.596 8.591 -0.808 1.00 94.44 348 GLY A C 1
ATOM 2784 O O . GLY A 1 348 ? -2.147 9.446 -1.503 1.00 94.44 348 GLY A O 1
ATOM 2785 N N . ASP A 1 349 ? -0.282 8.490 -0.668 1.00 89.44 349 ASP A N 1
ATOM 2786 C CA . ASP A 1 349 ? 0.682 9.402 -1.276 1.00 89.44 349 ASP A CA 1
ATOM 2787 C C . ASP A 1 349 ? 0.998 9.081 -2.754 1.00 89.44 349 ASP A C 1
ATOM 2789 O O . ASP A 1 349 ? 0.317 8.295 -3.422 1.00 89.44 349 ASP A O 1
ATOM 2793 N N . LEU A 1 350 ? 2.057 9.705 -3.282 1.00 86.88 350 LEU A N 1
ATOM 2794 C CA . LEU A 1 350 ? 2.546 9.512 -4.650 1.00 86.88 350 LEU A CA 1
ATOM 2795 C C . LEU A 1 350 ? 2.940 8.067 -4.977 1.00 86.88 350 LEU A C 1
ATOM 2797 O O . LEU A 1 350 ? 2.825 7.660 -6.131 1.00 86.88 350 LEU A O 1
ATOM 2801 N N . THR A 1 351 ? 3.401 7.278 -4.005 1.00 88.50 351 THR A N 1
ATOM 2802 C CA . THR A 1 351 ? 3.691 5.857 -4.255 1.00 88.50 351 THR A CA 1
ATOM 2803 C C . THR A 1 351 ? 2.412 5.059 -4.435 1.00 88.50 351 THR A C 1
ATOM 2805 O O . THR A 1 351 ? 2.379 4.101 -5.203 1.00 88.50 351 THR A O 1
ATOM 2808 N N . GLN A 1 352 ? 1.339 5.482 -3.770 1.00 92.06 352 GLN A N 1
ATOM 2809 C CA . GLN A 1 352 ? 0.038 4.857 -3.898 1.00 92.06 352 GLN A CA 1
ATOM 2810 C C . GLN A 1 352 ? -0.599 5.145 -5.264 1.00 92.06 352 GLN A C 1
ATOM 2812 O O . GLN A 1 352 ? -1.271 4.279 -5.827 1.00 92.06 352 GLN A O 1
ATOM 2817 N N . TYR A 1 353 ? -0.319 6.310 -5.852 1.00 92.00 353 TYR A N 1
ATOM 2818 C CA . TYR A 1 353 ? -0.689 6.595 -7.239 1.00 92.00 353 TYR A CA 1
ATOM 2819 C C . TYR A 1 353 ? -0.042 5.609 -8.233 1.00 92.00 353 TYR A C 1
ATOM 2821 O O . TYR A 1 353 ? -0.680 5.211 -9.205 1.00 92.00 353 TYR A O 1
ATOM 2829 N N . GLN A 1 354 ? 1.176 5.123 -7.965 1.00 90.94 354 GLN A N 1
ATOM 2830 C CA . GLN A 1 354 ? 1.804 4.100 -8.816 1.00 90.94 354 GLN A CA 1
ATOM 2831 C C . GLN A 1 354 ? 1.045 2.768 -8.777 1.00 90.94 354 GLN A C 1
ATOM 2833 O O . GLN A 1 354 ? 0.978 2.067 -9.779 1.00 90.94 354 GLN A O 1
ATOM 2838 N N . ILE A 1 355 ? 0.425 2.428 -7.644 1.00 92.62 355 ILE A N 1
ATOM 2839 C CA . ILE A 1 355 ? -0.413 1.225 -7.528 1.00 92.62 355 ILE A CA 1
ATOM 2840 C C . ILE A 1 355 ? -1.706 1.377 -8.320 1.00 92.62 355 ILE A C 1
ATOM 2842 O O . ILE A 1 355 ? -2.153 0.429 -8.963 1.00 92.62 355 ILE A O 1
ATOM 2846 N N . HIS A 1 356 ? -2.284 2.576 -8.317 1.00 93.75 356 HIS A N 1
ATOM 2847 C CA . HIS A 1 356 ? -3.399 2.897 -9.197 1.00 93.75 356 HIS A CA 1
ATOM 2848 C C . HIS A 1 356 ? -3.025 2.689 -10.677 1.00 93.75 356 HIS A C 1
ATOM 2850 O O . HIS A 1 356 ? -3.767 2.019 -11.393 1.00 93.75 356 HIS A O 1
ATOM 2856 N N . ASP A 1 357 ? -1.857 3.176 -11.114 1.00 91.38 357 ASP A N 1
ATOM 2857 C CA . ASP A 1 357 ? -1.351 2.980 -12.483 1.00 91.38 357 ASP A CA 1
ATOM 2858 C C . ASP A 1 357 ? -1.142 1.491 -12.821 1.00 91.38 357 ASP A C 1
ATOM 2860 O O . ASP A 1 357 ? -1.676 0.996 -13.816 1.00 91.38 357 ASP A O 1
ATOM 2864 N N . VAL A 1 358 ? -0.475 0.737 -11.938 1.00 92.12 358 VAL A N 1
ATOM 2865 C CA . VAL A 1 358 ? -0.266 -0.716 -12.091 1.00 92.12 358 VAL A CA 1
ATOM 2866 C C . VAL A 1 358 ? -1.585 -1.455 -12.290 1.00 92.12 358 VAL A C 1
ATOM 2868 O O . VAL A 1 358 ? -1.697 -2.277 -13.199 1.00 92.12 358 VAL A O 1
ATOM 2871 N N . LEU A 1 359 ? -2.602 -1.166 -11.471 1.00 93.88 359 LEU A N 1
ATOM 2872 C CA . LEU A 1 359 ? -3.903 -1.821 -11.595 1.00 93.88 359 LEU A CA 1
ATOM 2873 C C . LEU A 1 359 ? -4.593 -1.454 -12.912 1.00 93.88 359 LEU A C 1
ATOM 2875 O O . LEU A 1 359 ? -5.099 -2.335 -13.597 1.00 93.88 359 LEU A O 1
ATOM 2879 N N . LEU A 1 360 ? -4.593 -0.188 -13.327 1.00 92.69 360 LEU A N 1
ATOM 2880 C CA . LEU A 1 360 ? -5.181 0.186 -14.619 1.00 92.69 360 LEU A CA 1
ATOM 2881 C C . LEU A 1 360 ? -4.480 -0.495 -15.795 1.00 92.69 360 LEU A C 1
ATOM 2883 O O . LEU A 1 360 ? -5.146 -0.993 -16.709 1.00 92.69 360 LEU A O 1
ATOM 2887 N N . SER A 1 361 ? -3.155 -0.560 -15.734 1.00 91.12 361 SER A N 1
ATOM 2888 C CA . SER A 1 361 ? -2.312 -1.188 -16.744 1.00 91.12 361 SER A CA 1
ATOM 2889 C C . SER A 1 361 ? -2.538 -2.704 -16.798 1.00 91.12 361 SER A C 1
ATOM 2891 O O . SER A 1 361 ? -2.743 -3.245 -17.886 1.00 91.12 361 SER A O 1
ATOM 2893 N N . ALA A 1 362 ? -2.660 -3.380 -15.647 1.00 91.75 362 ALA A N 1
ATOM 2894 C CA . ALA A 1 362 ? -3.011 -4.804 -15.546 1.00 91.75 362 ALA A CA 1
ATOM 2895 C C . ALA A 1 362 ? -4.349 -5.133 -16.222 1.00 91.75 362 ALA A C 1
ATOM 2897 O O . ALA A 1 362 ? -4.503 -6.173 -16.863 1.00 91.75 362 ALA A O 1
ATOM 2898 N N . PHE A 1 363 ? -5.314 -4.219 -16.138 1.00 92.56 363 PHE A N 1
ATOM 2899 C CA . PHE A 1 363 ? -6.634 -4.380 -16.745 1.00 92.56 363 PHE A CA 1
ATOM 2900 C C . PHE A 1 363 ? -6.731 -3.889 -18.189 1.00 92.56 363 PHE A C 1
ATOM 2902 O O . PHE A 1 363 ? -7.789 -4.079 -18.809 1.00 92.56 363 PHE A O 1
ATOM 2909 N N . GLN A 1 364 ? -5.666 -3.264 -18.709 1.00 89.50 364 GLN A N 1
ATOM 2910 C CA . GLN A 1 364 ? -5.661 -2.533 -19.980 1.00 89.50 364 GLN A CA 1
ATOM 2911 C C . GLN A 1 364 ? -6.839 -1.548 -20.057 1.00 89.50 364 GLN A C 1
ATOM 2913 O O . GLN A 1 364 ? -7.553 -1.466 -21.057 1.00 89.50 364 GLN A O 1
ATOM 2918 N N . SER A 1 365 ? -7.099 -0.867 -18.940 1.00 87.88 365 SER A N 1
ATOM 2919 C CA . SER A 1 365 ? -8.210 0.069 -18.799 1.00 87.88 365 SER A CA 1
ATOM 2920 C C . SER A 1 365 ? -7.869 1.425 -19.417 1.00 87.88 365 SER A C 1
ATOM 2922 O O . SER A 1 365 ? -6.705 1.809 -19.525 1.00 87.88 365 SER A O 1
ATOM 2924 N N . SER A 1 366 ? -8.896 2.196 -19.778 1.00 81.62 366 SER A N 1
ATOM 2925 C CA . SER A 1 366 ? -8.719 3.589 -20.182 1.00 81.62 366 SER A CA 1
ATOM 2926 C C . SER A 1 366 ? -8.239 4.446 -19.008 1.00 81.62 366 SER A C 1
ATOM 2928 O O . SER A 1 366 ? -8.831 4.420 -17.920 1.00 81.62 366 SER A O 1
ATOM 2930 N N . PHE A 1 367 ? -7.221 5.266 -19.251 1.00 81.12 367 PHE A N 1
ATOM 2931 C CA . PHE A 1 367 ? -6.809 6.336 -18.349 1.00 81.12 367 PHE A CA 1
ATOM 2932 C C . PHE A 1 367 ? -7.659 7.581 -18.610 1.00 81.12 367 PHE A C 1
ATOM 2934 O O . PHE A 1 367 ? -7.584 8.179 -19.677 1.00 81.12 367 PHE A O 1
ATOM 2941 N N . VAL A 1 368 ? -8.509 7.935 -17.644 1.00 76.00 368 VAL A N 1
ATOM 2942 C CA . VAL A 1 368 ? -9.449 9.069 -17.719 1.00 76.00 368 VAL A CA 1
ATOM 2943 C C . VAL A 1 368 ? -8.944 10.288 -16.931 1.00 76.00 368 VAL A C 1
ATOM 2945 O O . VAL A 1 368 ? -9.467 11.386 -17.093 1.00 76.00 368 VAL A O 1
ATOM 2948 N N . CYS A 1 369 ? -7.916 10.120 -16.094 1.00 76.69 369 CYS A N 1
ATOM 2949 C CA . CYS A 1 369 ? -7.280 11.197 -15.342 1.00 76.69 369 CYS A CA 1
ATOM 2950 C C . CYS A 1 369 ? -5.800 11.332 -15.709 1.00 76.69 369 CYS A C 1
ATOM 2952 O O . CYS A 1 369 ? -5.143 10.343 -16.031 1.00 76.69 369 CYS A O 1
ATOM 2954 N N . TYR A 1 370 ? -5.287 12.561 -15.621 1.00 73.75 370 TYR A N 1
ATOM 2955 C CA . TYR A 1 370 ? -3.876 12.878 -15.819 1.00 73.75 370 TYR A CA 1
ATOM 2956 C C . TYR A 1 370 ? -3.289 13.452 -14.529 1.00 73.75 370 TYR A C 1
ATOM 2958 O O . TYR A 1 370 ? -3.754 14.481 -14.035 1.00 73.75 370 TYR A O 1
ATOM 2966 N N . GLY A 1 371 ? -2.257 12.788 -14.008 1.00 79.00 371 GLY A N 1
ATOM 2967 C CA . GLY A 1 371 ? -1.561 13.183 -12.785 1.00 79.00 371 GLY A CA 1
ATOM 2968 C C . GLY A 1 371 ? -2.314 12.830 -11.500 1.00 79.00 371 GLY A C 1
ATOM 2969 O O . GLY A 1 371 ? -3.535 12.656 -11.470 1.00 79.00 371 GLY A O 1
ATOM 2970 N N . GLU A 1 372 ? -1.569 12.758 -10.402 1.00 80.56 372 GLU A N 1
ATOM 2971 C CA . GLU A 1 372 ? -2.054 12.292 -9.103 1.00 80.56 372 GLU A CA 1
ATOM 2972 C C . GLU A 1 372 ? -3.158 13.185 -8.508 1.00 80.56 372 GLU A C 1
ATOM 2974 O O . GLU A 1 372 ? -4.048 12.698 -7.817 1.00 80.56 372 GLU A O 1
ATOM 2979 N N . LEU A 1 373 ? -3.134 14.493 -8.787 1.00 82.50 373 LEU A N 1
ATOM 2980 C CA . LEU A 1 373 ? -4.095 15.446 -8.221 1.00 82.50 373 LEU A CA 1
ATOM 2981 C C . LEU A 1 373 ? -5.437 15.428 -8.959 1.00 82.50 373 LEU A C 1
ATOM 2983 O O . LEU A 1 373 ? -6.477 15.702 -8.358 1.00 82.50 373 LEU A O 1
ATOM 2987 N N . GLY A 1 374 ? -5.424 15.092 -10.252 1.00 79.00 374 GLY A N 1
ATOM 2988 C CA . GLY A 1 374 ? -6.618 15.114 -11.092 1.00 79.00 374 GLY A CA 1
ATOM 2989 C C . GLY A 1 374 ? -7.557 13.941 -10.821 1.00 79.00 374 GLY A C 1
ATOM 2990 O O . GLY A 1 374 ? -8.775 14.093 -10.901 1.00 79.00 374 GLY A O 1
ATOM 2991 N N . CYS A 1 375 ? -7.022 12.768 -10.471 1.00 83.12 375 CYS A N 1
ATOM 2992 C CA . CYS A 1 375 ? -7.798 11.524 -10.466 1.00 83.12 375 CYS A CA 1
ATOM 2993 C C . CYS A 1 375 ? -8.986 11.494 -9.497 1.00 83.12 375 CYS A C 1
ATOM 2995 O O . CYS A 1 375 ? -9.972 10.814 -9.782 1.00 83.12 375 CYS A O 1
ATOM 2997 N N . LEU A 1 376 ? -8.965 12.269 -8.409 1.00 80.06 376 LEU A N 1
ATOM 2998 C CA . LEU A 1 376 ? -10.124 12.353 -7.518 1.00 80.06 376 LEU A CA 1
ATOM 2999 C C . LEU A 1 376 ? -11.323 13.060 -8.170 1.00 80.06 376 LEU A C 1
ATOM 3001 O O . LEU A 1 376 ? -12.471 12.671 -7.942 1.00 80.06 376 LEU A O 1
ATOM 3005 N N . HIS A 1 377 ? -11.078 14.096 -8.968 1.00 78.75 377 HIS A N 1
ATOM 3006 C CA . HIS A 1 377 ? -12.134 14.918 -9.568 1.00 78.75 377 HIS A CA 1
ATOM 3007 C C . HIS A 1 377 ? -12.688 14.321 -10.867 1.00 78.75 377 HIS A C 1
ATOM 3009 O O . HIS A 1 377 ? -13.750 14.729 -11.332 1.00 78.75 377 HIS A O 1
ATOM 3015 N N . HIS A 1 378 ? -12.005 13.324 -11.428 1.00 83.25 378 HIS A N 1
ATOM 3016 C CA . HIS A 1 378 ? -12.474 12.591 -12.595 1.00 83.25 378 HIS A CA 1
ATOM 3017 C C . HIS A 1 378 ? -13.417 11.433 -12.232 1.00 83.25 378 HIS A C 1
ATOM 3019 O O . HIS A 1 378 ? -13.566 11.011 -11.076 1.00 83.25 378 HIS A O 1
ATOM 3025 N N . SER A 1 379 ? -14.085 10.922 -13.270 1.00 84.88 379 SER A N 1
ATOM 3026 C CA . SER A 1 379 ? -14.854 9.682 -13.180 1.00 84.88 379 SER A CA 1
ATOM 3027 C C . SER A 1 379 ? -13.933 8.513 -12.842 1.00 84.88 379 SER A C 1
ATOM 3029 O O . SER A 1 379 ? -12.777 8.481 -13.257 1.00 84.88 379 SER A O 1
ATOM 3031 N N . SER A 1 380 ? -14.458 7.541 -12.099 1.00 91.06 380 SER A N 1
ATOM 3032 C CA . SER A 1 380 ? -13.745 6.297 -11.814 1.00 91.06 380 SER A CA 1
ATOM 3033 C C . SER A 1 380 ? -13.442 5.529 -13.102 1.00 91.06 380 SER A C 1
ATOM 3035 O O . SER A 1 380 ? -14.245 5.520 -14.036 1.00 91.06 380 SER A O 1
ATOM 3037 N N . HIS A 1 381 ? -12.310 4.836 -13.129 1.00 92.31 381 HIS A N 1
ATOM 3038 C CA . HIS A 1 381 ? -11.892 4.012 -14.255 1.00 92.31 381 HIS A CA 1
ATOM 3039 C C . HIS A 1 381 ? -12.618 2.670 -14.224 1.00 92.31 381 HIS A C 1
ATOM 3041 O O . HIS A 1 381 ? -12.535 1.949 -13.232 1.00 92.31 381 HIS A O 1
ATOM 3047 N N . GLY A 1 382 ? -13.316 2.310 -15.299 1.00 93.31 382 GLY A N 1
ATOM 3048 C CA . GLY A 1 382 ? -13.965 1.005 -15.401 1.00 93.31 382 GLY A CA 1
ATOM 3049 C C . GLY A 1 382 ? -12.944 -0.107 -15.642 1.00 93.31 382 GLY A C 1
ATOM 3050 O O . GLY A 1 382 ? -12.385 -0.199 -16.730 1.00 93.31 382 GLY A O 1
ATOM 3051 N N . LEU A 1 383 ? -12.739 -0.985 -14.660 1.00 93.19 383 LEU A N 1
ATOM 3052 C CA . LEU A 1 383 ? -11.877 -2.161 -14.812 1.00 93.19 383 LEU A CA 1
ATOM 3053 C C . LEU A 1 383 ? -12.608 -3.282 -15.570 1.00 93.19 383 LEU A C 1
ATOM 3055 O O . LEU A 1 383 ? -12.052 -3.926 -16.467 1.00 93.19 383 LEU A O 1
ATOM 3059 N N . CYS A 1 384 ? -13.878 -3.494 -15.219 1.00 92.00 384 CYS A N 1
ATOM 3060 C CA . CYS A 1 384 ? -14.810 -4.427 -15.851 1.00 92.00 384 CYS A CA 1
ATOM 3061 C C . CYS A 1 384 ? -16.266 -4.073 -15.489 1.00 92.00 384 CYS A C 1
ATOM 3063 O O . CYS A 1 384 ? -16.482 -3.149 -14.701 1.00 92.00 384 CYS A O 1
ATOM 3065 N N . PRO A 1 385 ? -17.286 -4.744 -16.066 1.00 90.62 385 PRO A N 1
ATOM 3066 C CA . PRO A 1 385 ? -18.684 -4.414 -15.791 1.00 90.62 385 PRO A CA 1
ATOM 3067 C C . PRO A 1 385 ? -19.008 -4.420 -14.290 1.00 90.62 385 PRO A C 1
ATOM 3069 O O . PRO A 1 385 ? -18.955 -5.455 -13.631 1.00 90.62 385 PRO A O 1
ATOM 3072 N N . GLY A 1 386 ? -19.342 -3.247 -13.747 1.00 88.56 386 GLY A N 1
ATOM 3073 C CA . GLY A 1 386 ? -19.664 -3.071 -12.328 1.00 88.56 386 GLY A CA 1
ATOM 3074 C C . GLY A 1 386 ? -18.465 -3.024 -11.375 1.00 88.56 386 GLY A C 1
ATOM 3075 O O . GLY A 1 386 ? -18.682 -3.025 -10.173 1.00 88.56 386 GLY A O 1
ATOM 3076 N N . VAL A 1 387 ? -17.227 -2.979 -11.873 1.00 94.50 387 VAL A N 1
ATOM 3077 C CA . VAL A 1 387 ? -16.014 -2.817 -11.056 1.00 94.50 387 VAL A CA 1
ATOM 3078 C C . VAL A 1 387 ? -15.248 -1.608 -11.570 1.00 94.50 387 VAL A C 1
ATOM 3080 O O .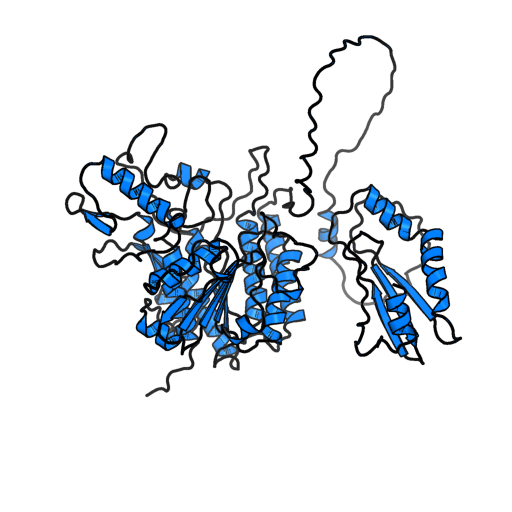 VAL A 1 387 ? -14.786 -1.592 -12.715 1.00 94.50 387 VAL A O 1
ATOM 3083 N N . ALA A 1 388 ? -15.083 -0.608 -10.714 1.00 95.12 388 ALA A N 1
ATOM 3084 C CA . ALA A 1 388 ? -14.324 0.589 -11.022 1.00 95.12 388 ALA A CA 1
ATOM 3085 C C . ALA A 1 388 ? -13.205 0.831 -10.010 1.00 95.12 388 ALA A C 1
ATOM 3087 O O . ALA A 1 388 ? -13.245 0.344 -8.879 1.00 95.12 388 ALA A O 1
ATOM 3088 N N . LEU A 1 389 ? -12.218 1.607 -10.439 1.00 95.62 389 LEU A N 1
ATOM 3089 C CA . LEU A 1 389 ? -11.070 2.033 -9.658 1.00 95.62 389 LEU A CA 1
ATOM 3090 C C . LEU A 1 389 ? -11.056 3.556 -9.569 1.00 95.62 389 LEU A C 1
ATOM 3092 O O . LEU A 1 389 ? -11.256 4.249 -10.570 1.00 95.62 389 LEU A O 1
ATOM 3096 N N . LYS A 1 390 ? -10.797 4.082 -8.376 1.00 95.12 390 LYS A N 1
ATOM 3097 C CA . LYS A 1 390 ? -10.576 5.511 -8.166 1.00 95.12 390 LYS A CA 1
ATOM 3098 C C . LYS A 1 390 ? -9.360 5.740 -7.279 1.00 95.12 390 LYS A C 1
ATOM 3100 O O . LYS A 1 390 ? -9.072 4.918 -6.413 1.00 95.12 390 LYS A O 1
ATOM 3105 N N . TYR A 1 391 ? -8.670 6.856 -7.489 1.00 94.88 391 TYR A N 1
ATOM 3106 C CA . TYR A 1 391 ? -7.558 7.300 -6.654 1.00 94.88 391 TYR A CA 1
ATOM 3107 C C . TYR A 1 391 ? -7.888 8.623 -5.959 1.00 94.88 391 TYR A C 1
ATOM 3109 O O . TYR A 1 391 ? -8.501 9.508 -6.559 1.00 94.88 391 TYR A O 1
ATOM 3117 N N . ALA A 1 392 ? -7.471 8.746 -4.702 1.00 93.62 392 ALA A N 1
ATOM 3118 C CA . ALA A 1 392 ? -7.500 9.983 -3.936 1.00 93.62 392 ALA A CA 1
ATOM 3119 C C . ALA A 1 392 ? -6.130 10.215 -3.293 1.00 93.62 392 ALA A C 1
ATOM 3121 O O . ALA A 1 392 ? -5.655 9.371 -2.524 1.00 93.62 392 ALA A O 1
ATOM 3122 N N . ARG A 1 393 ? -5.505 11.365 -3.569 1.00 91.88 393 ARG A N 1
ATOM 3123 C CA . ARG A 1 393 ? -4.236 11.710 -2.932 1.00 91.88 393 ARG A CA 1
ATOM 3124 C C . ARG A 1 393 ? -4.489 12.225 -1.524 1.00 91.88 393 ARG A C 1
ATOM 3126 O O . ARG A 1 393 ? -5.003 13.327 -1.339 1.00 91.88 393 ARG A O 1
ATOM 3133 N N . ASN A 1 394 ? -4.112 11.431 -0.534 1.00 92.06 394 ASN A N 1
ATOM 3134 C CA . ASN A 1 394 ? -4.132 11.848 0.858 1.00 92.06 394 ASN A CA 1
ATOM 3135 C C . ASN A 1 394 ? -2.869 11.337 1.553 1.00 92.06 394 ASN A C 1
ATOM 3137 O O . ASN A 1 394 ? -2.775 10.177 1.950 1.00 92.06 394 ASN A O 1
ATOM 3141 N N . ASP A 1 395 ? -1.903 12.238 1.677 1.00 89.31 395 ASP A N 1
ATOM 3142 C CA . ASP A 1 395 ? -0.540 11.985 2.130 1.00 89.31 395 ASP A CA 1
ATOM 3143 C C . ASP A 1 395 ? -0.484 11.545 3.615 1.00 89.31 395 ASP A C 1
ATOM 3145 O O . ASP A 1 395 ? 0.484 10.913 4.037 1.00 89.31 395 ASP A O 1
ATOM 3149 N N . LEU A 1 396 ? -1.528 11.830 4.411 1.00 89.12 396 LEU A N 1
ATOM 3150 C CA . LEU A 1 396 ? -1.612 11.496 5.845 1.00 89.12 396 LEU A CA 1
ATOM 3151 C C . LEU A 1 396 ? -2.677 10.437 6.187 1.00 89.12 396 LEU A C 1
ATOM 3153 O O . LEU A 1 396 ? -2.770 10.020 7.345 1.00 89.12 396 LEU A O 1
ATOM 3157 N N . LEU A 1 397 ? -3.476 10.009 5.203 1.00 92.38 397 LEU A N 1
ATOM 3158 C CA . LEU A 1 397 ? -4.726 9.257 5.380 1.00 92.38 397 LEU A CA 1
ATOM 3159 C C . LEU A 1 397 ? -5.709 9.919 6.361 1.00 92.38 397 LEU A C 1
ATOM 3161 O O . LEU A 1 397 ? -6.406 9.240 7.118 1.00 92.38 397 LEU A O 1
ATOM 3165 N N . SER A 1 398 ? -5.780 11.247 6.359 1.00 86.12 398 SER A N 1
ATOM 3166 C CA . SER A 1 398 ? -6.719 12.000 7.189 1.00 86.12 398 SER A CA 1
ATOM 3167 C C . SER A 1 398 ? -8.160 11.856 6.693 1.00 86.12 398 SER A C 1
ATOM 3169 O O . SER A 1 398 ? -8.422 11.685 5.504 1.00 86.12 398 SER A O 1
ATOM 3171 N N . VAL A 1 399 ? -9.123 11.917 7.612 1.00 78.00 399 VAL A N 1
ATOM 3172 C CA . VAL A 1 399 ? -10.562 11.876 7.296 1.00 78.00 399 VAL A CA 1
ATOM 3173 C C . VAL A 1 399 ? -11.150 13.300 7.237 1.00 78.00 399 VAL A C 1
ATOM 3175 O O . VAL A 1 399 ? -10.676 14.170 7.966 1.00 78.00 399 VAL A O 1
ATOM 3178 N N . PRO A 1 400 ? -12.195 13.573 6.428 1.00 63.50 400 PRO A N 1
ATOM 3179 C CA . PRO A 1 400 ? -12.587 14.933 6.031 1.00 63.50 400 PRO A CA 1
ATOM 3180 C C . PRO A 1 400 ? -12.848 15.956 7.150 1.00 63.50 400 PRO A C 1
ATOM 3182 O O . PRO A 1 400 ? -12.498 17.115 6.983 1.00 63.50 400 PRO A O 1
ATOM 3185 N N . TRP A 1 401 ? -13.421 15.581 8.303 1.00 58.66 401 TRP A N 1
ATOM 3186 C CA . TRP A 1 401 ? -13.627 16.530 9.425 1.00 58.66 401 TRP A CA 1
ATOM 3187 C C . TRP A 1 401 ? -12.359 16.807 10.244 1.00 58.66 401 TRP A C 1
ATOM 3189 O O . TRP A 1 401 ? -12.385 17.643 11.148 1.00 58.66 401 TRP A O 1
ATOM 3199 N N . ALA A 1 402 ? -11.274 16.065 10.008 1.00 52.88 402 ALA A N 1
ATOM 3200 C CA . ALA A 1 402 ? -9.977 16.346 10.616 1.00 52.88 402 ALA A CA 1
ATOM 3201 C C . ALA A 1 402 ? -9.242 17.479 9.885 1.00 52.88 402 ALA A C 1
ATOM 3203 O O . ALA A 1 402 ? -8.366 18.107 10.483 1.00 52.88 402 ALA A O 1
ATOM 3204 N N . VAL A 1 403 ? -9.634 17.757 8.638 1.00 51.66 403 VAL A N 1
ATOM 3205 C CA . VAL A 1 403 ? -9.148 18.876 7.833 1.00 51.66 403 VAL A CA 1
ATOM 3206 C C . VAL A 1 403 ? -9.989 20.098 8.196 1.00 51.66 403 VAL A C 1
ATOM 3208 O O . VAL A 1 403 ? -11.214 20.059 8.095 1.00 51.66 403 VAL A O 1
ATOM 3211 N N . ASN A 1 404 ? -9.362 21.167 8.692 1.00 47.50 404 ASN A N 1
ATOM 3212 C CA . ASN A 1 404 ? -10.075 22.414 8.961 1.00 47.50 404 ASN A CA 1
ATOM 3213 C C . ASN A 1 404 ? -10.234 23.178 7.632 1.00 47.50 404 ASN A C 1
ATOM 3215 O O . ASN A 1 404 ? -9.231 23.685 7.130 1.00 47.50 404 ASN A O 1
ATOM 3219 N N . PRO A 1 405 ? -11.452 23.291 7.067 1.00 45.31 405 PRO A N 1
ATOM 3220 C CA . PRO A 1 405 ? -11.660 23.950 5.779 1.00 45.31 405 PRO A CA 1
ATOM 3221 C C . PRO A 1 405 ? -11.331 25.451 5.806 1.00 45.31 405 PRO A C 1
ATOM 3223 O O . PRO A 1 405 ? -11.126 26.035 4.752 1.00 45.31 405 PRO A O 1
ATOM 3226 N N . GLU A 1 406 ? -11.258 26.075 6.989 1.00 47.59 406 GLU A N 1
ATOM 3227 C CA . GLU A 1 406 ? -10.872 27.486 7.141 1.00 47.59 406 GLU A CA 1
ATOM 3228 C C . GLU A 1 406 ? -9.349 27.695 7.289 1.00 47.59 406 GLU A C 1
ATOM 3230 O O . GLU A 1 406 ? -8.889 28.830 7.217 1.00 47.59 406 GLU A O 1
ATOM 3235 N N . GLU A 1 407 ? -8.551 26.641 7.527 1.00 47.28 407 GLU A N 1
ATOM 3236 C CA . GLU A 1 407 ? -7.087 26.760 7.707 1.00 47.28 407 GLU A CA 1
ATOM 3237 C C . GLU A 1 407 ? -6.274 26.467 6.436 1.00 47.28 407 GLU A C 1
ATOM 3239 O O . GLU A 1 407 ? -5.099 26.825 6.393 1.00 47.28 407 GLU A O 1
ATOM 3244 N N . GLU A 1 408 ? -6.874 25.878 5.398 1.00 45.25 408 GLU A N 1
ATOM 3245 C CA . GLU A 1 408 ? -6.206 25.617 4.117 1.00 45.25 408 GLU A CA 1
ATOM 3246 C C . GLU A 1 408 ? -7.058 26.115 2.946 1.00 45.25 408 GLU A C 1
ATOM 3248 O O . GLU A 1 408 ? -7.681 25.346 2.220 1.00 45.25 408 GLU A O 1
ATOM 3253 N N . GLU A 1 409 ? -7.056 27.433 2.735 1.00 37.25 409 GLU A N 1
ATOM 3254 C CA . GLU A 1 409 ? -7.581 28.052 1.506 1.00 37.25 409 GLU A CA 1
ATOM 3255 C C . GLU A 1 409 ? -6.771 27.610 0.261 1.00 37.25 409 GLU A C 1
ATOM 3257 O O . GLU A 1 409 ? -7.234 27.723 -0.871 1.00 37.25 409 GLU A O 1
ATOM 3262 N N . PHE A 1 410 ? -5.591 27.011 0.481 1.00 39.41 410 PHE A N 1
ATOM 3263 C CA . PHE A 1 410 ? -4.782 26.303 -0.506 1.00 39.41 410 PHE A CA 1
ATOM 3264 C C . PHE A 1 410 ? -4.144 25.068 0.156 1.00 39.41 410 PHE A C 1
ATOM 3266 O O . PHE A 1 410 ? -3.543 25.232 1.222 1.00 39.41 410 PHE A O 1
ATOM 3273 N N . PRO A 1 411 ? -4.226 23.856 -0.437 1.00 46.06 411 PRO A N 1
ATOM 3274 C CA . PRO A 1 411 ? -3.503 22.698 0.082 1.00 46.06 411 PRO A CA 1
ATOM 3275 C C . PRO A 1 411 ? -2.017 23.045 0.178 1.00 46.06 411 PRO A C 1
ATOM 3277 O O . PRO A 1 411 ? -1.448 23.621 -0.755 1.00 46.06 411 PRO A O 1
ATOM 3280 N N . SER A 1 412 ? -1.384 22.717 1.305 1.00 50.41 412 SER A N 1
ATOM 3281 C CA . SER A 1 412 ? 0.060 22.897 1.450 1.00 50.41 412 SER A CA 1
ATOM 3282 C C . SER A 1 412 ? 0.780 22.239 0.269 1.00 50.41 412 SER A C 1
ATOM 3284 O O . SER A 1 412 ? 0.598 21.050 0.009 1.00 50.41 412 SER A O 1
ATOM 3286 N N . ALA A 1 413 ? 1.661 22.970 -0.423 1.00 52.97 413 ALA A N 1
ATOM 3287 C CA . ALA A 1 413 ? 2.462 22.400 -1.514 1.00 52.97 413 ALA A CA 1
ATOM 3288 C C . ALA A 1 413 ? 3.298 21.178 -1.066 1.00 52.97 413 ALA A C 1
ATOM 3290 O O . ALA A 1 413 ? 3.735 20.384 -1.898 1.00 52.97 413 ALA A O 1
ATOM 3291 N N . SER A 1 414 ? 3.514 21.020 0.248 1.00 67.31 414 SER A N 1
ATOM 3292 C CA . SER A 1 414 ? 4.278 19.926 0.850 1.00 67.31 414 SER A CA 1
ATOM 3293 C C . SER A 1 414 ? 3.435 18.788 1.431 1.00 67.31 414 SER A C 1
ATOM 3295 O O . SER A 1 414 ? 4.015 17.791 1.840 1.00 67.31 414 SER A O 1
ATOM 3297 N N . THR A 1 415 ? 2.108 18.893 1.536 1.00 76.62 415 THR A N 1
ATOM 3298 C CA . THR A 1 415 ? 1.249 17.805 2.047 1.00 76.62 415 THR A CA 1
ATOM 3299 C C . THR A 1 415 ? -0.154 17.967 1.477 1.00 76.62 415 THR A C 1
ATOM 3301 O O . THR A 1 415 ? -0.788 18.997 1.677 1.00 76.62 415 THR A O 1
ATOM 3304 N N . VAL A 1 416 ? -0.636 16.950 0.768 1.00 83.00 416 VAL A N 1
ATOM 3305 C CA . VAL A 1 416 ? -1.939 16.955 0.100 1.00 83.00 416 VAL A CA 1
ATOM 3306 C C . VAL A 1 416 ? -2.905 16.038 0.840 1.00 83.00 416 VAL A C 1
ATOM 3308 O O . VAL A 1 416 ? -2.632 14.854 1.010 1.00 83.00 416 VAL A O 1
ATOM 3311 N N . GLU A 1 417 ? -4.064 16.563 1.233 1.00 85.00 417 GLU A N 1
ATOM 3312 C CA . GLU A 1 417 ? -5.084 15.837 2.002 1.00 85.00 417 GLU A CA 1
ATOM 3313 C C . GLU A 1 417 ? -6.450 15.887 1.303 1.00 85.00 417 GLU A C 1
ATOM 3315 O O . GLU A 1 417 ? -7.421 16.438 1.823 1.00 85.00 417 GLU A O 1
ATOM 3320 N N . GLN A 1 418 ? -6.557 15.323 0.095 1.00 86.69 418 GLN A N 1
ATOM 3321 C CA . GLN A 1 418 ? -7.838 15.331 -0.608 1.00 86.69 418 GLN A CA 1
ATOM 3322 C C . GLN A 1 418 ? -8.916 14.543 0.171 1.00 86.69 418 GLN A C 1
ATOM 3324 O O . GLN A 1 418 ? -8.612 13.511 0.790 1.00 86.69 418 GLN A O 1
ATOM 3329 N N . PRO A 1 419 ? -10.190 14.986 0.136 1.00 86.88 419 PRO A N 1
ATOM 3330 C CA . PRO A 1 419 ? -11.271 14.329 0.858 1.00 86.88 419 PRO A CA 1
ATOM 3331 C C . PRO A 1 419 ? -11.624 12.993 0.197 1.00 86.88 419 PRO A C 1
ATOM 3333 O O . PRO A 1 419 ? -12.204 12.946 -0.884 1.00 86.88 419 PRO A O 1
ATOM 3336 N N . TRP A 1 420 ? -11.301 11.894 0.873 1.00 91.75 420 TRP A N 1
ATOM 3337 C CA . TRP A 1 420 ? -11.546 10.537 0.369 1.00 91.75 420 TRP A CA 1
ATOM 3338 C C . TRP A 1 420 ? -12.535 9.745 1.231 1.00 91.75 420 TRP A C 1
ATOM 3340 O O . TRP A 1 420 ? -13.269 8.914 0.709 1.00 91.75 420 TRP A O 1
ATOM 3350 N N . ALA A 1 421 ? -12.592 10.015 2.540 1.00 91.12 421 ALA A N 1
ATOM 3351 C CA . ALA A 1 421 ? -13.424 9.280 3.496 1.00 91.12 421 ALA A CA 1
ATOM 3352 C C . ALA A 1 421 ? -14.812 9.932 3.686 1.00 91.12 421 ALA A C 1
ATOM 3354 O O . ALA A 1 421 ? -15.287 10.110 4.808 1.00 91.12 421 ALA A O 1
ATOM 3355 N N . THR A 1 422 ? -15.443 10.370 2.592 1.00 90.94 422 THR A N 1
ATOM 3356 C CA . THR A 1 422 ? -16.809 10.924 2.618 1.00 90.94 422 THR A CA 1
ATOM 3357 C C . THR A 1 422 ? -17.848 9.796 2.581 1.00 90.94 422 THR A C 1
ATOM 3359 O O . THR A 1 422 ? -17.545 8.714 2.072 1.00 90.94 422 THR A O 1
ATOM 3362 N N . PRO A 1 423 ? -19.090 10.017 3.059 1.00 91.38 423 PRO A N 1
ATOM 3363 C CA . PRO A 1 423 ? -20.146 9.010 2.957 1.00 91.38 423 PRO A CA 1
ATOM 3364 C C . PRO A 1 423 ? -20.382 8.529 1.521 1.00 91.38 423 PRO A C 1
ATOM 3366 O O . PRO A 1 423 ? -20.526 7.334 1.302 1.00 91.38 423 PRO A O 1
ATOM 3369 N N . GLU A 1 424 ? -20.355 9.430 0.535 1.00 91.25 424 GLU A N 1
ATOM 3370 C CA . GLU A 1 424 ? -20.500 9.075 -0.884 1.00 91.25 424 GLU A CA 1
ATOM 3371 C C . GLU A 1 424 ? -19.418 8.085 -1.337 1.00 91.25 424 GLU A C 1
ATOM 3373 O O . GLU A 1 424 ? -19.721 7.053 -1.935 1.00 91.25 424 GLU A O 1
ATOM 3378 N N . MET A 1 425 ? -18.157 8.362 -0.998 1.00 92.94 425 MET A N 1
ATOM 3379 C CA . MET A 1 425 ? -17.031 7.513 -1.377 1.00 92.94 425 MET A CA 1
ATOM 3380 C C . MET A 1 425 ? -17.078 6.167 -0.640 1.00 92.94 425 MET A C 1
ATOM 3382 O O . MET A 1 425 ? -16.981 5.121 -1.271 1.00 92.94 425 MET A O 1
ATOM 3386 N N . LEU A 1 426 ? -17.287 6.160 0.678 1.00 94.44 426 LEU A N 1
ATOM 3387 C CA . LEU A 1 426 ? -17.253 4.933 1.489 1.00 94.44 426 LEU A CA 1
ATOM 3388 C C . LEU A 1 426 ? -18.509 4.052 1.324 1.00 94.44 426 LEU A C 1
ATOM 3390 O O . LEU A 1 426 ? -18.472 2.838 1.543 1.00 94.44 426 LEU A O 1
ATOM 3394 N N . LEU A 1 427 ? -19.642 4.624 0.905 1.00 93.56 427 LEU A N 1
ATOM 3395 C CA . LEU A 1 427 ? -20.814 3.833 0.525 1.00 93.56 427 LEU A CA 1
ATOM 3396 C C . LEU A 1 427 ? -20.656 3.203 -0.860 1.00 93.56 427 LEU A C 1
ATOM 3398 O O . LEU A 1 427 ? -21.166 2.101 -1.059 1.00 93.56 427 LEU A O 1
ATOM 3402 N N . LYS A 1 428 ? -19.930 3.857 -1.772 1.00 94.94 428 LYS A N 1
ATOM 3403 C CA . LYS A 1 428 ? -19.686 3.383 -3.137 1.00 94.94 428 LYS A CA 1
ATOM 3404 C C . LYS A 1 428 ? -18.539 2.364 -3.218 1.00 94.94 428 LYS A C 1
ATOM 3406 O O . LYS A 1 428 ? -18.739 1.237 -3.662 1.00 94.94 428 LYS A O 1
ATOM 3411 N N . TYR A 1 429 ? -17.347 2.728 -2.752 1.00 96.38 429 TYR A N 1
ATOM 3412 C CA . TYR A 1 429 ? -16.142 1.904 -2.869 1.00 96.38 429 TYR A CA 1
ATOM 3413 C C . TYR A 1 429 ? -15.995 0.983 -1.658 1.00 96.38 429 TYR A C 1
ATOM 3415 O O . TYR A 1 429 ? -15.757 1.441 -0.543 1.00 96.38 429 TYR A O 1
ATOM 3423 N N . LYS A 1 430 ? -16.139 -0.329 -1.878 1.00 95.75 430 LYS A N 1
ATOM 3424 C CA . LYS A 1 430 ? -16.148 -1.344 -0.809 1.00 95.75 430 LYS A CA 1
ATOM 3425 C C . LYS A 1 430 ? -14.792 -1.975 -0.527 1.00 95.75 430 LYS A C 1
ATOM 3427 O O . LYS A 1 430 ? -14.643 -2.645 0.492 1.00 95.75 430 LYS A O 1
ATOM 3432 N N . VAL A 1 431 ? -13.815 -1.759 -1.402 1.00 97.62 431 VAL A N 1
ATOM 3433 C CA . VAL A 1 431 ? -12.431 -2.192 -1.200 1.00 97.62 431 VAL A CA 1
ATOM 3434 C C . VAL A 1 431 ? -11.544 -0.958 -1.137 1.00 97.62 431 VAL A C 1
ATOM 3436 O O . VAL A 1 431 ? -11.452 -0.205 -2.104 1.00 97.62 431 VAL A O 1
ATOM 3439 N N . LEU A 1 432 ? -10.895 -0.749 0.003 1.00 98.38 432 LEU A N 1
ATOM 3440 C CA . LEU A 1 432 ? -9.941 0.331 0.208 1.00 98.38 432 LEU A CA 1
ATOM 3441 C C . LEU A 1 432 ? -8.520 -0.217 0.120 1.00 98.38 432 LEU A C 1
ATOM 3443 O O . LEU A 1 432 ? -8.193 -1.174 0.817 1.00 98.38 432 LEU A O 1
ATOM 3447 N N . ILE A 1 433 ? -7.673 0.413 -0.693 1.00 98.25 433 ILE A N 1
ATOM 3448 C CA . ILE A 1 433 ? -6.232 0.144 -0.714 1.00 98.25 433 ILE A CA 1
ATOM 3449 C C . ILE A 1 433 ? -5.517 1.382 -0.186 1.00 98.25 433 ILE A C 1
ATOM 3451 O O . ILE A 1 433 ? -5.444 2.408 -0.867 1.00 98.25 433 ILE A O 1
ATOM 3455 N N . LEU A 1 434 ? -5.004 1.278 1.033 1.00 97.75 434 LEU A N 1
ATOM 3456 C CA . LEU A 1 434 ? -4.436 2.379 1.798 1.00 97.75 434 LEU A CA 1
ATOM 3457 C C . LEU A 1 434 ? -2.910 2.270 1.870 1.00 97.75 434 LEU A C 1
ATOM 3459 O O . LEU A 1 434 ? -2.354 1.173 1.962 1.00 97.75 434 LEU A O 1
ATOM 3463 N N . ASN A 1 435 ? -2.232 3.412 1.863 1.00 94.44 435 ASN A N 1
ATOM 3464 C CA . ASN A 1 435 ? -0.826 3.518 2.238 1.00 94.44 435 ASN A CA 1
ATOM 3465 C C . ASN A 1 435 ? -0.524 4.902 2.801 1.00 94.44 435 ASN A C 1
ATOM 3467 O O . ASN A 1 435 ? -1.117 5.900 2.390 1.00 94.44 435 ASN A O 1
ATOM 3471 N N . ARG A 1 436 ? 0.452 4.940 3.702 1.00 88.56 436 ARG A N 1
ATOM 3472 C CA . ARG A 1 436 ? 1.082 6.155 4.189 1.00 88.56 436 ARG A CA 1
ATOM 3473 C C . ARG A 1 436 ? 2.569 5.878 4.374 1.00 88.56 436 ARG A C 1
ATOM 3475 O O . ARG A 1 436 ? 2.933 5.123 5.279 1.00 88.56 436 ARG A O 1
ATOM 3482 N N . GLY A 1 437 ? 3.415 6.451 3.521 1.00 72.75 437 GLY A N 1
ATOM 3483 C CA . GLY A 1 437 ? 4.844 6.137 3.543 1.00 72.75 437 GLY A CA 1
ATOM 3484 C C . GLY A 1 437 ? 5.772 7.326 3.416 1.00 72.75 437 GLY A C 1
ATOM 3485 O O . GLY A 1 437 ? 6.692 7.472 4.213 1.00 72.75 437 GLY A O 1
ATOM 3486 N N . LEU A 1 438 ? 5.554 8.181 2.422 1.00 77.50 438 LEU A N 1
ATOM 3487 C CA . LEU A 1 438 ? 6.547 9.197 2.064 1.00 77.50 438 LEU A CA 1
ATOM 3488 C C . LEU A 1 438 ? 6.538 10.421 2.971 1.00 77.50 438 LEU A C 1
ATOM 3490 O O . LEU A 1 438 ? 7.528 11.148 3.043 1.00 77.50 438 LEU A O 1
ATOM 3494 N N . PHE A 1 439 ? 5.430 10.640 3.669 1.00 80.19 439 PHE A N 1
ATOM 3495 C CA . PHE A 1 439 ? 5.231 11.792 4.534 1.00 80.19 439 PHE A CA 1
ATOM 3496 C C . PHE A 1 439 ? 5.462 11.394 5.984 1.00 80.19 439 PHE A C 1
ATOM 3498 O O . PHE A 1 439 ? 4.533 11.113 6.748 1.00 80.19 439 PHE A O 1
ATOM 3505 N N . TRP A 1 440 ? 6.745 11.354 6.340 1.00 80.12 440 TRP A N 1
ATOM 3506 C CA . TRP A 1 440 ? 7.182 10.989 7.678 1.00 80.12 440 TRP A CA 1
ATOM 3507 C C . TRP A 1 440 ? 6.641 11.951 8.738 1.00 80.12 440 TRP A C 1
ATOM 3509 O O . TRP A 1 440 ? 6.643 13.174 8.578 1.00 80.12 440 TRP A O 1
ATOM 3519 N N . ARG A 1 441 ? 6.216 11.373 9.860 1.00 79.19 441 ARG A N 1
ATOM 3520 C CA . ARG A 1 441 ? 5.866 12.066 11.104 1.00 79.19 441 ARG A CA 1
ATOM 3521 C C . ARG A 1 441 ? 6.534 11.354 12.281 1.00 79.19 441 ARG A C 1
ATOM 3523 O O . ARG A 1 441 ? 6.865 10.184 12.136 1.00 79.19 441 ARG A O 1
ATOM 3530 N N . PRO A 1 442 ? 6.674 12.001 13.447 1.00 81.94 442 PRO A N 1
ATOM 3531 C CA . PRO A 1 442 ? 6.993 11.289 14.682 1.00 81.94 442 PRO A CA 1
ATOM 3532 C C . PRO A 1 442 ? 6.017 10.132 14.920 1.00 81.94 442 PRO A C 1
ATOM 3534 O O . PRO A 1 442 ? 4.831 10.248 14.589 1.00 81.94 442 PRO A O 1
ATOM 3537 N N . ASP A 1 443 ? 6.503 9.034 15.493 1.00 82.88 443 ASP A N 1
ATOM 3538 C CA . ASP A 1 443 ? 5.738 7.789 15.612 1.00 82.88 443 ASP A CA 1
ATOM 3539 C C . ASP A 1 443 ? 4.440 7.970 16.403 1.00 82.88 443 ASP A C 1
ATOM 3541 O O . ASP A 1 443 ? 3.423 7.377 16.055 1.00 82.88 443 ASP A O 1
ATOM 3545 N N . GLU A 1 444 ? 4.428 8.840 17.417 1.00 80.94 444 GLU A N 1
ATOM 3546 C CA . GLU A 1 444 ? 3.233 9.118 18.218 1.00 80.94 444 GLU A CA 1
ATOM 3547 C C . GLU A 1 444 ? 2.148 9.813 17.388 1.00 80.94 444 GLU A C 1
ATOM 3549 O O . GLU A 1 444 ? 0.957 9.535 17.545 1.00 80.94 444 GLU A O 1
ATOM 3554 N N . VAL A 1 445 ? 2.558 10.706 16.482 1.00 83.69 445 VAL A N 1
ATOM 3555 C CA . VAL A 1 445 ? 1.653 11.411 15.564 1.00 83.69 445 VAL A CA 1
ATOM 3556 C C . VAL A 1 445 ? 1.152 10.450 14.492 1.00 83.69 445 VAL A C 1
ATOM 3558 O O . VAL A 1 445 ? -0.055 10.366 14.272 1.00 83.69 445 VAL A O 1
ATOM 3561 N N . PHE A 1 446 ? 2.062 9.691 13.872 1.00 88.50 446 PHE A N 1
ATOM 3562 C CA . PHE A 1 446 ? 1.726 8.670 12.881 1.00 88.50 446 PHE A CA 1
ATOM 3563 C C . PHE A 1 446 ? 0.722 7.658 13.447 1.00 88.50 446 PHE A C 1
ATOM 3565 O O . PHE A 1 446 ? -0.334 7.428 12.857 1.00 88.50 446 PHE A O 1
ATOM 3572 N N . MET A 1 447 ? 1.013 7.108 14.627 1.00 89.06 447 MET A N 1
ATOM 3573 C CA . MET A 1 447 ? 0.151 6.153 15.314 1.00 89.06 447 MET A CA 1
ATOM 3574 C C . MET A 1 447 ? -1.198 6.774 15.675 1.00 89.06 447 MET A C 1
ATOM 3576 O O . MET A 1 447 ? -2.230 6.174 15.392 1.00 89.06 447 MET A O 1
ATOM 3580 N N . GLY A 1 448 ? -1.217 7.975 16.265 1.00 87.06 448 GLY A N 1
ATOM 3581 C CA . GLY A 1 448 ? -2.461 8.642 16.654 1.00 87.06 448 GLY A CA 1
ATOM 3582 C C . GLY A 1 448 ? -3.397 8.904 15.469 1.00 87.06 448 GLY A C 1
ATOM 3583 O O . GLY A 1 448 ? -4.607 8.698 15.576 1.00 87.06 448 GLY A O 1
ATOM 3584 N N . GLU A 1 449 ? -2.843 9.309 14.327 1.00 89.88 449 GLU A N 1
ATOM 3585 C CA . GLU A 1 449 ? -3.597 9.525 13.089 1.00 89.88 449 GLU A CA 1
ATOM 3586 C C . GLU A 1 449 ? -4.086 8.203 12.480 1.00 89.88 449 GLU A C 1
ATOM 3588 O O . GLU A 1 449 ? -5.266 8.090 12.146 1.00 89.88 449 GLU A O 1
ATOM 3593 N N . MET A 1 450 ? -3.233 7.175 12.423 1.00 93.25 450 MET A N 1
ATOM 3594 C CA . MET A 1 450 ? -3.613 5.834 11.961 1.00 93.25 450 MET A CA 1
ATOM 3595 C C . MET A 1 450 ? -4.733 5.230 12.812 1.00 93.25 450 MET A C 1
ATOM 3597 O O . MET A 1 450 ? -5.737 4.762 12.276 1.00 93.25 450 MET A O 1
ATOM 3601 N N . VAL A 1 451 ? -4.603 5.293 14.138 1.00 92.88 451 VAL A N 1
ATOM 3602 C CA . VAL A 1 451 ? -5.623 4.843 15.092 1.00 92.88 451 VAL A CA 1
ATOM 3603 C C . VAL A 1 451 ? -6.937 5.579 14.855 1.00 92.88 451 VAL A C 1
ATOM 3605 O O . VAL A 1 451 ? -7.994 4.952 14.820 1.00 92.88 451 VAL A O 1
ATOM 3608 N N . PHE A 1 452 ? -6.894 6.899 14.672 1.00 92.38 452 PHE A N 1
ATOM 3609 C CA . PHE A 1 452 ? -8.092 7.694 14.429 1.00 92.38 452 PHE A CA 1
ATOM 3610 C C . PHE A 1 452 ? -8.803 7.290 13.133 1.00 92.38 452 PHE A C 1
ATOM 3612 O O . PHE A 1 452 ? -10.009 7.028 13.158 1.00 92.38 452 PHE A O 1
ATOM 3619 N N . THR A 1 453 ? -8.063 7.198 12.027 1.00 94.25 453 THR A N 1
ATOM 3620 C CA . THR A 1 453 ? -8.607 6.816 10.719 1.00 94.25 453 THR A CA 1
ATOM 3621 C C . THR A 1 453 ? -9.170 5.400 10.749 1.00 94.25 453 THR A C 1
ATOM 3623 O O . THR A 1 453 ? -10.330 5.196 10.393 1.00 94.25 453 THR A O 1
ATOM 3626 N N . MET A 1 454 ? -8.410 4.427 11.254 1.00 94.94 454 MET A N 1
ATOM 3627 C CA . MET A 1 454 ? -8.844 3.029 11.299 1.00 94.94 454 MET A CA 1
ATOM 3628 C C . MET A 1 454 ? -10.037 2.825 12.238 1.00 94.94 454 MET A C 1
ATOM 3630 O O . MET A 1 454 ? -10.995 2.147 11.873 1.00 94.94 454 MET A O 1
ATOM 3634 N N . LYS A 1 455 ? -10.056 3.490 13.403 1.00 92.75 455 LYS A N 1
ATOM 3635 C CA . LYS A 1 455 ? -11.220 3.493 14.305 1.00 92.75 455 LYS A CA 1
ATOM 3636 C C . LYS A 1 455 ? -12.457 4.063 13.629 1.00 92.75 455 LYS A C 1
ATOM 3638 O O . LYS A 1 455 ? -13.554 3.545 13.830 1.00 92.75 455 LYS A O 1
ATOM 3643 N N . HIS A 1 456 ? -12.300 5.143 12.867 1.00 92.00 456 HIS A N 1
ATOM 3644 C CA . HIS A 1 456 ? -13.413 5.733 12.146 1.00 92.00 456 HIS A CA 1
ATOM 3645 C C . HIS A 1 456 ? -13.999 4.745 11.127 1.00 92.00 456 HIS A C 1
ATOM 3647 O O . HIS A 1 456 ? -15.203 4.486 11.159 1.00 92.00 456 HIS A O 1
ATOM 3653 N N . LEU A 1 457 ? -13.156 4.157 10.273 1.00 94.00 457 LEU A N 1
ATOM 3654 C CA . LEU A 1 457 ? -13.599 3.194 9.263 1.00 94.00 457 LEU A CA 1
ATOM 3655 C C . LEU A 1 457 ? -14.269 1.973 9.903 1.00 94.00 457 LEU A C 1
ATOM 3657 O O . LEU A 1 457 ? -15.410 1.669 9.571 1.00 94.00 457 LEU A O 1
ATOM 3661 N N . ALA A 1 458 ? -13.610 1.341 10.877 1.00 91.00 458 ALA A N 1
ATOM 3662 C CA . ALA A 1 458 ? -14.117 0.145 11.546 1.00 91.00 458 ALA A CA 1
ATOM 3663 C C . ALA A 1 458 ? -15.461 0.388 12.256 1.00 91.00 458 ALA A C 1
ATOM 3665 O O . ALA A 1 458 ? -16.338 -0.475 12.251 1.00 91.00 458 ALA A O 1
ATOM 3666 N N . LYS A 1 459 ? -15.646 1.572 12.861 1.00 89.56 459 LYS A N 1
ATOM 3667 C CA . LYS A 1 459 ? -16.866 1.902 13.609 1.00 89.56 459 LYS A CA 1
ATOM 3668 C C . LYS A 1 459 ? -18.056 2.225 12.706 1.00 89.56 459 LYS A C 1
ATOM 3670 O O . LYS A 1 459 ? -19.170 1.817 13.021 1.00 89.56 459 LYS A O 1
ATOM 3675 N N . TYR A 1 460 ? -17.848 3.019 11.657 1.00 92.12 460 TYR A N 1
ATOM 3676 C CA . TYR A 1 460 ? -18.953 3.575 10.864 1.00 92.12 460 TYR A CA 1
ATOM 3677 C C . TYR A 1 460 ? -19.168 2.862 9.529 1.00 92.12 460 TYR A C 1
ATOM 3679 O O . TYR A 1 460 ? -20.256 2.958 8.968 1.00 92.12 460 TYR A O 1
ATOM 3687 N N . TYR A 1 461 ? -18.170 2.124 9.042 1.00 93.88 461 TYR A N 1
ATOM 3688 C CA . TYR A 1 461 ? -18.210 1.436 7.754 1.00 93.88 461 TYR A CA 1
ATOM 3689 C C . TYR A 1 461 ? -17.629 0.011 7.854 1.00 93.88 461 TYR A C 1
ATOM 3691 O O . TYR A 1 461 ? -16.672 -0.323 7.154 1.00 93.88 461 TYR A O 1
ATOM 3699 N N . PRO A 1 462 ? -18.213 -0.863 8.695 1.00 90.75 462 PRO A N 1
ATOM 3700 C CA . PRO A 1 462 ? -17.679 -2.204 8.965 1.00 90.75 462 PRO A CA 1
ATOM 3701 C C . PRO A 1 462 ? -17.785 -3.187 7.778 1.00 90.75 462 PRO A C 1
ATOM 3703 O O . PRO A 1 462 ? -17.246 -4.296 7.826 1.00 90.75 462 PRO A O 1
ATOM 3706 N N . ASP A 1 463 ? -18.491 -2.797 6.715 1.00 92.44 463 ASP A N 1
ATOM 3707 C CA . ASP A 1 463 ? -18.621 -3.569 5.474 1.00 92.44 463 ASP A CA 1
ATOM 3708 C C . ASP A 1 463 ? -17.481 -3.292 4.479 1.00 92.44 463 ASP A C 1
ATOM 3710 O O . ASP A 1 463 ? -17.456 -3.863 3.388 1.00 92.44 463 ASP A O 1
ATOM 3714 N N . LEU A 1 464 ? -16.543 -2.404 4.823 1.00 95.44 464 LEU A N 1
ATOM 3715 C CA . LEU A 1 464 ? -15.372 -2.120 4.000 1.00 95.44 464 LEU A CA 1
ATOM 3716 C C . LEU A 1 464 ? -14.298 -3.186 4.190 1.00 95.44 464 LEU A C 1
ATOM 3718 O O . LEU A 1 464 ? -13.917 -3.508 5.313 1.00 95.44 464 LEU A O 1
ATOM 3722 N N . LEU A 1 465 ? -13.749 -3.670 3.079 1.00 96.88 465 LEU A N 1
ATOM 3723 C CA . LEU A 1 465 ? -12.493 -4.407 3.091 1.00 96.88 465 LEU A CA 1
ATOM 3724 C C . LEU A 1 465 ? -11.337 -3.408 3.024 1.00 96.88 465 LEU A C 1
ATOM 3726 O O . LEU A 1 465 ? -11.238 -2.643 2.065 1.00 96.88 465 LEU A O 1
ATOM 3730 N N . ILE A 1 466 ? -10.453 -3.439 4.018 1.00 97.62 466 ILE A N 1
ATOM 3731 C CA . ILE A 1 466 ? -9.276 -2.568 4.090 1.00 97.62 466 ILE A CA 1
ATOM 3732 C C . ILE A 1 466 ? -8.023 -3.393 3.807 1.00 97.62 466 ILE A C 1
ATOM 3734 O O . ILE A 1 466 ? -7.678 -4.286 4.579 1.00 97.62 466 ILE A O 1
ATOM 3738 N N . LEU A 1 467 ? -7.328 -3.057 2.724 1.00 98.31 467 LEU A N 1
ATOM 3739 C CA . LEU A 1 467 ? -5.984 -3.529 2.412 1.00 98.31 467 LEU A CA 1
ATOM 3740 C C . LEU A 1 467 ? -5.013 -2.372 2.659 1.00 98.31 467 LEU A C 1
ATOM 3742 O O . LEU A 1 467 ? -5.070 -1.357 1.971 1.00 98.31 467 LEU A O 1
ATOM 3746 N N . TYR A 1 468 ? -4.124 -2.495 3.634 1.00 97.94 468 TYR A N 1
ATOM 3747 C CA . TYR A 1 468 ? -3.055 -1.530 3.862 1.00 97.94 468 TYR A CA 1
ATOM 3748 C C . TYR A 1 468 ? -1.748 -2.109 3.338 1.00 97.94 468 TYR A C 1
ATOM 3750 O O . TYR A 1 468 ? -1.326 -3.168 3.796 1.00 97.94 468 TYR A O 1
ATOM 3758 N N . ARG A 1 469 ? -1.084 -1.434 2.400 1.00 95.12 469 ARG A N 1
ATOM 3759 C CA . ARG A 1 469 ? 0.230 -1.886 1.923 1.00 95.12 469 ARG A CA 1
ATOM 3760 C C . ARG A 1 469 ? 1.365 -1.258 2.719 1.00 95.12 469 ARG A C 1
ATOM 3762 O O . ARG A 1 469 ? 1.310 -0.069 3.049 1.00 95.12 469 ARG A O 1
ATOM 3769 N N . ALA A 1 470 ? 2.401 -2.049 2.976 1.00 94.44 470 ALA A N 1
ATOM 3770 C CA . ALA A 1 470 ? 3.644 -1.559 3.545 1.00 94.44 470 ALA A CA 1
ATOM 3771 C C . ALA A 1 470 ? 4.268 -0.486 2.649 1.00 94.44 470 ALA A C 1
ATOM 3773 O O . ALA A 1 470 ? 4.225 -0.552 1.416 1.00 94.44 470 ALA A O 1
ATOM 3774 N N . SER A 1 471 ? 4.886 0.495 3.286 1.00 91.00 471 SER A N 1
ATOM 3775 C CA . SER A 1 471 ? 5.715 1.473 2.603 1.00 91.00 471 SER A CA 1
ATOM 3776 C C . SER A 1 471 ? 7.034 0.800 2.254 1.00 91.00 471 SER A C 1
ATOM 3778 O O . SER A 1 471 ? 7.733 0.299 3.133 1.00 91.00 471 SER A O 1
ATOM 3780 N N . HIS A 1 472 ? 7.363 0.728 0.967 1.00 85.38 472 HIS A N 1
ATOM 3781 C CA . HIS A 1 472 ? 8.643 0.166 0.548 1.00 85.38 472 HIS A CA 1
ATOM 3782 C C . HIS A 1 472 ? 9.797 1.071 1.013 1.00 85.38 472 HIS A C 1
ATOM 3784 O O . HIS A 1 472 ? 9.603 2.286 1.126 1.00 85.38 472 HIS A O 1
ATOM 3790 N N . PRO A 1 473 ? 10.999 0.525 1.275 1.00 74.44 473 PRO A N 1
ATOM 3791 C CA . PRO A 1 473 ? 12.114 1.331 1.760 1.00 74.44 473 PRO A CA 1
ATOM 3792 C C . PRO A 1 473 ? 12.435 2.464 0.788 1.00 74.44 473 PRO A C 1
ATOM 3794 O O . PRO A 1 473 ? 12.402 2.270 -0.431 1.00 74.44 473 PRO A O 1
ATOM 3797 N N . VAL A 1 474 ? 12.768 3.638 1.317 1.00 69.69 474 VAL A N 1
ATOM 3798 C CA . VAL A 1 474 ? 13.310 4.748 0.526 1.00 69.69 474 VAL A CA 1
ATOM 3799 C C . VAL A 1 474 ? 14.788 4.886 0.841 1.00 69.69 474 VAL A C 1
ATOM 3801 O O . VAL A 1 474 ? 15.188 4.773 2.000 1.00 69.69 474 VAL A O 1
ATOM 3804 N N . THR A 1 475 ? 15.605 5.132 -0.178 1.00 57.34 475 THR A N 1
ATOM 3805 C CA . THR A 1 475 ? 16.983 5.569 0.041 1.00 57.34 475 THR A CA 1
ATOM 3806 C C . THR A 1 475 ? 17.007 7.084 -0.129 1.00 57.34 475 THR A C 1
ATOM 3808 O O . THR A 1 475 ? 16.536 7.625 -1.130 1.00 57.34 475 THR A O 1
ATOM 3811 N N . SER A 1 476 ? 17.474 7.799 0.896 1.00 50.69 476 SER A N 1
ATOM 3812 C CA . SER A 1 476 ? 17.679 9.250 0.814 1.00 50.69 476 SER A CA 1
ATOM 3813 C C . SER A 1 476 ? 18.809 9.586 -0.154 1.00 50.69 476 SER A C 1
ATOM 3815 O O . SER A 1 476 ? 18.760 10.622 -0.814 1.00 50.69 476 SER A O 1
ATOM 3817 N N . ASP A 1 477 ? 19.777 8.677 -0.260 1.00 55.22 477 ASP A N 1
ATOM 3818 C CA . ASP A 1 477 ? 20.928 8.785 -1.128 1.00 55.22 477 ASP A CA 1
ATOM 3819 C C . ASP A 1 477 ? 20.789 7.868 -2.350 1.00 55.22 477 ASP A C 1
ATOM 3821 O O . ASP A 1 477 ? 20.755 6.637 -2.250 1.00 55.22 477 ASP A O 1
ATOM 3825 N N . CYS A 1 478 ? 20.723 8.495 -3.523 1.00 59.25 478 CYS A N 1
ATOM 3826 C CA . CYS A 1 478 ? 20.785 7.808 -4.806 1.00 59.25 478 CYS A CA 1
ATOM 3827 C C . CYS A 1 478 ? 22.202 7.349 -5.159 1.00 59.25 478 CYS A C 1
ATOM 3829 O O . CYS A 1 478 ? 22.379 6.688 -6.174 1.00 59.25 478 CYS A O 1
ATOM 3831 N N . THR A 1 479 ? 23.210 7.672 -4.340 1.00 50.47 479 THR A N 1
ATOM 3832 C CA . THR A 1 479 ? 24.605 7.291 -4.576 1.00 50.47 479 THR A CA 1
ATOM 3833 C C . THR A 1 479 ? 24.784 5.782 -4.596 1.00 50.47 479 THR A C 1
ATOM 3835 O O . THR A 1 479 ? 25.574 5.313 -5.397 1.00 50.47 479 THR A O 1
ATOM 3838 N N . GLN A 1 480 ? 24.013 5.000 -3.827 1.00 49.19 480 GLN A N 1
ATOM 3839 C CA . GLN A 1 480 ? 24.025 3.541 -4.000 1.00 49.19 480 GLN A CA 1
ATOM 3840 C C . GLN A 1 480 ? 23.584 3.152 -5.413 1.00 49.19 480 GLN A C 1
ATOM 3842 O O . GLN A 1 480 ? 24.366 2.510 -6.102 1.00 49.19 480 GLN A O 1
ATOM 3847 N N . LEU A 1 481 ? 22.442 3.654 -5.897 1.00 48.75 481 LEU A N 1
ATOM 3848 C CA . LEU A 1 481 ? 22.001 3.421 -7.280 1.00 48.75 481 LEU A CA 1
ATOM 3849 C C . LEU A 1 481 ? 23.039 3.908 -8.307 1.00 48.75 481 LEU A C 1
ATOM 3851 O O . LEU A 1 481 ? 23.289 3.219 -9.286 1.00 48.75 481 LEU A O 1
ATOM 3855 N N . LYS A 1 482 ? 23.712 5.042 -8.064 1.00 50.94 482 LYS A N 1
ATOM 3856 C CA . LYS A 1 482 ? 24.809 5.558 -8.912 1.00 50.94 482 LYS A CA 1
ATOM 3857 C C . LYS A 1 482 ? 26.014 4.627 -8.940 1.00 50.94 482 LYS A C 1
ATOM 3859 O O . LYS A 1 482 ? 26.476 4.231 -10.000 1.00 50.94 482 LYS A O 1
ATOM 3864 N N . THR A 1 483 ? 26.519 4.245 -7.769 1.00 46.62 483 THR A N 1
ATOM 3865 C CA . THR A 1 483 ? 27.663 3.328 -7.630 1.00 46.62 483 THR A CA 1
ATOM 3866 C C . THR A 1 483 ? 27.358 1.932 -8.164 1.00 46.62 483 THR A C 1
ATOM 3868 O O . THR A 1 483 ? 28.275 1.197 -8.513 1.00 46.62 483 THR A O 1
ATOM 3871 N N . GLN A 1 484 ? 26.075 1.575 -8.236 1.00 46.44 484 GLN A N 1
ATOM 3872 C CA . GLN A 1 484 ? 25.574 0.312 -8.762 1.00 46.44 484 GLN A CA 1
ATOM 3873 C C . GLN A 1 484 ? 25.244 0.380 -10.265 1.00 46.44 484 GLN A C 1
ATOM 3875 O O . GLN A 1 484 ? 24.888 -0.645 -10.838 1.00 46.44 484 GLN A O 1
ATOM 3880 N N . GLY A 1 485 ? 25.398 1.545 -10.914 1.00 47.91 485 GLY A N 1
ATOM 3881 C CA . GLY A 1 485 ? 25.112 1.733 -12.342 1.00 47.91 485 GLY A CA 1
ATOM 3882 C C . GLY A 1 485 ? 23.619 1.687 -12.690 1.00 47.91 485 GLY A C 1
ATOM 3883 O O . GLY A 1 485 ? 23.257 1.314 -13.802 1.00 47.91 485 GLY A O 1
ATOM 3884 N N . GLU A 1 486 ? 22.752 2.015 -11.731 1.00 45.44 486 GLU A N 1
ATOM 3885 C CA . GLU A 1 486 ? 21.292 1.889 -11.822 1.00 45.44 486 GLU A CA 1
ATOM 3886 C C . GLU A 1 486 ? 20.547 3.228 -11.824 1.00 45.44 486 GLU A C 1
ATOM 3888 O O . GLU A 1 486 ? 19.385 3.276 -12.227 1.00 45.44 486 GLU A O 1
ATOM 3893 N N . ASP A 1 487 ? 21.172 4.326 -11.380 1.00 42.81 487 ASP A N 1
ATOM 3894 C CA . ASP A 1 487 ? 20.524 5.648 -11.437 1.00 42.81 487 ASP A CA 1
ATOM 3895 C C . ASP A 1 487 ? 20.395 6.179 -12.874 1.00 42.81 487 ASP A C 1
ATOM 3897 O O . ASP A 1 487 ? 19.537 7.015 -13.162 1.00 42.81 487 ASP A O 1
ATOM 3901 N N . GLU A 1 488 ? 21.214 5.619 -13.757 1.00 45.00 488 GLU A N 1
ATOM 3902 C CA . GLU A 1 488 ? 21.221 5.779 -15.191 1.00 45.00 488 GLU A CA 1
ATOM 3903 C C . GLU A 1 488 ? 20.979 4.407 -15.809 1.00 45.00 488 GLU A C 1
ATOM 3905 O O . GLU A 1 488 ? 21.902 3.750 -16.289 1.00 45.00 488 GLU A O 1
ATOM 3910 N N . ALA A 1 489 ? 19.714 3.983 -15.887 1.00 39.09 489 ALA A N 1
ATOM 3911 C CA . ALA A 1 489 ? 19.318 3.122 -16.994 1.00 39.09 489 ALA A CA 1
ATOM 3912 C C . ALA A 1 489 ? 19.625 3.874 -18.312 1.00 39.09 489 ALA A C 1
ATOM 3914 O O . ALA A 1 489 ? 18.772 4.524 -18.915 1.00 39.09 489 ALA A O 1
ATOM 3915 N N . ILE A 1 490 ? 20.891 3.745 -18.703 1.00 45.91 490 ILE A N 1
ATOM 3916 C CA . ILE A 1 490 ? 21.589 4.041 -19.939 1.00 45.91 490 ILE A CA 1
ATOM 3917 C C . ILE A 1 490 ? 21.885 5.499 -20.339 1.00 45.91 490 ILE A C 1
ATOM 3919 O O . ILE A 1 490 ? 21.545 5.875 -21.458 1.00 45.91 490 ILE A O 1
ATOM 3923 N N . PHE A 1 491 ? 22.599 6.301 -19.534 1.00 39.53 491 PHE A N 1
ATOM 3924 C CA . PHE A 1 491 ? 23.441 7.373 -20.111 1.00 39.53 491 PHE A CA 1
ATOM 3925 C C . PHE A 1 491 ? 24.388 8.049 -19.109 1.00 39.53 491 PHE A C 1
ATOM 3927 O O . PHE A 1 491 ? 23.948 8.965 -18.418 1.00 39.53 491 PHE A O 1
ATOM 3934 N N . ASP A 1 492 ? 25.686 7.739 -19.177 1.00 45.12 492 ASP A N 1
ATOM 3935 C CA . ASP A 1 492 ? 26.709 8.572 -18.536 1.00 45.12 492 ASP A CA 1
ATOM 3936 C C . ASP A 1 492 ? 26.854 9.886 -19.321 1.00 45.12 492 ASP A C 1
ATOM 3938 O O . ASP A 1 492 ? 27.303 9.926 -20.475 1.00 45.12 492 ASP A O 1
ATOM 3942 N N . LYS A 1 493 ? 26.431 10.984 -18.687 1.00 43.50 493 LYS A N 1
ATOM 3943 C CA . LYS A 1 493 ? 26.493 12.337 -19.260 1.00 43.50 493 LYS A CA 1
ATOM 3944 C C . LYS A 1 493 ? 27.914 12.856 -19.463 1.00 43.50 493 LYS A C 1
ATOM 3946 O O . LYS A 1 493 ? 28.086 13.755 -20.287 1.00 43.50 493 LYS A O 1
ATOM 3951 N N . GLU A 1 494 ? 28.891 12.356 -18.715 1.00 44.34 494 GLU A N 1
ATOM 3952 C CA . GLU A 1 494 ? 30.272 12.837 -18.751 1.00 44.34 494 GLU A CA 1
ATOM 3953 C C . GLU A 1 494 ? 31.101 12.103 -19.807 1.00 44.34 494 GLU A C 1
ATOM 3955 O O . GLU A 1 494 ? 31.914 12.734 -20.484 1.00 44.34 494 GLU A O 1
ATOM 3960 N N . THR A 1 495 ? 30.867 10.804 -20.009 1.00 46.59 495 THR A N 1
ATOM 3961 C CA . THR A 1 495 ? 31.630 10.014 -20.993 1.00 46.59 495 THR A CA 1
ATOM 3962 C C . THR A 1 495 ? 30.941 9.867 -22.347 1.00 46.59 495 THR A C 1
ATOM 3964 O O . THR A 1 495 ? 31.594 9.515 -23.329 1.00 46.59 495 THR A O 1
ATOM 3967 N N . GLY A 1 496 ? 29.635 10.142 -22.445 1.00 40.34 496 GLY A N 1
ATOM 3968 C CA . GLY A 1 496 ? 28.887 9.996 -23.696 1.00 40.34 496 GLY A CA 1
ATOM 3969 C C . GLY A 1 496 ? 28.739 8.543 -24.178 1.00 40.34 496 GLY A C 1
ATOM 3970 O O . GLY A 1 496 ? 28.197 8.325 -25.263 1.00 40.34 496 GLY A O 1
ATOM 3971 N N . GLY A 1 497 ? 29.199 7.564 -23.393 1.00 36.97 497 GLY A N 1
ATOM 3972 C CA . GLY A 1 497 ? 29.160 6.142 -23.717 1.00 36.97 497 GLY A CA 1
ATOM 3973 C C . GLY A 1 497 ? 27.820 5.494 -23.371 1.00 36.97 497 GLY A C 1
ATOM 3974 O O . GLY A 1 497 ? 27.246 5.724 -22.306 1.00 36.97 497 GLY A O 1
ATOM 3975 N N . THR A 1 498 ? 27.317 4.658 -24.277 1.00 37.72 498 THR A N 1
ATOM 3976 C CA . THR A 1 498 ? 26.442 3.538 -23.912 1.00 37.72 498 THR A CA 1
ATOM 3977 C C . THR A 1 498 ? 27.259 2.533 -23.097 1.00 37.72 498 THR A C 1
ATOM 3979 O O . THR A 1 498 ? 28.473 2.448 -23.267 1.00 37.72 498 THR A O 1
ATOM 3982 N N . VAL A 1 499 ? 26.601 1.842 -22.164 1.00 46.25 499 VAL A N 1
ATOM 3983 C CA . VAL A 1 499 ? 27.183 0.897 -21.192 1.00 46.25 499 VAL A CA 1
ATOM 3984 C C . VAL A 1 499 ? 28.419 0.174 -21.735 1.00 46.25 499 VAL A C 1
ATOM 3986 O O . VAL A 1 499 ? 28.348 -0.516 -22.750 1.00 46.25 499 VAL A O 1
ATOM 3989 N N . VAL A 1 500 ? 29.542 0.317 -21.027 1.00 36.16 500 VAL A N 1
ATOM 3990 C CA . VAL A 1 500 ? 30.749 -0.481 -21.253 1.00 36.16 500 VAL A CA 1
ATOM 3991 C C . VAL A 1 500 ? 30.363 -1.954 -21.138 1.00 36.16 500 VAL A C 1
ATOM 3993 O O . VAL A 1 500 ? 29.841 -2.388 -20.112 1.00 36.16 500 VAL A O 1
ATOM 3996 N N . GLU A 1 501 ? 30.620 -2.727 -22.187 1.00 31.19 501 GLU A N 1
ATOM 3997 C CA . GLU A 1 501 ? 30.533 -4.184 -22.171 1.00 31.19 501 GLU A CA 1
ATOM 3998 C C . GLU A 1 501 ? 31.248 -4.718 -20.908 1.00 31.19 501 GLU A C 1
ATOM 4000 O O . GLU A 1 501 ? 32.461 -4.580 -20.761 1.00 31.19 501 GLU A O 1
ATOM 4005 N N . GLY A 1 502 ? 30.483 -5.226 -19.931 1.00 33.34 502 GLY A N 1
ATOM 4006 C CA . GLY A 1 502 ? 31.003 -5.650 -18.620 1.00 33.34 502 GLY A CA 1
ATOM 4007 C C . GLY A 1 502 ? 30.439 -4.928 -17.387 1.00 33.34 502 GLY A C 1
ATOM 4008 O O . GLY A 1 502 ? 30.724 -5.363 -16.269 1.00 33.34 502 GLY A O 1
ATOM 4009 N N . THR A 1 503 ? 29.609 -3.885 -17.526 1.00 38.06 503 THR A N 1
ATOM 4010 C CA . THR A 1 503 ? 28.870 -3.335 -16.373 1.00 38.06 503 THR A CA 1
ATOM 4011 C C . THR A 1 503 ? 27.776 -4.319 -15.944 1.00 38.06 503 THR A C 1
ATOM 4013 O O . THR A 1 503 ? 26.808 -4.562 -16.665 1.00 38.06 503 THR A O 1
ATOM 4016 N N . ILE A 1 504 ? 27.937 -4.922 -14.766 1.00 39.28 504 ILE A N 1
ATOM 4017 C CA . ILE A 1 504 ? 26.947 -5.829 -14.176 1.00 39.28 504 ILE A CA 1
ATOM 4018 C C . ILE A 1 504 ? 25.735 -4.987 -13.754 1.00 39.28 504 ILE A C 1
ATOM 4020 O O . ILE A 1 504 ? 25.722 -4.453 -12.649 1.00 39.28 504 ILE A O 1
ATOM 4024 N N . LEU A 1 505 ? 24.723 -4.869 -14.622 1.00 47.91 505 LEU A N 1
ATOM 4025 C CA . LEU A 1 505 ? 23.385 -4.410 -14.224 1.00 47.91 505 LEU A CA 1
ATOM 4026 C C . LEU A 1 505 ? 22.950 -5.276 -13.036 1.00 47.91 505 LEU A C 1
ATOM 4028 O O . LEU A 1 505 ? 22.944 -6.509 -13.172 1.00 47.91 505 LEU A O 1
ATOM 4032 N N . GLN A 1 506 ? 22.682 -4.685 -11.863 1.00 52.84 506 GLN A N 1
ATOM 4033 C CA . GLN A 1 506 ? 22.443 -5.534 -10.702 1.00 52.84 506 GLN A CA 1
ATOM 4034 C C . GLN A 1 506 ? 21.160 -6.329 -10.908 1.00 52.84 506 GLN A C 1
ATOM 4036 O O . GLN A 1 506 ? 20.098 -5.834 -11.283 1.00 52.84 506 GLN A O 1
ATOM 4041 N N . LYS A 1 507 ? 21.294 -7.628 -10.671 1.00 64.62 507 LYS A N 1
ATOM 4042 C CA . LYS A 1 507 ? 20.154 -8.508 -10.464 1.00 64.62 507 LYS A CA 1
ATOM 4043 C C . LYS A 1 507 ? 19.483 -8.084 -9.151 1.00 64.62 507 LYS A C 1
ATOM 4045 O O . LYS A 1 507 ? 20.169 -7.517 -8.295 1.00 64.62 507 LYS A O 1
ATOM 4050 N N . PRO A 1 508 ? 18.193 -8.402 -8.947 1.00 71.50 508 PRO A N 1
ATOM 4051 C CA . PRO A 1 508 ? 17.566 -8.269 -7.642 1.00 71.50 508 PRO A CA 1
ATOM 4052 C C . PRO A 1 508 ? 18.484 -8.789 -6.541 1.00 71.50 508 PRO A C 1
ATOM 4054 O O . PRO A 1 508 ? 19.139 -9.826 -6.709 1.00 71.50 508 PRO A O 1
ATOM 4057 N N . LEU A 1 509 ? 18.520 -8.078 -5.419 1.00 74.00 509 LEU A N 1
ATOM 4058 C CA . LEU A 1 509 ? 19.289 -8.525 -4.268 1.00 74.00 509 LEU A CA 1
ATOM 4059 C C . LEU A 1 509 ? 18.757 -9.891 -3.823 1.00 74.00 509 LEU A C 1
ATOM 4061 O O . LEU A 1 509 ? 17.548 -10.127 -3.821 1.00 74.00 509 LEU A O 1
ATOM 4065 N N . SER A 1 510 ? 19.659 -10.790 -3.431 1.00 75.75 510 SER A N 1
ATOM 4066 C CA . SER A 1 510 ? 19.270 -12.096 -2.892 1.00 75.75 510 SER A CA 1
ATOM 4067 C C . SER A 1 510 ? 18.606 -11.983 -1.519 1.00 75.75 510 SER A C 1
ATOM 4069 O O . SER A 1 510 ? 17.831 -12.856 -1.143 1.00 75.75 510 SER A O 1
ATOM 4071 N N . GLU A 1 511 ? 18.915 -10.916 -0.779 1.00 71.19 511 GLU A N 1
ATOM 4072 C CA . GLU A 1 511 ? 18.355 -10.608 0.533 1.00 71.19 511 GLU A CA 1
ATOM 4073 C C . GLU A 1 511 ? 18.066 -9.102 0.653 1.00 71.19 511 GLU A C 1
ATOM 4075 O O . GLU A 1 511 ? 18.772 -8.289 0.043 1.00 71.19 511 GLU A O 1
ATOM 4080 N N . PRO A 1 512 ? 17.064 -8.695 1.453 1.00 68.69 512 PRO A N 1
ATOM 4081 C CA . PRO A 1 512 ? 16.840 -7.292 1.776 1.00 68.69 512 PRO A CA 1
ATOM 4082 C C . PRO A 1 512 ? 18.077 -6.645 2.430 1.00 68.69 512 PRO A C 1
ATOM 4084 O O . PRO A 1 512 ? 18.738 -7.280 3.258 1.00 68.69 512 PRO A O 1
ATOM 4087 N N . PRO A 1 513 ? 18.378 -5.369 2.129 1.00 64.12 513 PRO A N 1
ATOM 4088 C CA . PRO A 1 513 ? 19.471 -4.652 2.769 1.00 64.12 513 PRO A CA 1
ATOM 4089 C C . PRO A 1 513 ? 19.279 -4.592 4.289 1.00 64.12 513 PRO A C 1
ATOM 4091 O O . PRO A 1 513 ? 18.201 -4.269 4.796 1.00 64.12 513 PRO A O 1
ATOM 4094 N N . LYS A 1 514 ? 20.356 -4.885 5.027 1.00 64.38 514 LYS A N 1
ATOM 4095 C CA . LYS A 1 514 ? 20.379 -4.767 6.489 1.00 64.38 514 LYS A CA 1
ATOM 4096 C C . LYS A 1 514 ? 20.419 -3.299 6.903 1.00 64.38 514 LYS A C 1
ATOM 4098 O O . LYS A 1 514 ? 20.956 -2.448 6.197 1.00 64.38 514 LYS A O 1
ATOM 4103 N N . ARG A 1 515 ? 19.885 -3.014 8.091 1.00 63.50 515 ARG A N 1
ATOM 4104 C CA . ARG A 1 515 ? 19.943 -1.683 8.701 1.00 63.50 515 ARG A CA 1
ATOM 4105 C C . ARG A 1 515 ? 21.403 -1.297 8.947 1.00 63.50 515 ARG A C 1
ATOM 4107 O O . ARG A 1 515 ? 22.149 -2.068 9.547 1.00 63.50 515 ARG A O 1
ATOM 4114 N N . THR A 1 516 ? 21.794 -0.109 8.507 1.00 57.44 516 THR A N 1
ATOM 4115 C CA . THR A 1 516 ? 23.131 0.453 8.728 1.00 57.44 516 THR A CA 1
ATOM 4116 C C . THR A 1 516 ? 23.066 1.598 9.734 1.00 57.44 516 THR A C 1
ATOM 4118 O O . THR A 1 516 ? 22.055 2.297 9.815 1.00 57.44 516 THR A O 1
ATOM 4121 N N . GLU A 1 517 ? 24.143 1.816 10.490 1.00 53.34 517 GLU A N 1
ATOM 4122 C CA . GLU A 1 517 ? 24.286 3.028 11.305 1.00 53.34 517 GLU A CA 1
ATOM 4123 C C . GLU A 1 517 ? 24.396 4.251 10.392 1.00 53.34 517 GLU A C 1
ATOM 4125 O O . GLU A 1 517 ? 25.063 4.213 9.356 1.00 53.34 517 GLU A O 1
ATOM 4130 N N . SER A 1 518 ? 23.719 5.343 10.744 1.00 52.88 518 SER A N 1
ATOM 4131 C CA . SER A 1 518 ? 23.791 6.574 9.962 1.00 52.88 518 SER A CA 1
ATOM 4132 C C . SER A 1 518 ? 25.163 7.230 10.154 1.00 52.88 518 SER A C 1
ATOM 4134 O O . SER A 1 518 ? 25.401 7.874 11.176 1.00 52.88 518 SER A O 1
ATOM 4136 N N . SER A 1 519 ? 26.067 7.113 9.179 1.00 45.47 519 SER A N 1
ATOM 4137 C CA . SER A 1 519 ? 27.285 7.927 9.142 1.00 45.47 519 SER A CA 1
ATOM 4138 C C . SER A 1 519 ? 26.951 9.297 8.546 1.00 45.47 519 SER A C 1
ATOM 4140 O O . SER A 1 519 ? 26.880 9.458 7.329 1.00 45.47 519 SER A O 1
ATOM 4142 N N . SER A 1 520 ? 26.707 10.303 9.386 1.00 45.34 520 SER A N 1
ATOM 4143 C CA . SER A 1 520 ? 26.514 11.682 8.927 1.00 45.34 520 SER A CA 1
ATOM 4144 C C . SER A 1 520 ? 27.860 12.299 8.519 1.00 45.34 520 SER A C 1
ATOM 4146 O O . SER A 1 520 ? 28.494 12.990 9.314 1.00 45.34 520 SER A O 1
ATOM 4148 N N . THR A 1 521 ? 28.335 12.032 7.302 1.00 39.69 521 THR A N 1
ATOM 4149 C CA . THR A 1 521 ? 29.581 12.624 6.772 1.00 39.69 521 THR A CA 1
ATOM 4150 C C . THR A 1 521 ? 29.363 13.902 5.960 1.00 39.69 521 THR A C 1
ATOM 4152 O O . THR A 1 521 ? 30.335 14.581 5.641 1.00 39.69 521 THR A O 1
ATOM 4155 N N . SER A 1 522 ? 28.122 14.309 5.679 1.00 40.53 522 SER A N 1
ATOM 4156 C CA . SER A 1 522 ? 27.831 15.579 5.005 1.00 40.53 522 SER A CA 1
ATOM 4157 C C . SER A 1 522 ? 27.043 16.521 5.922 1.00 40.53 522 SER A C 1
ATOM 4159 O O . SER A 1 522 ? 25.934 16.234 6.361 1.00 40.53 522 SER A O 1
ATOM 4161 N N . GLY A 1 523 ? 27.629 17.684 6.230 1.00 39.69 523 GLY A N 1
ATOM 4162 C CA . GLY A 1 523 ? 27.091 18.719 7.129 1.00 39.69 523 GLY A CA 1
ATOM 4163 C C . GLY A 1 523 ? 25.821 19.441 6.650 1.00 39.69 523 GLY A C 1
ATOM 4164 O O . GLY A 1 523 ? 25.590 20.589 7.023 1.00 39.69 523 GLY A O 1
ATOM 4165 N N . LYS A 1 524 ? 24.994 18.800 5.819 1.00 40.50 524 LYS A N 1
ATOM 4166 C CA . LYS A 1 524 ? 23.654 19.255 5.440 1.00 40.50 524 LYS A CA 1
ATOM 4167 C C . LYS A 1 524 ? 22.685 18.110 5.715 1.00 40.50 524 LYS A C 1
ATOM 4169 O O . LYS A 1 524 ? 22.505 17.234 4.879 1.00 40.50 524 LYS A O 1
ATOM 4174 N N . ALA A 1 525 ? 22.092 18.109 6.907 1.00 40.34 525 ALA A N 1
ATOM 4175 C CA . ALA A 1 525 ? 21.066 17.143 7.278 1.00 40.34 525 ALA A CA 1
ATOM 4176 C C . ALA A 1 525 ? 19.820 17.370 6.408 1.00 40.34 525 ALA A C 1
ATOM 4178 O O . ALA A 1 525 ? 19.008 18.254 6.680 1.00 40.34 525 ALA A O 1
ATOM 4179 N N . GLU A 1 526 ? 19.690 16.611 5.323 1.00 43.75 526 GLU A N 1
ATOM 4180 C CA . GLU A 1 526 ? 18.442 16.549 4.574 1.00 43.75 526 GLU A CA 1
ATOM 4181 C C . GLU A 1 526 ? 17.412 15.797 5.434 1.00 43.75 526 GLU A C 1
ATOM 4183 O O . GLU A 1 526 ? 17.641 14.662 5.849 1.00 43.75 526 GLU A O 1
ATOM 4188 N N . PHE A 1 527 ? 16.290 16.450 5.749 1.00 51.81 527 PHE A N 1
ATOM 4189 C CA . PHE A 1 527 ? 15.215 15.937 6.609 1.00 51.81 527 PHE A CA 1
ATOM 4190 C C . PHE A 1 527 ? 14.375 14.859 5.898 1.00 51.81 527 PHE A C 1
ATOM 4192 O O . PHE A 1 527 ? 13.186 15.053 5.645 1.00 51.81 527 PHE A O 1
ATOM 4199 N N . ARG A 1 528 ? 14.988 13.731 5.529 1.00 59.56 528 ARG A N 1
ATOM 4200 C CA . ARG A 1 528 ? 14.303 12.584 4.914 1.00 59.56 528 ARG A CA 1
ATOM 4201 C C . ARG A 1 528 ? 14.203 11.433 5.923 1.00 59.56 528 ARG A C 1
ATOM 4203 O O . ARG A 1 528 ? 15.158 11.234 6.673 1.00 59.56 528 ARG A O 1
ATOM 4210 N N . PRO A 1 529 ? 13.084 10.684 5.963 1.00 66.94 529 PRO A N 1
ATOM 4211 C CA . PRO A 1 529 ? 12.997 9.493 6.800 1.00 66.94 529 PRO A CA 1
ATOM 4212 C C . PRO A 1 529 ? 14.085 8.498 6.421 1.00 66.94 529 PRO A C 1
ATOM 4214 O O . PRO A 1 529 ? 14.362 8.283 5.237 1.00 66.94 529 PRO A O 1
ATOM 4217 N N . THR A 1 530 ? 14.681 7.869 7.424 1.00 71.88 530 THR A N 1
ATOM 4218 C CA . THR A 1 530 ? 15.601 6.761 7.193 1.00 71.88 530 THR A CA 1
ATOM 4219 C C . THR A 1 530 ? 14.817 5.476 6.906 1.00 71.88 530 THR A C 1
ATOM 4221 O O . THR A 1 530 ? 13.638 5.349 7.247 1.00 71.88 530 THR A O 1
ATOM 4224 N N . VAL A 1 531 ? 15.484 4.469 6.332 1.00 74.50 531 VAL A N 1
ATOM 4225 C CA . VAL A 1 531 ? 14.922 3.107 6.196 1.00 74.50 531 VAL A CA 1
ATOM 4226 C C . VAL A 1 531 ? 14.435 2.580 7.551 1.00 74.50 531 VAL A C 1
ATOM 4228 O O . VAL A 1 531 ? 13.389 1.940 7.639 1.00 74.50 531 VAL A O 1
ATOM 4231 N N . ALA A 1 532 ? 15.160 2.920 8.620 1.00 76.56 532 ALA A N 1
ATOM 4232 C CA . ALA A 1 532 ? 14.821 2.559 9.984 1.00 76.56 532 ALA A CA 1
ATOM 4233 C C . ALA A 1 532 ? 13.465 3.115 10.437 1.00 76.56 532 ALA A C 1
ATOM 4235 O O . ALA A 1 532 ? 12.756 2.426 11.171 1.00 76.56 532 ALA A O 1
ATOM 4236 N N . ASP A 1 533 ? 13.114 4.329 10.021 1.00 79.75 533 ASP A N 1
ATOM 4237 C CA . ASP A 1 533 ? 11.840 4.956 10.376 1.00 79.75 533 ASP A CA 1
ATOM 4238 C C . ASP A 1 533 ? 10.674 4.342 9.626 1.00 79.75 533 ASP A C 1
ATOM 4240 O O . ASP A 1 533 ? 9.639 4.063 10.226 1.00 79.75 533 ASP A O 1
ATOM 4244 N N . ILE A 1 534 ? 10.863 4.071 8.334 1.00 84.19 534 ILE A N 1
ATOM 4245 C CA . ILE A 1 534 ? 9.846 3.417 7.507 1.00 84.19 534 ILE A CA 1
ATOM 4246 C C . ILE A 1 534 ? 9.532 2.029 8.057 1.00 84.19 534 ILE A C 1
ATOM 4248 O O . ILE A 1 534 ? 8.366 1.707 8.260 1.00 84.19 534 ILE A O 1
ATOM 4252 N N . GLN A 1 535 ? 10.563 1.248 8.382 1.00 85.81 535 GLN A N 1
ATOM 4253 C CA . GLN A 1 535 ? 10.428 -0.071 9.008 1.00 85.81 535 GLN A CA 1
ATOM 4254 C C . GLN A 1 535 ? 9.596 -0.036 10.284 1.00 85.81 535 GLN A C 1
ATOM 4256 O O . GLN A 1 535 ? 8.728 -0.879 10.518 1.00 85.81 535 GLN A O 1
ATOM 4261 N N . ARG A 1 536 ? 9.854 0.963 11.123 1.00 87.88 536 ARG A N 1
ATOM 4262 C CA . ARG A 1 536 ? 9.152 1.120 12.389 1.00 87.88 536 ARG A CA 1
ATOM 4263 C C . ARG A 1 536 ? 7.702 1.542 12.182 1.00 87.88 536 ARG A C 1
ATOM 4265 O O . ARG A 1 536 ? 6.807 0.943 12.772 1.00 87.88 536 ARG A O 1
ATOM 4272 N N . GLN A 1 537 ? 7.443 2.486 11.280 1.00 91.38 537 GLN A N 1
ATOM 4273 C CA . GLN A 1 537 ? 6.080 2.895 10.926 1.00 91.38 537 GLN A CA 1
ATOM 4274 C C . GLN A 1 537 ? 5.289 1.790 10.229 1.00 91.38 537 GLN A C 1
ATOM 4276 O O . GLN A 1 537 ? 4.089 1.668 10.462 1.00 91.38 537 GLN A O 1
ATOM 4281 N N . ASN A 1 538 ? 5.950 0.934 9.452 1.00 93.75 538 ASN A N 1
ATOM 4282 C CA . ASN A 1 538 ? 5.354 -0.263 8.874 1.00 93.75 538 ASN A CA 1
ATOM 4283 C C . ASN A 1 538 ? 4.851 -1.223 9.959 1.00 93.75 538 ASN A C 1
ATOM 4285 O O . ASN A 1 538 ? 3.698 -1.651 9.894 1.00 93.75 538 ASN A O 1
ATOM 4289 N N . ARG A 1 539 ? 5.650 -1.496 11.000 1.00 93.00 539 ARG A N 1
ATOM 4290 C CA . ARG A 1 539 ? 5.223 -2.344 12.130 1.00 93.00 539 ARG A CA 1
ATOM 4291 C C . ARG A 1 539 ? 4.090 -1.731 12.952 1.00 93.00 539 ARG A C 1
ATOM 4293 O O . ARG A 1 539 ? 3.134 -2.436 13.295 1.00 93.00 539 ARG A O 1
ATOM 4300 N N . ILE A 1 540 ? 4.148 -0.420 13.208 1.00 94.44 540 ILE A N 1
ATOM 4301 C CA . ILE A 1 540 ? 3.044 0.314 13.844 1.00 94.44 540 ILE A CA 1
ATOM 4302 C C . ILE A 1 540 ? 1.775 0.164 12.994 1.00 94.44 540 ILE A C 1
ATOM 4304 O O . ILE A 1 540 ? 0.731 -0.233 13.508 1.00 94.44 540 ILE A O 1
ATOM 4308 N N . ALA A 1 541 ? 1.862 0.424 11.687 1.00 96.12 541 ALA A N 1
ATOM 4309 C CA . ALA A 1 541 ? 0.728 0.322 10.777 1.00 96.12 541 ALA A CA 1
ATOM 4310 C C . ALA A 1 541 ? 0.148 -1.097 10.728 1.00 96.12 541 ALA A C 1
ATOM 4312 O O . ALA A 1 541 ? -1.067 -1.233 10.827 1.00 96.12 541 ALA A O 1
ATOM 4313 N N . LYS A 1 542 ? 0.988 -2.139 10.648 1.00 95.75 542 LYS A N 1
ATOM 4314 C CA . LYS A 1 542 ? 0.564 -3.549 10.695 1.00 95.75 542 LYS A CA 1
ATOM 4315 C C . LYS A 1 542 ? -0.282 -3.827 11.931 1.00 95.75 542 LYS A C 1
ATOM 4317 O O . LYS A 1 542 ? -1.418 -4.276 11.808 1.00 95.75 542 LYS A O 1
ATOM 4322 N N . THR A 1 543 ? 0.237 -3.451 13.098 1.00 94.50 543 THR A N 1
ATOM 4323 C CA . THR A 1 543 ? -0.438 -3.647 14.387 1.00 94.50 543 THR A CA 1
ATOM 4324 C C . THR A 1 543 ? -1.801 -2.951 14.424 1.00 94.50 543 THR A C 1
ATOM 4326 O O . THR A 1 543 ? -2.808 -3.579 14.741 1.00 94.50 543 THR A O 1
ATOM 4329 N N . ILE A 1 544 ? -1.860 -1.666 14.056 1.00 95.50 544 ILE A N 1
ATOM 4330 C CA . ILE A 1 544 ? -3.106 -0.885 14.096 1.00 95.50 544 ILE A CA 1
ATOM 4331 C C . ILE A 1 544 ? -4.127 -1.376 13.059 1.00 95.50 544 ILE A C 1
ATOM 4333 O O . ILE A 1 544 ? -5.314 -1.477 13.365 1.00 95.50 544 ILE A O 1
ATOM 4337 N N . VAL A 1 545 ? -3.692 -1.673 11.832 1.00 95.94 545 VAL A N 1
ATOM 4338 C CA . VAL A 1 545 ? -4.580 -2.093 10.736 1.00 95.94 545 VAL A CA 1
ATOM 4339 C C . VAL A 1 545 ? -5.195 -3.456 11.021 1.00 95.94 545 VAL A C 1
ATOM 4341 O O . VAL A 1 545 ? -6.402 -3.623 10.851 1.00 95.94 545 VAL A O 1
ATOM 4344 N N . GLU A 1 546 ? -4.398 -4.432 11.455 1.00 94.50 546 GLU A N 1
ATOM 4345 C CA . GLU A 1 546 ? -4.909 -5.775 11.740 1.00 94.50 546 GLU A CA 1
ATOM 4346 C C . GLU A 1 546 ? -5.837 -5.782 12.959 1.00 94.50 546 GLU A C 1
ATOM 4348 O O . GLU A 1 546 ? -6.876 -6.447 12.924 1.00 94.50 546 GLU A O 1
ATOM 4353 N N . ALA A 1 547 ? -5.534 -4.981 13.989 1.00 93.06 547 ALA A N 1
ATOM 4354 C CA . ALA A 1 547 ? -6.423 -4.785 15.134 1.00 93.06 547 ALA A CA 1
ATOM 4355 C C . ALA A 1 547 ? -7.762 -4.136 14.743 1.00 93.06 547 ALA A C 1
ATOM 4357 O O . ALA A 1 547 ? -8.803 -4.471 15.303 1.00 93.06 547 ALA A O 1
ATOM 4358 N N . ALA A 1 548 ? -7.755 -3.256 13.740 1.00 93.75 548 ALA A N 1
ATOM 4359 C CA . ALA A 1 548 ? -8.960 -2.639 13.191 1.00 93.75 548 ALA A CA 1
ATOM 4360 C C . ALA A 1 548 ? -9.764 -3.553 12.250 1.00 93.75 548 ALA A C 1
ATOM 4362 O O . ALA A 1 548 ? -10.776 -3.122 11.699 1.00 93.75 548 ALA A O 1
ATOM 4363 N N . GLY A 1 549 ? -9.323 -4.796 12.036 1.00 93.50 549 GLY A N 1
ATOM 4364 C CA . GLY A 1 549 ? -9.977 -5.743 11.140 1.00 93.50 549 GLY A CA 1
ATOM 4365 C C . GLY A 1 549 ? -9.573 -5.617 9.667 1.00 93.50 549 GLY A C 1
ATOM 4366 O O . GLY A 1 549 ? -10.250 -6.165 8.798 1.00 93.50 549 GLY A O 1
ATOM 4367 N N . GLY A 1 550 ? -8.485 -4.906 9.366 1.00 95.44 550 GLY A N 1
ATOM 4368 C CA . GLY A 1 550 ? -7.901 -4.814 8.029 1.00 95.44 550 GLY A CA 1
ATOM 4369 C C . GLY A 1 550 ? -6.884 -5.921 7.730 1.00 95.44 550 GLY A C 1
ATOM 4370 O O . GLY A 1 550 ? -6.625 -6.814 8.545 1.00 95.44 550 GLY A O 1
ATOM 4371 N N . ILE A 1 551 ? -6.295 -5.849 6.540 1.00 96.94 551 ILE A N 1
ATOM 4372 C CA . ILE A 1 551 ? -5.223 -6.729 6.068 1.00 96.94 551 ILE A CA 1
ATOM 4373 C C . ILE A 1 551 ? -3.995 -5.884 5.787 1.00 96.94 551 ILE A C 1
ATOM 4375 O O . ILE A 1 551 ? -4.084 -4.884 5.075 1.00 96.94 551 ILE A O 1
ATOM 4379 N N . TYR A 1 552 ? -2.853 -6.311 6.309 1.00 97.56 552 TYR A N 1
ATOM 4380 C CA . TYR A 1 552 ? -1.572 -5.690 6.027 1.00 97.56 552 TYR A CA 1
ATOM 4381 C C . TYR A 1 552 ? -0.818 -6.482 4.951 1.00 97.56 552 TYR A C 1
ATOM 4383 O O . TYR A 1 552 ? -0.608 -7.685 5.094 1.00 97.56 552 TYR A O 1
ATOM 4391 N N . LEU A 1 553 ? -0.415 -5.819 3.866 1.00 97.56 553 LEU A N 1
ATOM 4392 C CA . LEU A 1 553 ? 0.420 -6.405 2.817 1.00 97.56 553 LEU A CA 1
ATOM 4393 C C . LEU A 1 553 ? 1.885 -6.090 3.125 1.00 97.56 553 LEU A C 1
ATOM 4395 O O . LEU A 1 553 ? 2.353 -4.981 2.856 1.00 97.56 553 LEU A O 1
ATOM 4399 N N . ASP A 1 554 ? 2.593 -7.062 3.699 1.00 95.81 554 ASP A N 1
ATOM 4400 C CA . ASP A 1 554 ? 3.976 -6.917 4.164 1.00 95.81 554 ASP A CA 1
ATOM 4401 C C . ASP A 1 554 ? 4.984 -7.041 3.015 1.00 95.81 554 ASP A C 1
ATOM 4403 O O . ASP A 1 554 ? 5.691 -8.033 2.851 1.00 95.81 554 ASP A O 1
ATOM 4407 N N . THR A 1 555 ? 4.987 -6.037 2.146 1.00 94.75 555 THR A N 1
ATOM 4408 C CA . THR A 1 555 ? 5.770 -6.031 0.907 1.00 94.75 555 THR A CA 1
ATOM 4409 C C . THR A 1 555 ? 7.120 -5.334 1.040 1.00 94.75 555 THR A C 1
ATOM 4411 O O . THR A 1 555 ? 7.811 -5.136 0.042 1.00 94.75 555 THR A O 1
ATOM 4414 N N . GLU A 1 556 ? 7.489 -4.889 2.242 1.00 90.94 556 GLU A N 1
ATOM 4415 C CA . GLU A 1 556 ? 8.690 -4.081 2.442 1.00 90.94 556 GLU A CA 1
ATOM 4416 C C . GLU A 1 556 ? 9.941 -4.820 1.951 1.00 90.94 556 GLU A C 1
ATOM 4418 O O . GLU A 1 556 ? 10.626 -4.330 1.055 1.00 90.94 556 GLU A O 1
ATOM 4423 N N . ALA A 1 557 ? 10.190 -6.021 2.483 1.00 88.38 557 ALA A N 1
ATOM 4424 C CA . ALA A 1 557 ? 11.340 -6.853 2.133 1.00 88.38 557 ALA A CA 1
ATOM 4425 C C . ALA A 1 557 ? 11.361 -7.210 0.639 1.00 88.38 557 ALA A C 1
ATOM 4427 O O . ALA A 1 557 ? 12.391 -7.079 -0.023 1.00 88.38 557 ALA A O 1
ATOM 4428 N N . MET A 1 558 ? 10.198 -7.585 0.100 1.00 92.19 558 MET A N 1
ATOM 4429 C CA . MET A 1 558 ? 10.002 -7.908 -1.312 1.00 92.19 558 MET A CA 1
ATOM 4430 C C . MET A 1 558 ? 10.505 -6.790 -2.240 1.00 92.19 558 MET A C 1
ATOM 4432 O O . MET A 1 558 ? 11.225 -7.069 -3.200 1.00 92.19 558 MET A O 1
ATOM 4436 N N . PHE A 1 559 ? 10.173 -5.528 -1.952 1.00 90.88 559 PHE A N 1
ATOM 4437 C CA . PHE A 1 559 ? 10.602 -4.379 -2.762 1.00 90.88 559 PHE A CA 1
ATOM 4438 C C . PHE A 1 559 ? 11.958 -3.799 -2.354 1.00 90.88 559 PHE A C 1
ATOM 4440 O O . PHE A 1 559 ? 12.601 -3.131 -3.164 1.00 90.88 559 PHE A O 1
ATOM 4447 N N . ALA A 1 560 ? 12.431 -4.074 -1.139 1.00 84.38 560 ALA A N 1
ATOM 4448 C CA . ALA A 1 560 ? 13.781 -3.726 -0.705 1.00 84.38 560 ALA A CA 1
ATOM 4449 C C . ALA A 1 560 ? 14.853 -4.406 -1.572 1.00 84.38 560 ALA A C 1
ATOM 4451 O O . ALA A 1 560 ? 15.913 -3.834 -1.801 1.00 84.38 560 ALA A O 1
ATOM 4452 N N . MET A 1 561 ? 14.547 -5.596 -2.100 1.00 85.50 561 MET A N 1
ATOM 4453 C CA . MET A 1 561 ? 15.414 -6.351 -3.009 1.00 85.50 561 MET A CA 1
ATOM 4454 C C . MET A 1 561 ? 15.461 -5.798 -4.439 1.00 85.50 561 MET A C 1
ATOM 4456 O O . MET A 1 561 ? 16.142 -6.383 -5.279 1.00 85.50 561 MET A O 1
ATOM 4460 N N . ARG A 1 562 ? 14.731 -4.713 -4.739 1.00 86.44 562 ARG A N 1
ATOM 4461 C CA . ARG A 1 562 ? 14.559 -4.183 -6.100 1.00 86.44 562 ARG A CA 1
ATOM 4462 C C . ARG A 1 562 ? 15.101 -2.761 -6.305 1.00 86.44 562 ARG A C 1
ATOM 4464 O O . ARG A 1 562 ? 14.353 -1.899 -6.772 1.00 86.44 562 ARG A O 1
ATOM 4471 N N . PRO A 1 563 ? 16.357 -2.460 -5.929 1.00 78.75 563 PRO A N 1
ATOM 4472 C CA . PRO A 1 563 ? 16.949 -1.158 -6.243 1.00 78.75 563 PRO A CA 1
ATOM 4473 C C . PRO A 1 563 ? 16.960 -0.891 -7.763 1.00 78.75 563 PRO A C 1
ATOM 4475 O O . PRO A 1 563 ? 16.583 0.207 -8.175 1.00 78.75 563 PRO A O 1
ATOM 4478 N N . ASP A 1 564 ? 17.168 -1.943 -8.563 1.00 76.06 564 ASP A N 1
ATOM 4479 C CA . ASP A 1 564 ? 17.196 -1.974 -10.033 1.00 76.06 564 ASP A CA 1
ATOM 4480 C C . ASP A 1 564 ? 15.952 -1.390 -10.726 1.00 76.06 564 ASP A C 1
ATOM 4482 O O . ASP A 1 564 ? 15.988 -0.982 -11.889 1.00 76.06 564 ASP A O 1
ATOM 4486 N N . GLY A 1 565 ? 14.812 -1.362 -10.032 1.00 81.62 565 GLY A N 1
ATOM 4487 C CA . GLY A 1 565 ? 13.558 -0.850 -10.575 1.00 81.62 565 GLY A CA 1
ATOM 4488 C C . GLY A 1 565 ? 13.254 0.613 -10.266 1.00 81.62 565 GLY A C 1
ATOM 4489 O O . GLY A 1 565 ? 12.177 1.076 -10.650 1.00 81.62 565 GLY A O 1
ATOM 4490 N N . ARG A 1 566 ? 14.117 1.328 -9.537 1.00 84.38 566 ARG A N 1
ATOM 4491 C CA . ARG A 1 566 ? 13.872 2.717 -9.112 1.00 84.38 566 ARG A CA 1
ATOM 4492 C C . ARG A 1 566 ? 14.091 3.720 -10.242 1.00 84.38 566 ARG A C 1
ATOM 4494 O O . ARG A 1 566 ? 14.759 3.432 -11.224 1.00 84.38 566 ARG A O 1
ATOM 4501 N N . MET A 1 567 ? 13.496 4.906 -10.100 1.00 80.19 567 MET A N 1
ATOM 4502 C CA . MET A 1 567 ? 13.542 5.942 -11.138 1.00 80.19 567 MET A CA 1
ATOM 4503 C C . MET A 1 567 ? 14.915 6.603 -11.332 1.00 80.19 567 MET A C 1
ATOM 4505 O O . MET A 1 567 ? 15.185 7.071 -12.436 1.00 80.19 567 MET A O 1
ATOM 4509 N N . GLY A 1 568 ? 15.758 6.667 -10.297 1.00 72.88 568 GLY A N 1
ATOM 4510 C CA . GLY A 1 568 ? 17.069 7.323 -10.380 1.00 72.88 568 GLY A CA 1
ATOM 4511 C C . GLY A 1 568 ? 16.986 8.857 -10.435 1.00 72.88 568 GLY A C 1
ATOM 4512 O O . GLY A 1 568 ? 15.972 9.451 -10.067 1.00 72.88 568 GLY A O 1
ATOM 4513 N N . GLU A 1 569 ? 18.076 9.520 -10.843 1.00 64.56 569 GLU A N 1
ATOM 4514 C CA . GLU A 1 569 ? 18.155 10.982 -11.070 1.00 64.56 569 GLU A CA 1
ATOM 4515 C C . GLU A 1 569 ? 17.645 11.874 -9.906 1.00 64.56 569 GLU A C 1
ATOM 4517 O O . GLU A 1 569 ? 17.032 12.924 -10.113 1.00 64.56 569 GLU A O 1
ATOM 4522 N N . GLY A 1 570 ? 17.888 11.464 -8.657 1.00 67.38 570 GLY A N 1
ATOM 4523 C CA . GLY A 1 570 ? 17.426 12.183 -7.459 1.00 67.38 570 GLY A CA 1
ATOM 4524 C C . GLY A 1 570 ? 16.038 11.766 -6.955 1.00 67.38 570 GLY A C 1
ATOM 4525 O O . GLY A 1 570 ? 15.594 12.257 -5.915 1.00 67.38 570 GLY A O 1
ATOM 4526 N N . ASP A 1 571 ? 15.377 10.830 -7.640 1.00 75.12 571 ASP A N 1
ATOM 4527 C CA . ASP A 1 571 ? 14.138 10.178 -7.224 1.00 75.12 571 ASP A CA 1
ATOM 4528 C C . ASP A 1 571 ? 14.364 8.696 -6.904 1.00 75.12 571 ASP A C 1
ATOM 4530 O O . ASP A 1 571 ? 14.123 7.788 -7.699 1.00 75.12 571 ASP A O 1
ATOM 4534 N N . CYS A 1 572 ? 14.812 8.464 -5.677 1.00 74.75 572 CYS A N 1
ATOM 4535 C CA . CYS A 1 572 ? 15.085 7.131 -5.150 1.00 74.75 572 CYS A CA 1
ATOM 4536 C C . CYS A 1 572 ? 13.908 6.503 -4.411 1.00 74.75 572 CYS A C 1
ATOM 4538 O O . CYS A 1 572 ? 14.031 5.463 -3.765 1.00 74.75 572 CYS A O 1
ATOM 4540 N N . THR A 1 573 ? 12.743 7.124 -4.513 1.00 79.69 573 THR A N 1
ATOM 4541 C CA . THR A 1 573 ? 11.556 6.717 -3.778 1.00 79.69 573 THR A CA 1
ATOM 4542 C C . THR A 1 573 ? 10.592 5.950 -4.669 1.00 79.69 573 THR A C 1
ATOM 4544 O O . THR A 1 573 ? 9.968 4.992 -4.216 1.00 79.69 573 THR A O 1
ATOM 4547 N N . ARG A 1 574 ? 10.455 6.366 -5.928 1.00 86.00 574 ARG A N 1
ATOM 4548 C CA . ARG A 1 574 ? 9.485 5.803 -6.868 1.00 86.00 574 ARG A CA 1
ATOM 4549 C C . ARG A 1 574 ? 10.129 4.759 -7.773 1.00 86.00 574 ARG A C 1
ATOM 4551 O O . ARG A 1 574 ? 11.329 4.794 -8.041 1.00 86.00 574 ARG A O 1
ATOM 4558 N N . PHE A 1 575 ? 9.301 3.838 -8.252 1.00 87.56 575 PHE A N 1
ATOM 4559 C CA . PHE A 1 575 ? 9.701 2.831 -9.234 1.00 87.56 575 PHE A CA 1
ATOM 4560 C C . PHE A 1 575 ? 9.389 3.283 -10.658 1.00 87.56 575 PHE A C 1
ATOM 4562 O O . PHE A 1 575 ? 8.427 4.014 -10.890 1.00 87.56 575 PHE A O 1
ATOM 4569 N N . CYS A 1 576 ? 10.179 2.822 -11.616 1.00 87.00 576 CYS A N 1
ATOM 4570 C CA . CYS A 1 576 ? 9.816 2.878 -13.021 1.00 87.00 576 CYS A CA 1
ATOM 4571 C C . CYS A 1 576 ? 8.622 1.957 -13.309 1.00 87.00 576 CYS A C 1
ATOM 4573 O O . CYS A 1 576 ? 8.437 0.939 -12.636 1.00 87.00 576 CYS A O 1
ATOM 4575 N N . ALA A 1 577 ? 7.860 2.289 -14.348 1.00 87.50 577 ALA A N 1
ATOM 4576 C CA . ALA A 1 577 ? 6.753 1.479 -14.842 1.00 87.50 577 ALA A CA 1
ATOM 4577 C C . ALA A 1 577 ? 6.936 1.205 -16.349 1.00 87.50 577 ALA A C 1
ATOM 4579 O O . ALA A 1 577 ? 7.151 2.174 -17.087 1.00 87.50 577 ALA A O 1
ATOM 4580 N N . PRO A 1 578 ? 6.852 -0.058 -16.823 1.00 88.56 578 PRO A N 1
ATOM 4581 C CA . PRO A 1 578 ? 6.778 -1.318 -16.066 1.00 88.56 578 PRO A CA 1
ATOM 4582 C C . PRO A 1 578 ? 7.968 -1.567 -15.141 1.00 88.56 578 PRO A C 1
ATOM 4584 O O . PRO A 1 578 ? 9.027 -0.948 -15.268 1.00 88.56 578 PRO A O 1
ATOM 4587 N N . GLY A 1 579 ? 7.802 -2.482 -14.190 1.00 89.38 579 GLY A N 1
ATOM 4588 C CA . GLY A 1 579 ? 8.852 -2.766 -13.220 1.00 89.38 579 GLY A CA 1
ATOM 4589 C C . GLY A 1 579 ? 8.369 -3.553 -12.006 1.00 89.38 579 GLY A C 1
ATOM 4590 O O . GLY A 1 579 ? 7.324 -4.200 -12.056 1.00 89.38 579 GLY A O 1
ATOM 4591 N N . PRO A 1 580 ? 9.108 -3.494 -10.883 1.00 91.06 580 PRO A N 1
ATOM 4592 C CA . PRO A 1 580 ? 8.817 -4.309 -9.707 1.00 91.06 580 PRO A CA 1
ATOM 4593 C C . PRO A 1 580 ? 7.376 -4.192 -9.211 1.00 91.06 580 PRO A C 1
ATOM 4595 O O . PRO A 1 580 ? 6.785 -5.196 -8.814 1.00 91.06 580 PRO A O 1
ATOM 4598 N N . LEU A 1 581 ? 6.797 -2.984 -9.244 1.00 93.31 581 LEU A N 1
ATOM 4599 C CA . LEU A 1 581 ? 5.449 -2.737 -8.729 1.00 93.31 581 LEU A CA 1
ATOM 4600 C C . LEU A 1 581 ? 4.362 -3.542 -9.457 1.00 93.31 581 LEU A C 1
ATOM 4602 O O . LEU A 1 581 ? 3.296 -3.733 -8.878 1.00 93.31 581 LEU A O 1
ATOM 4606 N N . ASP A 1 582 ? 4.630 -4.089 -10.646 1.00 93.12 582 ASP A N 1
ATOM 4607 C CA . ASP A 1 582 ? 3.695 -4.958 -11.375 1.00 93.12 582 ASP A CA 1
ATOM 4608 C C . ASP A 1 582 ? 3.307 -6.206 -10.570 1.00 93.12 582 ASP A C 1
ATOM 4610 O O . ASP A 1 582 ? 2.196 -6.721 -10.702 1.00 93.12 582 ASP A O 1
ATOM 4614 N N . ALA A 1 583 ? 4.170 -6.643 -9.647 1.00 94.81 583 ALA A N 1
ATOM 4615 C CA . ALA A 1 583 ? 3.878 -7.755 -8.748 1.00 94.81 583 ALA A CA 1
ATOM 4616 C C . ALA A 1 583 ? 2.692 -7.485 -7.795 1.00 94.81 583 ALA A C 1
ATOM 4618 O O . ALA A 1 583 ? 2.097 -8.429 -7.271 1.00 94.81 583 ALA A O 1
ATOM 4619 N N . TYR A 1 584 ? 2.283 -6.222 -7.604 1.00 96.06 584 TYR A N 1
ATOM 4620 C CA . TYR A 1 584 ? 1.059 -5.908 -6.863 1.00 96.06 584 TYR A CA 1
ATOM 4621 C C . TYR A 1 584 ? -0.210 -6.408 -7.555 1.00 96.06 584 TYR A C 1
ATOM 4623 O O . TYR A 1 584 ? -1.182 -6.686 -6.855 1.00 96.06 584 TYR A O 1
ATOM 4631 N N . ALA A 1 585 ? -0.224 -6.552 -8.885 1.00 95.25 585 ALA A N 1
ATOM 4632 C CA . ALA A 1 585 ? -1.388 -7.083 -9.592 1.00 95.25 585 ALA A CA 1
ATOM 4633 C C . ALA A 1 585 ? -1.700 -8.519 -9.133 1.00 95.25 585 ALA A C 1
ATOM 4635 O O . ALA A 1 585 ? -2.829 -8.809 -8.730 1.00 95.25 585 ALA A O 1
ATOM 4636 N N . ASP A 1 586 ? -0.678 -9.382 -9.102 1.00 95.50 586 ASP A N 1
ATOM 4637 C CA . ASP A 1 586 ? -0.785 -10.762 -8.618 1.00 95.50 586 ASP A CA 1
ATOM 4638 C C . ASP A 1 586 ? -1.059 -10.808 -7.106 1.00 95.50 586 ASP A C 1
ATOM 4640 O O . ASP A 1 586 ? -1.909 -11.573 -6.646 1.00 95.50 586 ASP A O 1
ATOM 4644 N N . LEU A 1 587 ? -0.395 -9.964 -6.309 1.00 97.44 587 LEU A N 1
ATOM 4645 C CA . LEU A 1 587 ? -0.570 -9.964 -4.855 1.00 97.44 587 LEU A CA 1
ATOM 4646 C C . LEU A 1 587 ? -1.981 -9.534 -4.432 1.00 97.44 587 LEU A C 1
ATOM 4648 O O . LEU A 1 587 ? -2.607 -10.201 -3.604 1.00 97.44 587 LEU A O 1
ATOM 4652 N N . ILE A 1 588 ? -2.500 -8.442 -4.998 1.00 97.50 588 ILE A N 1
ATOM 4653 C CA . ILE A 1 588 ? -3.852 -7.951 -4.702 1.00 97.50 588 ILE A CA 1
ATOM 4654 C C . ILE A 1 588 ? -4.885 -8.968 -5.193 1.00 97.50 588 ILE A C 1
ATOM 4656 O O . ILE A 1 588 ? -5.829 -9.272 -4.465 1.00 97.50 588 ILE A O 1
ATOM 4660 N N . TYR A 1 589 ? -4.678 -9.553 -6.378 1.00 97.12 589 TYR A N 1
ATOM 4661 C CA . TYR A 1 589 ? -5.518 -10.631 -6.897 1.00 97.12 589 TYR A CA 1
ATOM 4662 C C . TYR A 1 589 ? -5.611 -11.811 -5.926 1.00 97.12 589 TYR A C 1
ATOM 4664 O O . TYR A 1 589 ? -6.714 -12.193 -5.537 1.00 97.12 589 TYR A O 1
ATOM 4672 N N . ASN A 1 590 ? -4.472 -12.362 -5.497 1.00 97.38 590 ASN A N 1
ATOM 4673 C CA . ASN A 1 590 ? -4.449 -13.508 -4.588 1.00 97.38 590 ASN A CA 1
ATOM 4674 C C . ASN A 1 590 ? -5.017 -13.172 -3.212 1.00 97.38 590 ASN A C 1
ATOM 4676 O O . ASN A 1 590 ? -5.773 -13.968 -2.661 1.00 97.38 590 ASN A O 1
ATOM 4680 N N . THR A 1 591 ? -4.724 -11.977 -2.696 1.00 97.19 591 THR A N 1
ATOM 4681 C CA . THR A 1 591 ? -5.306 -11.485 -1.442 1.00 97.19 591 THR A CA 1
ATOM 4682 C C . THR A 1 591 ? -6.830 -11.493 -1.525 1.00 97.19 591 THR A C 1
ATOM 4684 O O . THR A 1 591 ? -7.498 -12.089 -0.689 1.00 97.19 591 THR A O 1
ATOM 4687 N N . LEU A 1 592 ? -7.406 -10.892 -2.566 1.00 95.88 592 LEU A N 1
ATOM 4688 C CA . LEU A 1 592 ? -8.858 -10.848 -2.739 1.00 95.88 592 LEU A CA 1
ATOM 4689 C C . LEU A 1 592 ? -9.455 -12.240 -2.994 1.00 95.88 592 LEU A C 1
ATOM 4691 O O . LEU A 1 592 ? -10.548 -12.533 -2.505 1.00 95.88 592 LEU A O 1
ATOM 4695 N N . ARG A 1 593 ? -8.736 -13.099 -3.731 1.00 94.69 593 ARG A N 1
ATOM 4696 C CA . ARG A 1 593 ? -9.144 -14.473 -4.055 1.00 94.69 593 ARG A CA 1
ATOM 4697 C C . ARG A 1 593 ? -9.363 -15.300 -2.797 1.00 94.69 593 ARG A C 1
ATOM 4699 O O . ARG A 1 593 ? -10.406 -15.937 -2.677 1.00 94.69 593 ARG A O 1
ATOM 4706 N N . ILE A 1 594 ? -8.417 -15.289 -1.858 1.00 93.50 594 ILE A N 1
ATOM 4707 C CA . ILE A 1 594 ? -8.522 -16.155 -0.674 1.00 93.50 594 ILE A CA 1
ATOM 4708 C C . ILE A 1 594 ? -9.592 -15.692 0.305 1.00 93.50 594 ILE A C 1
ATOM 4710 O O . ILE A 1 594 ? -10.209 -16.526 0.960 1.00 93.50 594 ILE A O 1
ATOM 4714 N N . LEU A 1 595 ? -9.858 -14.383 0.351 1.00 92.12 595 LEU A N 1
ATOM 4715 C CA . LEU A 1 595 ? -10.851 -13.772 1.236 1.00 92.12 595 LEU A CA 1
ATOM 4716 C C . LEU A 1 595 ? -12.295 -14.041 0.807 1.00 92.12 595 LEU A C 1
ATOM 4718 O O . LEU A 1 595 ? -13.228 -13.734 1.556 1.00 92.12 595 LEU A O 1
ATOM 4722 N N . ARG A 1 596 ? -12.514 -14.601 -0.389 1.00 85.19 596 ARG A N 1
ATOM 4723 C CA . ARG A 1 596 ? -13.837 -15.090 -0.772 1.00 85.19 596 ARG A CA 1
ATOM 4724 C C . ARG A 1 596 ? -14.235 -16.290 0.088 1.00 85.19 596 ARG A C 1
ATOM 4726 O O . ARG A 1 596 ? -13.413 -17.142 0.448 1.00 85.19 596 ARG A O 1
ATOM 4733 N N . ALA A 1 597 ? -15.536 -16.364 0.384 1.00 60.44 597 ALA A N 1
ATOM 4734 C CA . ALA A 1 597 ? -16.144 -17.546 0.986 1.00 60.44 597 ALA A CA 1
ATOM 4735 C C . ALA A 1 597 ? -15.718 -18.809 0.212 1.00 60.44 597 ALA A C 1
ATOM 4737 O O . ALA A 1 597 ? -15.470 -18.726 -0.994 1.00 60.44 597 ALA A O 1
ATOM 4738 N N . PRO A 1 598 ? -15.555 -19.965 0.880 1.00 52.91 598 PRO A N 1
ATOM 4739 C CA . PRO A 1 598 ? -15.348 -21.217 0.164 1.00 52.91 598 PRO A CA 1
ATOM 4740 C C . PRO A 1 598 ? -16.450 -21.374 -0.885 1.00 52.91 598 PRO A C 1
ATOM 4742 O O . PRO A 1 598 ? -17.629 -21.187 -0.579 1.00 52.91 598 PRO A O 1
ATOM 4745 N N . LEU A 1 599 ? -16.046 -21.668 -2.123 1.00 38.75 599 LEU A N 1
ATOM 4746 C CA . LEU A 1 599 ? -16.980 -22.214 -3.096 1.00 38.75 599 LEU A CA 1
ATOM 4747 C C . LEU A 1 599 ? -17.615 -23.447 -2.435 1.00 38.75 599 LEU A C 1
ATOM 4749 O O . LEU A 1 599 ? -16.889 -24.173 -1.742 1.00 38.75 599 LEU A O 1
ATOM 4753 N N . PRO A 1 600 ? -18.937 -23.651 -2.559 1.00 31.56 600 PRO A N 1
ATOM 4754 C CA . PRO A 1 600 ? -19.539 -24.894 -2.105 1.00 31.56 600 PRO A CA 1
ATOM 4755 C C . PRO A 1 600 ? -18.716 -26.049 -2.680 1.00 31.56 600 PRO A C 1
ATOM 4757 O O . PRO A 1 600 ? -18.411 -26.048 -3.871 1.00 31.56 600 PRO A O 1
ATOM 4760 N N . GLN A 1 601 ? -18.263 -26.949 -1.804 1.00 33.66 601 GLN A N 1
ATOM 4761 C CA . GLN A 1 601 ? -17.608 -28.178 -2.235 1.00 33.66 601 GLN A CA 1
ATOM 4762 C C . GLN A 1 601 ? -18.631 -28.933 -3.090 1.00 33.66 601 GLN A C 1
ATOM 4764 O O . GLN A 1 601 ? -19.711 -29.241 -2.583 1.00 33.66 601 GLN A O 1
ATOM 4769 N N . GLU A 1 602 ? -18.329 -29.114 -4.378 1.00 31.02 602 GLU A N 1
ATOM 4770 C CA . GLU A 1 602 ? -19.077 -30.020 -5.260 1.00 31.02 602 GLU A CA 1
ATOM 4771 C C . GLU A 1 602 ? -18.896 -31.476 -4.830 1.00 31.02 602 GLU A C 1
ATOM 4773 O O . GLU A 1 602 ? -17.757 -31.845 -4.448 1.00 31.02 602 GLU A O 1
#

Organism: NCBI:txid205924

Secondary structure (DSSP, 8-state):
-HHHHHHHHHSTT-STT-PPPSEE---SS--SSEEEEEEEETTEEEEEEE-----SPPPHHHHHHHHHTTSHHHHHHHHHHHHTT--STT--EEEEEEPPS---S---PPPP----TTS--------SSHHHHHHTT---PPP--------------------------------TTS----SSPPPHHHHHHHHHHHHHHHHHHHHHHHHHHHTT--TTSGGGG-HHHHHHHHHHHHHHHHSEEEEE--STT-------S-TTTTHHHHHHHHHHHHHSS---TT-EETTTTEESS-GGGGEEEEE-HHHHSTTSSSS--SGGGS-----HHHHHHHHTT-EEEEEESHHHHHHHHHHHHHTT------STTTTTTSPPEEEETTEEEEEEEBTT---GGGS-TTT-SS--TT--B-----HHHHHHEEEEEE---SS---HHHHHHHHHHHHHHHHHH-TT-EEEEEPPPP--S-THHHHHTT-S-SS--TTT--S--TT--PPP--SSPPPP------SS-------HHHHHHHHHHHHHHHHHTT-EEE--HHHHHT-GGGEEETTEEEEEPSSSGGGHHHHHHHHHHHHTSPPPP--

Radius of gyration: 29.97 Å; chains: 1; bounding box: 72×85×90 Å

pLDDT: mean 70.18, std 22.39, range [24.22, 98.38]